Protein AF-A0A812YH10-F1 (afdb_monomer_lite)

Organism: Symbiodinium pilosum (NCBI:txid2952)

Structure (mmCIF, N/CA/C/O backbone):
data_AF-A0A812YH10-F1
#
_entry.id   AF-A0A812YH10-F1
#
loop_
_atom_site.group_PDB
_atom_site.id
_atom_site.type_symbol
_atom_site.label_atom_id
_atom_site.label_alt_id
_atom_site.label_comp_id
_atom_site.label_asym_id
_atom_site.label_entity_id
_atom_site.label_seq_id
_atom_site.pdbx_PDB_ins_code
_atom_site.Cartn_x
_atom_site.Cartn_y
_atom_site.Cartn_z
_atom_site.occupancy
_atom_site.B_iso_or_equiv
_atom_site.auth_seq_id
_atom_site.auth_comp_id
_atom_site.auth_asym_id
_atom_site.auth_atom_id
_atom_site.pdbx_PDB_model_num
ATOM 1 N N . MET A 1 1 ? -24.141 5.004 3.464 1.00 35.75 1 MET A N 1
ATOM 2 C CA . MET A 1 1 ? -25.530 5.147 3.970 1.00 35.75 1 MET A CA 1
ATOM 3 C C . MET A 1 1 ? -26.108 3.863 4.579 1.00 35.75 1 MET A C 1
ATOM 5 O O . MET A 1 1 ? -26.842 3.983 5.549 1.00 35.75 1 MET A O 1
ATOM 9 N N . ALA A 1 2 ? -25.741 2.652 4.127 1.00 33.06 2 ALA A N 1
ATOM 10 C CA . ALA A 1 2 ? -26.225 1.392 4.723 1.00 33.06 2 ALA A CA 1
ATOM 11 C C . ALA A 1 2 ? -25.841 1.179 6.212 1.00 33.06 2 ALA A C 1
ATOM 13 O O . ALA A 1 2 ? -26.638 0.644 6.976 1.00 33.06 2 ALA A O 1
ATOM 14 N N . ALA A 1 3 ? -24.682 1.680 6.662 1.00 38.50 3 ALA A N 1
ATOM 15 C CA . ALA A 1 3 ? -24.254 1.575 8.065 1.00 38.50 3 ALA A CA 1
ATOM 16 C C . ALA A 1 3 ? -25.143 2.360 9.058 1.00 38.50 3 ALA A C 1
ATOM 18 O O . ALA A 1 3 ? -25.277 1.962 10.212 1.00 38.50 3 ALA A O 1
ATOM 19 N N . ASN A 1 4 ? -25.806 3.439 8.617 1.00 41.59 4 ASN A N 1
ATOM 20 C CA . ASN A 1 4 ? -26.702 4.213 9.487 1.00 41.59 4 ASN A CA 1
ATOM 21 C C . ASN A 1 4 ? -28.076 3.551 9.666 1.00 41.59 4 ASN A C 1
ATOM 23 O O . ASN A 1 4 ? -28.713 3.765 10.693 1.00 41.59 4 ASN A O 1
ATOM 27 N N . ALA A 1 5 ? -28.521 2.723 8.714 1.00 45.25 5 ALA A N 1
ATOM 28 C CA . ALA A 1 5 ? -29.805 2.029 8.811 1.00 45.25 5 ALA A CA 1
ATOM 29 C C . ALA A 1 5 ? -29.766 0.858 9.814 1.00 45.25 5 ALA A C 1
ATOM 31 O O . ALA A 1 5 ? -30.747 0.628 10.516 1.00 45.25 5 ALA A O 1
ATOM 32 N N . MET A 1 6 ? -28.625 0.165 9.955 1.00 48.59 6 MET A N 1
ATOM 33 C CA . MET A 1 6 ? -28.477 -0.908 10.953 1.00 48.59 6 MET A CA 1
ATOM 34 C C . MET A 1 6 ? -28.480 -0.387 12.400 1.00 48.59 6 MET A C 1
ATOM 36 O O . MET A 1 6 ? -29.028 -1.055 13.279 1.00 48.59 6 MET A O 1
ATOM 40 N N . ASN A 1 7 ? -27.959 0.824 12.641 1.00 47.16 7 ASN A N 1
ATOM 41 C CA . ASN A 1 7 ? -27.906 1.418 13.982 1.00 47.16 7 ASN A CA 1
ATOM 42 C C . ASN A 1 7 ? -29.290 1.634 14.609 1.00 47.16 7 ASN A C 1
ATOM 44 O O . ASN A 1 7 ? -29.419 1.512 15.821 1.00 47.16 7 ASN A O 1
ATOM 48 N N . LEU A 1 8 ? -30.339 1.894 13.822 1.00 52.88 8 LEU A N 1
ATOM 49 C CA . LEU A 1 8 ? -31.679 2.152 14.368 1.00 52.88 8 LEU A CA 1
ATOM 50 C C . LEU A 1 8 ? -32.363 0.894 14.931 1.00 52.88 8 LEU A C 1
ATOM 52 O O . LEU A 1 8 ? -33.182 1.005 15.838 1.00 52.88 8 LEU A O 1
ATOM 56 N N . SER A 1 9 ? -32.008 -0.302 14.444 1.00 54.88 9 SER A N 1
ATOM 57 C CA . SER A 1 9 ? -32.645 -1.562 14.870 1.00 54.88 9 SER A CA 1
ATOM 58 C C . SER A 1 9 ? -32.075 -2.158 16.165 1.00 54.88 9 SER A C 1
ATOM 60 O O . SER A 1 9 ? -32.744 -2.954 16.819 1.00 54.88 9 SER A O 1
ATOM 62 N N . LEU A 1 10 ? -30.857 -1.764 16.557 1.00 60.28 10 LEU A N 1
ATOM 63 C CA . LEU A 1 10 ? -30.141 -2.329 17.711 1.00 60.28 10 LEU A CA 1
ATOM 64 C C . LEU A 1 10 ? -30.368 -1.536 19.008 1.00 60.28 10 LEU A C 1
ATOM 66 O O . LEU A 1 10 ? -30.190 -2.077 20.099 1.00 60.28 10 LEU A O 1
ATOM 70 N N . ILE A 1 11 ? -30.799 -0.275 18.898 1.00 66.50 11 ILE A N 1
ATOM 71 C CA . ILE A 1 11 ? -31.038 0.624 20.038 1.00 66.50 11 ILE A CA 1
ATOM 72 C C . ILE A 1 11 ? -32.036 0.035 21.055 1.00 66.50 11 ILE A C 1
ATOM 74 O O . ILE A 1 11 ? -31.719 0.077 22.243 1.00 66.50 11 ILE A O 1
ATOM 78 N N . PRO A 1 12 ? -33.176 -0.575 20.661 1.00 71.62 12 PRO A N 1
ATOM 79 C CA . PRO A 1 12 ? -34.142 -1.101 21.630 1.00 71.62 12 PRO A CA 1
ATOM 80 C C . PRO A 1 12 ? -33.595 -2.254 22.481 1.00 71.62 12 PRO A C 1
ATOM 82 O O . PRO A 1 12 ? -33.901 -2.344 23.666 1.00 71.62 12 PRO A O 1
ATOM 85 N N . ALA A 1 13 ? -32.761 -3.122 21.898 1.00 70.06 13 ALA A N 1
ATOM 86 C CA . ALA A 1 13 ? -32.185 -4.263 22.608 1.00 70.06 13 ALA A CA 1
ATOM 87 C C . ALA A 1 13 ? -31.137 -3.822 23.640 1.00 70.06 13 ALA A C 1
ATOM 89 O O . ALA A 1 13 ? -31.094 -4.353 24.751 1.00 70.06 13 ALA A O 1
ATOM 90 N N . VAL A 1 14 ? -30.313 -2.821 23.302 1.00 72.50 14 VAL A N 1
ATOM 91 C CA . VAL A 1 14 ? -29.367 -2.251 24.272 1.00 72.50 14 VAL A CA 1
ATOM 92 C C . VAL A 1 14 ? -30.102 -1.455 25.342 1.00 72.50 14 VAL A C 1
ATOM 94 O O . VAL A 1 14 ? -29.734 -1.550 26.507 1.00 72.50 14 VAL A O 1
ATOM 97 N N . ASP A 1 15 ? -31.146 -0.707 24.986 1.00 68.25 15 ASP A N 1
ATOM 98 C CA . ASP A 1 15 ? -31.915 0.068 25.963 1.00 68.25 15 ASP A CA 1
ATOM 99 C C . ASP A 1 15 ? -32.669 -0.837 26.952 1.00 68.25 15 ASP A C 1
ATOM 101 O O . ASP A 1 15 ? -32.692 -0.546 28.148 1.00 68.25 15 ASP A O 1
ATOM 105 N N . ASP A 1 16 ? -33.193 -1.985 26.507 1.00 75.75 16 ASP A N 1
ATOM 106 C CA . ASP A 1 16 ? -33.734 -3.023 27.399 1.00 75.75 16 ASP A CA 1
ATOM 107 C C . ASP A 1 16 ? -32.640 -3.594 28.317 1.00 75.75 16 ASP A C 1
ATOM 109 O O . ASP A 1 16 ? -32.818 -3.686 29.532 1.00 75.75 16 ASP A O 1
ATOM 113 N N . MET A 1 17 ? -31.455 -3.892 27.778 1.00 75.81 17 MET A N 1
ATOM 114 C CA . MET A 1 17 ? -30.325 -4.379 28.574 1.00 75.81 17 MET A CA 1
ATOM 115 C C . MET A 1 17 ? -29.861 -3.355 29.623 1.00 75.81 17 MET A C 1
ATOM 117 O O . MET A 1 17 ? -29.660 -3.710 30.787 1.00 75.81 17 MET A O 1
ATOM 121 N N . ILE A 1 18 ? -29.748 -2.076 29.251 1.00 72.06 18 ILE A N 1
ATOM 122 C CA . ILE A 1 18 ? -29.452 -0.974 30.177 1.00 72.06 18 ILE A CA 1
ATOM 123 C C . ILE A 1 18 ? -30.558 -0.893 31.232 1.00 72.06 18 ILE A C 1
ATOM 125 O O . ILE A 1 18 ? -30.261 -0.888 32.425 1.00 72.06 18 ILE A O 1
ATOM 129 N N . SER A 1 19 ? -31.825 -0.919 30.813 1.00 70.94 19 SER A N 1
ATOM 130 C CA . SER A 1 19 ? -32.987 -0.846 31.706 1.00 70.94 19 SER A CA 1
ATOM 131 C C . SER A 1 19 ? -32.997 -1.967 32.746 1.00 70.94 19 SER A C 1
ATOM 133 O O . SER A 1 19 ? -33.246 -1.699 33.921 1.00 70.94 19 SER A O 1
ATOM 135 N N . ARG A 1 20 ? -32.657 -3.202 32.357 1.00 73.25 20 ARG A N 1
ATOM 136 C CA . ARG A 1 20 ? -32.522 -4.345 33.278 1.00 73.25 20 ARG A CA 1
ATOM 137 C C . ARG A 1 20 ? -31.350 -4.188 34.244 1.00 73.25 20 ARG A C 1
ATOM 139 O O . ARG A 1 20 ? -31.432 -4.642 35.382 1.00 73.25 20 ARG A O 1
ATOM 146 N N . THR A 1 21 ? -30.275 -3.536 33.808 1.00 64.19 21 THR A N 1
ATOM 147 C CA . THR A 1 21 ? -29.043 -3.381 34.595 1.00 64.19 21 THR A CA 1
ATOM 148 C C . THR A 1 21 ? -29.121 -2.206 35.577 1.00 64.19 21 THR A C 1
ATOM 150 O O . THR A 1 21 ? -28.501 -2.252 36.635 1.00 64.19 21 THR A O 1
ATOM 153 N N . THR A 1 22 ? -29.898 -1.159 35.276 1.00 60.81 22 THR A N 1
ATOM 154 C CA . THR A 1 22 ? -29.887 0.119 36.021 1.00 60.81 22 THR A CA 1
ATOM 155 C C . THR A 1 22 ? -31.253 0.496 36.600 1.00 60.81 22 THR A C 1
ATOM 157 O O . THR A 1 22 ? -31.552 1.682 36.752 1.00 60.81 22 THR A O 1
ATOM 160 N N . ALA A 1 23 ? -32.079 -0.510 36.895 1.00 51.72 23 ALA A N 1
ATOM 161 C CA . ALA A 1 23 ? -33.546 -0.497 36.964 1.00 51.72 23 ALA A CA 1
ATOM 162 C C . ALA A 1 23 ? -34.277 0.565 37.830 1.00 51.72 23 ALA A C 1
ATOM 164 O O . ALA A 1 23 ? -35.499 0.503 37.891 1.00 51.72 23 ALA A O 1
ATOM 165 N N . TRP A 1 24 ? -33.624 1.545 38.476 1.00 50.72 24 TRP A N 1
ATOM 166 C CA . TRP A 1 24 ? -34.303 2.431 39.442 1.00 50.72 24 TRP A CA 1
ATOM 167 C C . TRP A 1 24 ? -34.083 3.954 39.358 1.00 50.72 24 TRP A C 1
ATOM 169 O O . TRP A 1 24 ? -34.802 4.654 40.064 1.00 50.72 24 TRP A O 1
ATOM 179 N N . GLN A 1 25 ? -33.176 4.535 38.554 1.00 51.41 25 GLN A N 1
ATOM 180 C CA . GLN A 1 25 ? -32.911 5.995 38.666 1.00 51.41 25 GLN A CA 1
ATOM 181 C C . GLN A 1 25 ? -32.323 6.677 37.416 1.00 51.41 25 GLN A C 1
ATOM 183 O O . GLN A 1 25 ? -31.150 7.048 37.415 1.00 51.41 25 GLN A O 1
ATOM 188 N N . SER A 1 26 ? -33.063 6.878 36.323 1.00 52.97 26 SER A N 1
ATOM 189 C CA . SER A 1 26 ? -32.477 7.658 35.211 1.00 52.97 26 SER A CA 1
ATOM 190 C C . SER A 1 26 ? -33.480 8.291 34.260 1.00 52.97 26 SER A C 1
ATOM 192 O O . SER A 1 26 ? -34.429 7.644 33.829 1.00 52.97 26 SER A O 1
ATOM 194 N N . SER A 1 27 ? -33.213 9.550 33.894 1.00 71.12 27 SER A N 1
ATOM 195 C CA . SER A 1 27 ? -33.853 10.224 32.765 1.00 71.12 27 SER A CA 1
ATOM 196 C C . SER A 1 27 ? -33.423 9.579 31.442 1.00 71.12 27 SER A C 1
ATOM 198 O O . SER A 1 27 ? -32.333 9.004 31.348 1.00 71.12 27 SER A O 1
ATOM 200 N N . ALA A 1 28 ? -34.263 9.693 30.410 1.00 76.69 28 ALA A N 1
ATOM 201 C CA . ALA A 1 28 ? -33.963 9.205 29.061 1.00 76.69 28 ALA A CA 1
ATOM 202 C C . ALA A 1 28 ? -32.605 9.727 28.538 1.00 76.69 28 ALA A C 1
ATOM 204 O O . ALA A 1 28 ? -31.840 8.970 27.942 1.00 76.69 28 ALA A O 1
ATOM 205 N N . ASP A 1 29 ? -32.255 10.973 28.870 1.00 83.12 29 ASP A N 1
ATOM 206 C CA . ASP A 1 29 ? -30.992 11.620 28.483 1.00 83.12 29 ASP A CA 1
ATOM 207 C C . ASP A 1 29 ? -29.743 10.915 29.036 1.00 83.12 29 ASP A C 1
ATOM 209 O O . ASP A 1 29 ? -28.679 10.895 28.409 1.00 83.12 29 ASP A O 1
ATOM 213 N N . GLY A 1 30 ? -29.849 10.309 30.223 1.00 80.75 30 GLY A N 1
ATOM 214 C CA . GLY A 1 30 ? -28.746 9.558 30.818 1.00 80.75 30 GLY A CA 1
ATOM 215 C C . GLY A 1 30 ? -28.441 8.271 30.050 1.00 80.75 30 GLY A C 1
ATOM 216 O O . GLY A 1 30 ? -27.274 7.909 29.883 1.00 80.75 30 GLY A O 1
ATOM 217 N N . ARG A 1 31 ? -29.480 7.595 29.544 1.00 84.12 31 ARG A N 1
ATOM 218 C CA . ARG A 1 31 ? -29.348 6.332 28.799 1.00 84.12 31 ARG A CA 1
ATOM 219 C C . ARG A 1 31 ? -28.763 6.554 27.413 1.00 84.12 31 ARG A C 1
ATOM 221 O O . ARG A 1 31 ? -27.831 5.849 27.031 1.00 84.12 31 ARG A O 1
ATOM 228 N N . THR A 1 32 ? -29.237 7.575 26.701 1.00 87.19 32 THR A N 1
ATOM 229 C CA . THR A 1 32 ? -28.691 7.958 25.389 1.00 87.19 32 THR A CA 1
ATOM 230 C C . THR A 1 32 ? -27.217 8.354 25.495 1.00 87.19 32 THR A C 1
ATOM 232 O O . THR A 1 32 ? -26.405 7.924 24.676 1.00 87.19 32 THR A O 1
ATOM 235 N N . SER A 1 33 ? -26.840 9.073 26.558 1.00 92.06 33 SER A N 1
ATOM 236 C CA . SER A 1 33 ? -25.444 9.437 26.834 1.00 92.06 33 SER A CA 1
ATOM 237 C C . SER A 1 33 ? -24.545 8.222 27.102 1.00 92.06 33 SER A C 1
ATOM 239 O O . SER A 1 33 ? -23.398 8.192 26.651 1.00 92.06 33 SER A O 1
ATOM 241 N N . LEU A 1 34 ? -25.040 7.219 27.838 1.00 92.06 34 LEU A N 1
ATOM 242 C CA . LEU A 1 34 ? -24.303 5.974 28.085 1.00 92.06 34 LEU A CA 1
ATOM 243 C C . LEU A 1 34 ? -24.138 5.156 26.804 1.00 92.06 34 LEU A C 1
ATOM 245 O O . LEU A 1 34 ? -23.039 4.675 26.534 1.00 92.06 34 LEU A O 1
ATOM 249 N N . LEU A 1 35 ? -25.197 5.036 26.003 1.00 92.00 35 LEU A N 1
ATOM 250 C CA . LEU A 1 35 ? -25.158 4.313 24.736 1.00 92.00 35 LEU A CA 1
ATOM 251 C C . LEU A 1 35 ? -24.151 4.936 23.759 1.00 92.00 35 LEU A C 1
ATOM 253 O O . LEU A 1 35 ? -23.342 4.215 23.180 1.00 92.00 35 LEU A O 1
ATOM 257 N N . ASP A 1 36 ? -24.139 6.266 23.627 1.00 93.38 36 ASP A N 1
ATOM 258 C CA . ASP A 1 36 ? -23.156 6.983 22.803 1.00 93.38 36 ASP A CA 1
ATOM 259 C C . ASP A 1 36 ? -21.717 6.752 23.301 1.00 93.38 36 ASP A C 1
ATOM 261 O O . ASP A 1 36 ? -20.804 6.495 22.511 1.00 93.38 36 ASP A O 1
ATOM 265 N N . ALA A 1 37 ? -21.503 6.762 24.621 1.00 95.62 37 ALA A N 1
ATOM 266 C CA . ALA A 1 37 ? -20.195 6.467 25.203 1.00 95.62 37 ALA A CA 1
ATOM 267 C C . ALA A 1 37 ? -19.743 5.020 24.932 1.00 95.62 37 ALA A C 1
ATOM 269 O O . ALA A 1 37 ? -18.593 4.806 24.543 1.00 95.62 37 ALA A O 1
ATOM 270 N N . LEU A 1 38 ? -20.635 4.036 25.083 1.00 95.94 38 LEU A N 1
ATOM 271 C CA . LEU A 1 38 ? -20.353 2.631 24.771 1.00 95.94 38 LEU A CA 1
ATOM 272 C C . LEU A 1 38 ? -20.113 2.417 23.275 1.00 95.94 38 LEU A C 1
ATOM 274 O O . LEU A 1 38 ? -19.229 1.649 22.909 1.00 95.94 38 LEU A O 1
ATOM 278 N N . GLN A 1 39 ? -20.829 3.129 22.404 1.00 95.44 39 GLN A N 1
ATOM 279 C CA . GLN A 1 39 ? -20.624 3.076 20.957 1.00 95.44 39 GLN A CA 1
ATOM 280 C C . GLN A 1 39 ? -19.255 3.631 20.550 1.00 95.44 39 GLN A C 1
ATOM 282 O O . GLN A 1 39 ? -18.586 3.051 19.690 1.00 95.44 39 GLN A O 1
ATOM 287 N N . LYS A 1 40 ? -18.817 4.735 21.166 1.00 95.50 40 LYS A N 1
ATOM 288 C CA . LYS A 1 40 ? -17.464 5.280 20.973 1.00 95.50 40 LYS A CA 1
ATOM 289 C C . LYS A 1 40 ? -16.400 4.317 21.487 1.00 95.50 40 LYS A C 1
ATOM 291 O O . LYS A 1 40 ? -15.404 4.103 20.804 1.00 95.50 40 LYS A O 1
ATOM 296 N N . LEU 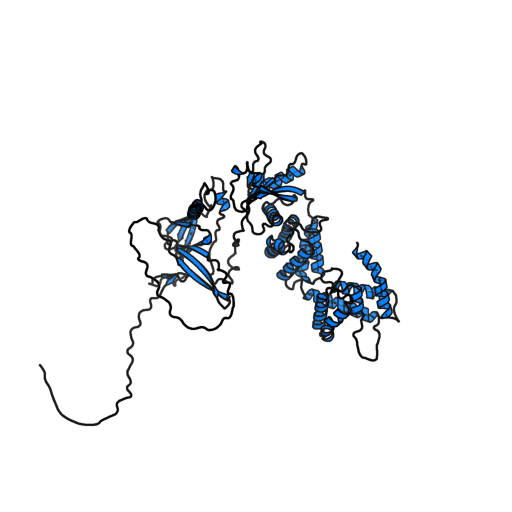A 1 41 ? -16.634 3.698 22.645 1.00 96.94 41 LEU A N 1
ATOM 297 C CA . LEU A 1 41 ? -15.742 2.682 23.196 1.00 96.94 41 LEU A CA 1
ATOM 298 C C . LEU A 1 41 ? -15.645 1.457 22.280 1.00 96.94 41 LEU A C 1
ATOM 300 O O . LEU A 1 41 ? -14.542 1.022 21.975 1.00 96.94 41 LEU A O 1
ATOM 304 N N . PHE A 1 42 ? -16.768 0.950 21.775 1.00 96.94 42 PHE A N 1
ATOM 305 C CA . PHE A 1 42 ? -16.797 -0.153 20.815 1.00 96.94 42 PHE A CA 1
ATOM 306 C C . PHE A 1 42 ? -15.954 0.156 19.574 1.00 96.94 42 PHE A C 1
ATOM 308 O O . PHE A 1 42 ? -15.093 -0.635 19.205 1.00 96.94 42 PHE A O 1
ATOM 315 N N . LYS A 1 43 ? -16.128 1.346 18.982 1.00 95.06 43 LYS A N 1
ATOM 316 C CA . LYS A 1 43 ? -15.309 1.800 17.844 1.00 95.06 43 LYS A CA 1
ATOM 317 C C . LYS A 1 43 ? -13.822 1.903 18.195 1.00 95.06 43 LYS A C 1
ATOM 319 O O . LYS A 1 43 ? -12.974 1.614 17.360 1.00 95.06 43 LYS A O 1
ATOM 324 N N . ALA A 1 44 ? -13.494 2.284 19.429 1.00 95.94 44 ALA A N 1
ATOM 325 C CA . ALA A 1 44 ? -12.113 2.289 19.897 1.00 95.94 44 ALA A CA 1
ATOM 326 C C . ALA A 1 44 ? -11.537 0.871 20.046 1.00 95.94 44 ALA A C 1
ATOM 328 O O . ALA A 1 44 ? -10.340 0.709 19.860 1.00 95.94 44 ALA A O 1
ATOM 329 N N . TYR A 1 45 ? -12.340 -0.158 20.318 1.00 96.88 45 TYR A N 1
ATOM 330 C CA . TYR A 1 45 ? -11.882 -1.555 20.310 1.00 96.88 45 TYR A CA 1
ATOM 331 C C . TYR A 1 45 ? -11.860 -2.183 18.908 1.00 96.88 45 TYR A C 1
ATOM 333 O O . TYR A 1 45 ? -11.080 -3.100 18.662 1.00 96.88 45 TYR A O 1
ATOM 341 N N . ASP A 1 46 ? -12.685 -1.693 17.983 1.00 96.31 46 ASP A N 1
ATOM 342 C CA . ASP A 1 46 ? -12.730 -2.138 16.588 1.00 96.31 46 ASP A CA 1
ATOM 343 C C . ASP A 1 46 ? -11.539 -1.561 15.805 1.00 96.31 46 ASP A C 1
ATOM 345 O O . ASP A 1 46 ? -11.631 -0.543 15.118 1.00 96.31 46 ASP A O 1
ATOM 349 N N . ILE A 1 47 ? -10.372 -2.191 15.967 1.00 94.00 47 ILE A N 1
ATOM 350 C CA . ILE A 1 47 ? -9.101 -1.727 15.389 1.00 94.00 47 ILE A CA 1
ATOM 351 C C . ILE A 1 47 ? -9.176 -1.640 13.861 1.00 94.00 47 ILE A C 1
ATOM 353 O O . ILE A 1 47 ? -8.610 -0.715 13.275 1.00 94.00 47 ILE A O 1
ATOM 357 N N . ASN A 1 48 ? -9.879 -2.581 13.228 1.00 91.38 48 ASN A N 1
ATOM 358 C CA . ASN A 1 48 ? -9.974 -2.667 11.773 1.00 91.38 48 ASN A CA 1
ATOM 359 C C . ASN A 1 48 ? -11.165 -1.901 11.188 1.00 91.38 48 ASN A C 1
ATOM 361 O O . ASN A 1 48 ? -11.265 -1.825 9.966 1.00 91.38 48 ASN A O 1
ATOM 365 N N . GLU A 1 49 ? -12.013 -1.309 12.034 1.00 91.75 49 GLU A N 1
ATOM 366 C CA . GLU A 1 49 ? -13.236 -0.591 11.646 1.00 91.75 49 GLU A CA 1
ATOM 367 C C . GLU A 1 49 ? -14.207 -1.467 10.834 1.00 91.75 49 GLU A C 1
ATOM 369 O O . GLU A 1 49 ? -14.936 -0.994 9.961 1.00 91.75 49 GLU A O 1
ATOM 374 N N . ALA A 1 50 ? -14.222 -2.769 11.128 1.00 92.00 50 ALA A N 1
ATOM 375 C CA . ALA A 1 50 ? -15.035 -3.758 10.422 1.00 92.00 50 ALA A CA 1
ATOM 376 C C . ALA A 1 50 ? -16.497 -3.792 10.913 1.00 92.00 50 ALA A C 1
ATOM 378 O O . ALA A 1 50 ? -17.313 -4.570 10.414 1.00 92.00 50 ALA A O 1
ATOM 379 N N . GLY A 1 51 ? -16.836 -2.994 11.930 1.00 94.56 51 GLY A N 1
ATOM 380 C CA . GLY A 1 51 ? -18.110 -3.045 12.645 1.00 94.56 51 GLY A CA 1
ATOM 381 C C . GLY A 1 51 ? -18.214 -4.221 13.621 1.00 94.56 51 GLY A C 1
ATOM 382 O O . GLY A 1 51 ? -19.294 -4.473 14.159 1.00 94.56 51 GLY A O 1
ATOM 383 N N . LYS A 1 52 ? -17.115 -4.951 13.842 1.00 96.50 52 LYS A N 1
ATOM 384 C CA . LYS A 1 52 ? -16.996 -6.095 14.753 1.00 96.50 52 LYS A CA 1
ATOM 385 C C . LYS A 1 52 ? -15.596 -6.114 15.354 1.00 96.50 52 LYS A C 1
ATOM 387 O O . LYS A 1 52 ? -14.623 -5.885 14.645 1.00 96.50 52 LYS A O 1
ATOM 392 N N . ILE A 1 53 ? -15.486 -6.452 16.632 1.00 97.44 53 ILE A N 1
ATOM 393 C CA . ILE A 1 53 ? -14.201 -6.516 17.332 1.00 97.44 53 ILE A CA 1
ATOM 394 C C . ILE A 1 53 ? -13.700 -7.956 17.309 1.00 97.44 53 ILE A C 1
ATOM 396 O O . ILE A 1 53 ? -14.370 -8.840 17.835 1.00 97.44 53 ILE A O 1
ATOM 400 N N . ALA A 1 54 ? -12.512 -8.210 16.763 1.00 96.75 54 ALA A N 1
ATOM 401 C CA . ALA A 1 54 ? -11.902 -9.530 16.892 1.00 96.75 54 ALA A CA 1
ATOM 402 C C . ALA A 1 54 ? -11.610 -9.845 18.368 1.00 96.75 54 ALA A C 1
ATOM 404 O O . ALA A 1 54 ? -11.049 -9.022 19.095 1.00 96.75 54 ALA A O 1
ATOM 405 N N . CYS A 1 55 ? -11.943 -11.052 18.825 1.00 96.31 55 CYS A N 1
ATOM 406 C CA . CYS A 1 55 ? -11.719 -11.460 20.216 1.00 96.31 55 CYS A CA 1
ATOM 407 C C . CYS A 1 55 ? -10.240 -11.342 20.633 1.00 96.31 55 CYS A C 1
ATOM 409 O O . CYS A 1 55 ? -9.938 -10.963 21.767 1.00 96.31 55 CYS A O 1
ATOM 411 N N . SER A 1 56 ? -9.311 -11.594 19.705 1.00 96.38 56 SER A N 1
ATOM 412 C CA . SER A 1 56 ? -7.873 -11.389 19.916 1.00 96.38 56 SER A CA 1
ATOM 413 C C . SER A 1 56 ? -7.518 -9.930 20.197 1.00 96.38 56 SER A C 1
ATOM 415 O O . SER A 1 56 ? -6.706 -9.654 21.079 1.00 96.38 56 SER A O 1
ATOM 417 N N . ASP A 1 57 ? -8.139 -9.002 19.472 1.00 95.94 57 ASP A N 1
ATOM 418 C CA . ASP A 1 57 ? -7.908 -7.564 19.598 1.00 95.94 57 ASP A CA 1
ATOM 419 C C . ASP A 1 57 ? -8.471 -7.038 20.916 1.00 95.94 57 ASP A C 1
ATOM 421 O O . ASP A 1 57 ? -7.792 -6.300 21.635 1.00 95.94 57 ASP A O 1
ATOM 425 N N . PHE A 1 58 ? -9.667 -7.506 21.285 1.00 96.75 58 PHE A N 1
ATOM 426 C CA . PHE A 1 58 ? -10.274 -7.218 22.579 1.00 96.75 58 PHE A CA 1
ATOM 427 C C . PHE A 1 58 ? -9.369 -7.643 23.737 1.00 96.75 58 PHE A C 1
ATOM 429 O O . PHE A 1 58 ? -9.030 -6.826 24.594 1.00 96.75 58 PHE A O 1
ATOM 436 N N . VAL A 1 59 ? -8.930 -8.907 23.750 1.00 96.81 59 VAL A N 1
ATOM 437 C CA . VAL A 1 59 ? -8.068 -9.434 24.817 1.00 96.81 59 VAL A CA 1
ATOM 438 C C . VAL A 1 59 ? -6.740 -8.685 24.868 1.00 96.81 59 VAL A C 1
ATOM 440 O O . VAL A 1 59 ? -6.272 -8.336 25.952 1.00 96.81 59 VAL A O 1
ATOM 443 N N . LYS A 1 60 ? -6.139 -8.400 23.710 1.00 96.88 60 LYS A N 1
ATOM 444 C CA . LYS A 1 60 ? -4.877 -7.662 23.628 1.00 96.88 60 LYS A CA 1
ATOM 445 C C . LYS A 1 60 ? -4.996 -6.270 24.248 1.00 96.88 60 LYS A C 1
ATOM 447 O O . LYS A 1 60 ? -4.122 -5.892 25.027 1.00 96.88 60 LYS A O 1
ATOM 452 N N . LEU A 1 61 ? -6.060 -5.530 23.937 1.00 96.88 61 LEU A N 1
ATOM 453 C CA . LEU A 1 61 ? -6.303 -4.201 24.504 1.00 96.88 61 LEU A CA 1
ATOM 454 C C . LEU A 1 61 ? -6.618 -4.261 26.003 1.00 96.88 61 LEU A C 1
ATOM 456 O O . LEU A 1 61 ? -6.074 -3.463 26.760 1.00 96.88 61 LEU A O 1
ATOM 460 N N . GLU A 1 62 ? -7.430 -5.218 26.460 1.00 96.56 62 GLU A N 1
ATOM 461 C CA . GLU A 1 62 ? -7.746 -5.374 27.889 1.00 96.56 62 GLU A CA 1
ATOM 462 C C . GLU A 1 62 ? -6.497 -5.701 28.722 1.00 96.56 62 GLU A C 1
ATOM 464 O O . GLU A 1 62 ? -6.287 -5.103 29.779 1.00 96.56 62 GLU A O 1
ATOM 469 N N . ILE A 1 63 ? -5.625 -6.592 28.235 1.00 96.69 63 ILE A N 1
ATOM 470 C CA . ILE A 1 63 ? -4.362 -6.923 28.909 1.00 96.69 63 ILE A CA 1
ATOM 471 C C . ILE A 1 63 ? -3.458 -5.691 28.999 1.00 96.69 63 ILE A C 1
ATOM 473 O O . ILE A 1 63 ? -2.906 -5.416 30.062 1.00 96.69 63 ILE A O 1
ATOM 477 N N . ARG A 1 64 ? -3.304 -4.935 27.907 1.00 96.75 64 ARG A N 1
ATOM 478 C CA . ARG A 1 64 ? -2.408 -3.769 27.880 1.00 96.75 64 ARG A CA 1
ATOM 479 C C . ARG A 1 64 ? -2.936 -2.614 28.729 1.00 96.75 64 ARG A C 1
ATOM 481 O O . ARG A 1 64 ? -2.178 -2.071 29.526 1.00 96.75 64 ARG A O 1
ATOM 488 N N . ASN A 1 65 ? -4.237 -2.332 28.662 1.00 95.12 65 ASN A N 1
ATOM 489 C CA . ASN A 1 65 ? -4.894 -1.389 29.571 1.00 95.12 65 ASN A CA 1
ATOM 490 C C . ASN A 1 65 ? -4.734 -1.817 31.039 1.00 95.12 65 ASN A C 1
ATOM 492 O O . ASN A 1 65 ? -4.471 -0.980 31.897 1.00 95.12 65 ASN A O 1
ATOM 496 N N . GLY A 1 66 ? -4.863 -3.114 31.341 1.00 94.94 66 GLY A N 1
ATOM 497 C CA . GLY A 1 66 ? -4.643 -3.645 32.688 1.00 94.94 66 GLY A CA 1
ATOM 498 C C . GLY A 1 66 ? -3.201 -3.475 33.170 1.00 94.94 66 GLY A C 1
ATOM 499 O O . GLY A 1 66 ? -2.988 -3.113 34.324 1.00 94.94 66 GLY A O 1
ATOM 500 N N . LEU A 1 67 ? -2.213 -3.675 32.293 1.00 94.94 67 LEU A N 1
ATOM 501 C CA . LEU A 1 67 ? -0.800 -3.442 32.608 1.00 94.94 67 LEU A CA 1
ATOM 502 C C . LEU A 1 67 ? -0.509 -1.962 32.885 1.00 94.94 67 LEU A C 1
ATOM 504 O O . LEU A 1 67 ? 0.149 -1.666 33.879 1.00 94.94 67 LEU A O 1
ATOM 508 N N . ASP A 1 68 ? -1.023 -1.047 32.060 1.00 92.44 68 ASP A N 1
ATOM 509 C CA . ASP A 1 68 ? -0.826 0.401 32.238 1.00 92.44 68 ASP A CA 1
ATOM 510 C C . ASP A 1 68 ? -1.483 0.927 33.523 1.00 92.44 68 ASP A C 1
ATOM 512 O O . ASP A 1 68 ? -0.918 1.748 34.242 1.00 92.44 68 ASP A O 1
ATOM 516 N N . GLN A 1 69 ? -2.659 0.395 33.861 1.00 92.31 69 GLN A N 1
ATOM 517 C CA . GLN A 1 69 ? -3.398 0.763 35.071 1.00 92.31 69 GLN A CA 1
ATOM 518 C C . GLN A 1 69 ? -2.882 0.059 36.337 1.00 92.31 69 GLN A C 1
ATOM 520 O O . GLN A 1 69 ? -3.321 0.392 37.438 1.00 92.31 69 GLN A O 1
ATOM 525 N N . GLY A 1 70 ? -1.988 -0.929 36.205 1.00 94.88 70 GLY A N 1
ATOM 526 C CA . GLY A 1 70 ? -1.572 -1.781 37.319 1.00 94.88 70 GLY A CA 1
ATOM 527 C C . GLY A 1 70 ? -2.711 -2.639 37.889 1.00 94.88 70 GLY A C 1
ATOM 528 O O . GLY A 1 70 ? -2.710 -2.938 39.083 1.00 94.88 70 GLY A O 1
ATOM 529 N N . ASP A 1 71 ? -3.686 -3.027 37.060 1.00 94.25 71 ASP A N 1
ATOM 530 C CA . ASP A 1 71 ? -4.837 -3.851 37.441 1.00 94.25 71 ASP A CA 1
ATOM 531 C C . ASP A 1 71 ? -4.661 -5.312 36.968 1.00 94.25 71 ASP A C 1
ATOM 533 O O . ASP A 1 71 ? -5.068 -5.675 35.856 1.00 94.25 71 ASP A O 1
ATOM 537 N N . PRO A 1 72 ? -4.094 -6.203 37.807 1.00 93.00 72 PRO A N 1
ATOM 538 C CA . PRO A 1 72 ? -3.915 -7.607 37.448 1.00 93.00 72 PRO A CA 1
ATOM 539 C C . PRO A 1 72 ? -5.246 -8.343 37.279 1.00 93.00 72 PRO A C 1
ATOM 541 O O . PRO A 1 72 ? -5.297 -9.348 36.567 1.00 93.00 72 PRO A O 1
ATOM 544 N N . ARG A 1 73 ? -6.340 -7.868 37.894 1.00 92.69 73 ARG A N 1
ATOM 545 C CA . ARG A 1 73 ? -7.654 -8.503 37.730 1.00 92.69 73 ARG A CA 1
ATOM 546 C C . ARG A 1 73 ? -8.152 -8.301 36.312 1.00 92.69 73 ARG A C 1
ATOM 548 O O . ARG A 1 73 ? -8.617 -9.265 35.712 1.00 92.69 73 ARG A O 1
ATOM 555 N N . ARG A 1 74 ? -7.987 -7.100 35.754 1.00 92.94 74 ARG A N 1
ATOM 556 C CA . ARG A 1 74 ? -8.324 -6.804 34.355 1.00 92.94 74 ARG A CA 1
ATOM 557 C C . ARG A 1 74 ? -7.580 -7.718 33.381 1.00 92.94 74 ARG A C 1
ATOM 559 O O . ARG A 1 74 ? -8.200 -8.289 32.488 1.00 92.94 74 ARG A O 1
ATOM 566 N N . ILE A 1 75 ? -6.285 -7.938 33.613 1.00 94.62 75 ILE A N 1
ATOM 567 C CA . ILE A 1 75 ? -5.449 -8.843 32.804 1.00 94.62 75 ILE A CA 1
ATOM 568 C C . ILE A 1 75 ? -5.979 -10.281 32.868 1.00 94.62 75 ILE A C 1
ATOM 570 O O . ILE A 1 75 ? -6.236 -10.898 31.835 1.00 94.62 75 ILE A O 1
ATOM 574 N N . LEU A 1 76 ? -6.172 -10.810 34.080 1.00 94.38 76 LEU A N 1
ATOM 575 C CA . LEU A 1 76 ? -6.617 -12.192 34.293 1.00 94.38 76 LEU A CA 1
ATOM 576 C C . LEU A 1 76 ? -8.056 -12.427 33.812 1.00 94.38 76 LEU A C 1
ATOM 578 O O . LEU A 1 76 ? -8.400 -13.535 33.404 1.00 94.38 76 LEU A O 1
ATOM 582 N N . GLN A 1 77 ? -8.894 -11.390 33.836 1.00 93.81 77 GLN A N 1
ATOM 583 C CA . GLN A 1 77 ? -10.281 -11.460 33.389 1.00 93.81 77 GLN A CA 1
ATOM 584 C C . GLN A 1 77 ? -10.462 -11.180 31.896 1.00 93.81 77 GLN A C 1
ATOM 586 O O . GLN A 1 77 ? -11.549 -11.453 31.397 1.00 93.81 77 GLN A O 1
ATOM 591 N N . ALA A 1 78 ? -9.448 -10.709 31.163 1.00 94.56 78 ALA A N 1
ATOM 592 C CA . ALA A 1 78 ? -9.579 -10.367 29.743 1.00 94.56 78 ALA A CA 1
ATOM 593 C C . ALA A 1 78 ? -10.143 -11.532 28.906 1.00 94.56 78 ALA A C 1
ATOM 595 O O . ALA A 1 78 ? -11.141 -11.369 28.203 1.00 94.56 78 ALA A O 1
ATOM 596 N N . PHE A 1 79 ? -9.563 -12.731 29.045 1.00 94.62 79 PHE A N 1
ATOM 597 C CA . PHE A 1 79 ? -10.027 -13.937 28.349 1.00 94.62 79 PHE A CA 1
ATOM 598 C C . PHE A 1 79 ? -11.415 -14.410 28.825 1.00 94.62 79 PHE A C 1
ATOM 600 O O . PHE A 1 79 ? -12.300 -14.542 27.981 1.00 94.62 79 PHE A O 1
ATOM 607 N N . PRO A 1 80 ? -11.673 -14.625 30.134 1.00 94.25 80 PRO A N 1
ATOM 608 C CA . PRO A 1 80 ? -13.009 -15.002 30.610 1.00 94.25 80 PRO A CA 1
ATOM 609 C C . PRO A 1 80 ? -14.109 -13.983 30.288 1.00 94.25 80 PRO A C 1
ATOM 611 O O . PRO A 1 80 ? -15.262 -14.359 30.077 1.00 94.25 80 PRO A O 1
ATOM 614 N N . LYS A 1 81 ? -13.788 -12.684 30.276 1.00 93.25 81 LYS A N 1
ATOM 615 C CA . LYS A 1 81 ? -14.712 -11.614 29.878 1.00 93.25 81 LYS A CA 1
ATOM 616 C C . LYS A 1 81 ? -15.053 -11.738 28.395 1.00 93.25 81 LYS A C 1
ATOM 618 O O . LYS A 1 81 ? -16.231 -11.732 28.061 1.00 93.25 81 LYS A O 1
ATOM 623 N N . MET A 1 82 ? -14.052 -11.935 27.538 1.00 94.06 82 MET A N 1
ATOM 624 C CA . MET A 1 82 ? -14.241 -12.155 26.101 1.00 94.06 82 MET A CA 1
ATOM 625 C C . MET A 1 82 ? -15.048 -13.426 25.798 1.00 94.06 82 MET A C 1
ATOM 627 O O . MET A 1 82 ? -16.019 -13.351 25.056 1.00 94.06 82 MET A O 1
ATOM 631 N N . MET A 1 83 ? -14.734 -14.560 26.433 1.00 92.94 83 MET A N 1
ATOM 632 C CA . MET A 1 83 ? -15.458 -15.824 26.216 1.00 92.94 83 MET A CA 1
ATOM 633 C C . MET A 1 83 ? -16.940 -15.742 26.597 1.00 92.94 83 MET A C 1
ATOM 635 O O . MET A 1 83 ? -17.770 -16.408 25.992 1.00 92.94 83 MET A O 1
ATOM 639 N N . ARG A 1 84 ? -17.282 -14.936 27.610 1.00 92.56 84 ARG A N 1
ATOM 640 C CA . ARG A 1 84 ? -18.682 -14.677 27.984 1.00 92.56 84 ARG A CA 1
ATOM 641 C C . ARG A 1 84 ? -19.365 -13.681 27.047 1.00 92.56 84 ARG A C 1
ATOM 643 O O . ARG A 1 84 ? -20.579 -13.741 26.898 1.00 92.56 84 ARG A O 1
ATOM 650 N N . ALA A 1 85 ? -18.595 -12.765 26.462 1.00 93.31 85 ALA A N 1
ATOM 651 C CA . ALA A 1 85 ? -19.082 -11.772 25.513 1.00 93.31 85 ALA A CA 1
ATOM 652 C C . ALA A 1 85 ? -19.445 -12.402 24.162 1.00 93.31 85 ALA A C 1
ATOM 654 O O . ALA A 1 85 ? -20.494 -12.082 23.612 1.00 93.31 85 ALA A O 1
ATOM 655 N N . ASP A 1 86 ? -18.602 -13.304 23.651 1.00 95.69 86 ASP A N 1
ATOM 656 C CA . ASP A 1 86 ? -18.785 -14.005 22.373 1.00 95.69 86 ASP A CA 1
ATOM 657 C C . ASP A 1 86 ? -19.805 -15.144 22.508 1.00 95.69 86 ASP A C 1
ATOM 659 O O . ASP A 1 86 ? -19.497 -16.324 22.338 1.00 95.69 86 ASP A O 1
ATOM 663 N N . ALA A 1 87 ? -21.042 -14.789 22.857 1.00 91.44 87 ALA A N 1
ATOM 664 C CA . ALA A 1 87 ? -22.129 -15.748 23.024 1.00 91.44 87 ALA A CA 1
ATOM 665 C C . ALA A 1 87 ? -22.416 -16.531 21.730 1.00 91.44 87 ALA A C 1
ATOM 667 O O . ALA A 1 87 ? -22.910 -17.657 21.790 1.00 91.44 87 ALA A O 1
ATOM 668 N N . SER A 1 88 ? -22.096 -15.950 20.568 1.00 93.00 88 SER A N 1
ATOM 669 C CA . SER A 1 88 ? -22.208 -16.608 19.265 1.00 93.00 88 SER A CA 1
ATOM 670 C C . SER A 1 88 ? -21.067 -17.585 18.951 1.00 93.00 88 SER A C 1
ATOM 672 O O . SER A 1 88 ? -21.210 -18.388 18.027 1.00 93.00 88 SER A O 1
ATOM 674 N N . GLY A 1 89 ? -19.955 -17.549 19.695 1.00 94.56 89 GLY A N 1
ATOM 675 C CA . GLY A 1 89 ? -18.761 -18.358 19.433 1.00 94.56 89 GLY A CA 1
ATOM 676 C C . GLY A 1 89 ? -18.111 -18.049 18.082 1.00 94.56 89 GLY A C 1
ATOM 677 O O . GLY A 1 89 ? -17.490 -18.924 17.476 1.00 94.56 89 GLY A O 1
ATOM 678 N N . SER A 1 90 ? -18.306 -16.834 17.568 1.00 95.94 90 SER A N 1
ATOM 679 C CA . SER A 1 90 ? -17.876 -16.447 16.223 1.00 95.94 90 SER A CA 1
ATOM 680 C C . SER A 1 90 ? -16.417 -15.989 16.164 1.00 95.94 90 SER A C 1
ATOM 682 O O . SER A 1 90 ? -15.868 -15.810 15.075 1.00 95.94 90 SER A O 1
ATOM 684 N N . GLY A 1 91 ? -15.785 -15.767 17.320 1.00 96.38 91 GLY A N 1
ATOM 685 C CA . GLY A 1 91 ? -14.479 -15.122 17.435 1.00 96.38 91 GLY A CA 1
ATOM 686 C C . GLY A 1 91 ? -14.518 -13.609 17.188 1.00 96.38 91 GLY A C 1
ATOM 687 O O . GLY A 1 91 ? -13.460 -12.973 17.172 1.00 96.38 91 GLY A O 1
ATOM 688 N N . MET A 1 92 ? -15.707 -13.030 16.993 1.00 97.38 92 MET A N 1
ATOM 689 C CA . MET A 1 92 ? -15.925 -11.622 16.665 1.00 97.38 92 MET A CA 1
ATOM 690 C C . MET A 1 92 ? -17.075 -11.058 17.504 1.00 97.38 92 MET A C 1
ATOM 692 O O . MET A 1 92 ? -18.213 -11.490 17.376 1.00 97.38 92 MET A O 1
ATOM 696 N N . LEU A 1 93 ? -16.814 -10.023 18.296 1.00 97.12 93 LEU A N 1
ATOM 697 C CA . LEU A 1 93 ? -17.835 -9.362 19.102 1.00 97.12 93 LEU A CA 1
ATOM 698 C C . LEU A 1 93 ? -18.576 -8.313 18.273 1.00 97.12 93 LEU A C 1
ATOM 700 O O . LEU A 1 93 ? -17.974 -7.356 17.770 1.00 97.12 93 LEU A O 1
ATOM 704 N N . ASN A 1 94 ? -19.893 -8.451 18.166 1.00 96.31 94 ASN A N 1
ATOM 705 C CA . ASN A 1 94 ? -20.750 -7.369 17.687 1.00 96.31 94 ASN A CA 1
ATOM 706 C C . ASN A 1 94 ? -21.026 -6.335 18.801 1.00 96.31 94 ASN A C 1
ATOM 708 O O . ASN A 1 94 ? -20.645 -6.512 19.960 1.00 96.31 94 ASN A O 1
ATOM 712 N N . PHE A 1 95 ? -21.691 -5.227 18.461 1.00 95.62 95 PHE A N 1
ATOM 713 C CA . PHE A 1 95 ? -21.939 -4.144 19.419 1.00 95.62 95 PHE A CA 1
ATOM 714 C C . PHE A 1 95 ? -22.799 -4.560 20.627 1.00 95.62 95 PHE A C 1
ATOM 716 O O . PHE A 1 95 ? -22.552 -4.087 21.738 1.00 95.62 95 PHE A O 1
ATOM 723 N N . LEU A 1 96 ? -23.777 -5.457 20.442 1.00 95.00 96 LEU A N 1
ATOM 724 C CA . LEU A 1 96 ? -24.631 -5.942 21.532 1.00 95.00 96 LEU A CA 1
ATOM 725 C C . LEU A 1 96 ? -23.844 -6.832 22.496 1.00 95.00 96 LEU A C 1
ATOM 727 O O . LEU A 1 96 ? -23.902 -6.617 23.705 1.00 95.00 96 LEU A O 1
ATOM 731 N N . GLU A 1 97 ? -23.081 -7.785 21.958 1.00 95.31 97 GLU A N 1
ATOM 732 C CA . GLU A 1 97 ? -22.189 -8.673 22.719 1.00 95.31 97 GLU A CA 1
ATOM 733 C C . GLU A 1 97 ? -21.161 -7.865 23.521 1.00 95.31 97 GLU A C 1
ATOM 735 O O . GLU A 1 97 ? -20.951 -8.103 24.712 1.00 95.31 97 GLU A O 1
ATOM 740 N N . PHE A 1 98 ? -20.583 -6.834 22.900 1.00 95.75 98 PHE A N 1
ATOM 741 C CA . PHE A 1 98 ? -19.678 -5.912 23.573 1.00 95.75 98 PHE A CA 1
ATOM 742 C C . PHE A 1 98 ? -20.365 -5.148 24.713 1.00 95.75 98 PHE A C 1
ATOM 744 O O . PHE A 1 98 ? -19.834 -5.098 25.823 1.00 95.75 98 PHE A O 1
ATOM 751 N N . CYS A 1 99 ? -21.547 -4.569 24.476 1.00 94.06 99 CYS A N 1
ATOM 752 C CA . CYS A 1 99 ? -22.299 -3.871 25.520 1.00 94.06 99 CYS A CA 1
ATOM 753 C C . CYS A 1 99 ? -22.644 -4.808 26.685 1.00 94.06 99 CYS A C 1
ATOM 755 O O . CYS A 1 99 ? -22.449 -4.433 27.840 1.00 94.06 99 CYS A O 1
ATOM 757 N N . ALA A 1 100 ? -23.091 -6.033 26.395 1.00 91.38 100 ALA A N 1
ATOM 758 C CA . ALA A 1 100 ? -23.382 -7.041 27.410 1.00 91.38 100 ALA A CA 1
ATOM 759 C C . ALA A 1 100 ? -22.144 -7.338 28.265 1.00 91.38 100 ALA A C 1
ATOM 761 O O . ALA A 1 100 ? -22.234 -7.375 29.489 1.00 91.38 100 ALA A O 1
ATOM 762 N N . ALA A 1 101 ? -20.971 -7.451 27.642 1.00 91.81 101 ALA A N 1
ATOM 763 C CA . ALA A 1 101 ? -19.710 -7.683 28.337 1.00 91.81 101 ALA A CA 1
ATOM 764 C C . ALA A 1 101 ? -19.255 -6.513 29.221 1.00 91.81 101 ALA A C 1
ATOM 766 O O . ALA A 1 101 ? -18.633 -6.745 30.258 1.00 91.81 101 ALA A O 1
ATOM 767 N N . GLN A 1 102 ? -19.526 -5.266 28.819 1.00 92.31 102 GLN A N 1
ATOM 768 C CA . GLN A 1 102 ? -19.184 -4.083 29.621 1.00 92.31 102 GLN A CA 1
ATOM 769 C C . GLN A 1 102 ? -20.171 -3.838 30.767 1.00 92.31 102 GLN A C 1
ATOM 771 O O . GLN A 1 102 ? -19.790 -3.285 31.797 1.00 92.31 102 GLN A O 1
ATOM 776 N N . LEU A 1 103 ? -21.431 -4.245 30.597 1.00 91.00 103 LEU A N 1
ATOM 777 C CA . LEU A 1 103 ? -22.471 -4.130 31.622 1.00 91.00 103 LEU A CA 1
ATOM 778 C C . LEU A 1 103 ? -22.505 -5.333 32.573 1.00 91.00 103 LEU A C 1
ATOM 780 O O . LEU A 1 103 ? -23.032 -5.218 33.681 1.00 91.00 103 LEU A O 1
ATOM 784 N N . ALA A 1 104 ? -21.935 -6.472 32.169 1.00 87.56 104 ALA A N 1
ATOM 785 C CA . ALA A 1 104 ? -21.800 -7.645 33.015 1.00 87.56 104 ALA A CA 1
ATOM 786 C C . ALA A 1 104 ? -20.929 -7.311 34.232 1.00 87.56 104 ALA A C 1
ATOM 788 O O . ALA A 1 104 ? -19.719 -7.100 34.130 1.00 87.56 104 ALA A O 1
ATOM 789 N N . LEU A 1 105 ? -21.560 -7.284 35.405 1.00 70.75 105 LEU A N 1
ATOM 790 C CA . LEU A 1 105 ? -20.857 -7.152 36.671 1.00 70.75 105 LEU A CA 1
ATOM 791 C C . LEU A 1 105 ? -19.891 -8.339 36.815 1.00 70.75 105 LEU A C 1
ATOM 793 O O . LEU A 1 105 ? -20.323 -9.482 36.633 1.00 70.75 105 LEU A O 1
ATOM 797 N N . PRO A 1 106 ? -18.595 -8.111 37.107 1.00 68.31 106 PRO A N 1
ATOM 798 C CA . PRO A 1 106 ? -17.690 -9.210 37.403 1.00 68.31 106 PRO A CA 1
ATOM 799 C C . PRO A 1 106 ? -18.291 -10.021 38.552 1.00 68.31 106 PRO A C 1
ATOM 801 O O . PRO A 1 106 ? -18.725 -9.438 39.545 1.00 68.31 106 PRO A O 1
ATOM 804 N N . ASP A 1 107 ? -18.347 -11.343 38.370 1.00 62.12 107 ASP A N 1
ATOM 805 C CA . ASP A 1 107 ? -18.896 -12.291 39.339 1.00 62.12 107 ASP A CA 1
ATOM 806 C C . ASP A 1 107 ? -18.161 -12.074 40.665 1.00 62.12 107 ASP A C 1
ATOM 808 O O . ASP A 1 107 ? -16.974 -12.377 40.802 1.00 62.12 107 ASP A O 1
ATOM 812 N N . GLN A 1 108 ? -18.833 -11.400 41.593 1.00 56.41 108 GLN A N 1
ATOM 813 C CA . GLN A 1 108 ? -18.321 -11.087 42.914 1.00 56.41 108 GLN A CA 1
ATOM 814 C C . GLN A 1 108 ? -19.227 -11.773 43.923 1.00 56.41 108 GLN A C 1
ATOM 816 O O . GLN A 1 108 ? -20.375 -11.374 44.126 1.00 56.41 108 GLN A O 1
ATOM 821 N N . ASP A 1 109 ? -18.650 -12.772 44.584 1.00 54.47 109 ASP A N 1
ATOM 822 C CA . ASP A 1 109 ? -19.183 -13.578 45.688 1.00 54.47 109 ASP A CA 1
ATOM 823 C C . ASP A 1 109 ? -19.578 -12.777 46.955 1.00 54.47 109 ASP A C 1
ATOM 825 O O . ASP A 1 109 ? -19.719 -13.336 48.041 1.00 54.47 109 ASP A O 1
ATOM 829 N N . SER A 1 110 ? -19.764 -11.455 46.882 1.00 53.62 110 SER A N 1
ATOM 830 C CA . SER A 1 110 ? -20.000 -10.608 48.056 1.00 53.62 110 SER A CA 1
ATOM 831 C C . SER A 1 110 ? -21.458 -10.153 48.188 1.00 53.62 110 SER A C 1
ATOM 833 O O . SER A 1 110 ? -22.005 -9.461 47.331 1.00 53.62 110 SER A O 1
ATOM 835 N N . VAL A 1 111 ? -22.038 -10.492 49.340 1.00 61.47 111 VAL A N 1
ATOM 836 C CA . VAL A 1 111 ? -23.436 -10.392 49.815 1.00 61.47 111 VAL A CA 1
ATOM 837 C C . VAL A 1 111 ? -24.046 -8.965 49.849 1.00 61.47 111 VAL A C 1
ATOM 839 O O . VAL A 1 111 ? -25.161 -8.778 50.319 1.00 61.47 111 VAL A O 1
ATOM 842 N N . SER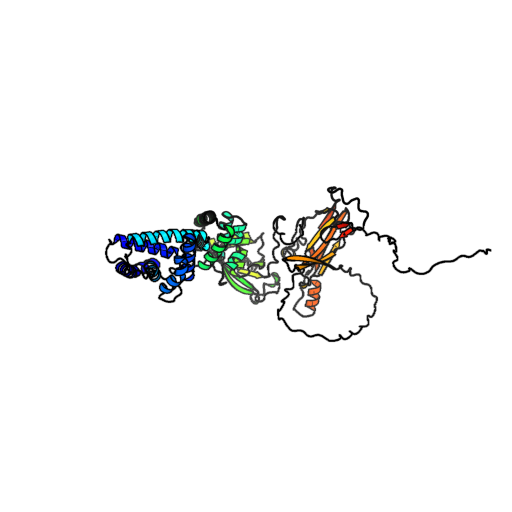 A 1 112 ? -23.394 -7.936 49.299 1.00 62.91 112 SER A N 1
ATOM 843 C CA . SER A 1 112 ? -23.930 -6.562 49.264 1.00 62.91 112 SER A CA 1
ATOM 844 C C . SER A 1 112 ? -23.734 -5.921 47.887 1.00 62.91 112 SER A C 1
ATOM 846 O O . SER A 1 112 ? -22.733 -5.259 47.615 1.00 62.91 112 SER A O 1
ATOM 848 N N . ARG A 1 113 ? -24.690 -6.158 46.978 1.00 67.38 113 ARG A N 1
ATOM 849 C CA . ARG A 1 113 ? -24.669 -5.615 45.611 1.00 67.38 113 ARG A CA 1
ATOM 850 C C . ARG A 1 113 ? -25.184 -4.182 45.601 1.00 67.38 113 ARG A C 1
ATOM 852 O O . ARG A 1 113 ? -26.392 -3.952 45.583 1.00 67.38 113 ARG A O 1
ATOM 859 N N . LYS A 1 114 ? -24.279 -3.210 45.515 1.00 80.88 114 LYS A N 1
ATOM 860 C CA . LYS A 1 114 ? -24.658 -1.882 45.030 1.00 80.88 114 LYS A CA 1
ATOM 861 C C . LYS A 1 114 ? -24.693 -1.935 43.503 1.00 80.88 114 LYS A C 1
ATOM 863 O O . LYS A 1 114 ? -23.647 -2.018 42.867 1.00 80.88 114 LYS A O 1
ATOM 868 N N . ILE A 1 115 ? -25.895 -1.927 42.928 1.00 82.00 115 ILE A N 1
ATOM 869 C CA . ILE A 1 115 ? -26.083 -1.792 41.477 1.00 82.00 115 ILE A CA 1
ATOM 870 C C . ILE A 1 115 ? -25.407 -0.477 41.040 1.00 82.00 115 ILE A C 1
ATOM 872 O O . ILE A 1 115 ? -25.682 0.558 41.659 1.00 82.00 115 ILE A O 1
ATOM 876 N N . PRO A 1 116 ? -24.511 -0.486 40.033 1.00 87.12 116 PRO A N 1
ATOM 877 C CA . PRO A 1 116 ? -23.869 0.733 39.559 1.00 87.12 116 PRO A CA 1
ATOM 878 C C . PRO A 1 116 ? -24.911 1.725 39.052 1.00 87.12 116 PRO A C 1
ATOM 880 O O . PRO A 1 116 ? -25.842 1.354 38.334 1.00 87.12 116 PRO A O 1
ATOM 883 N N . SER A 1 117 ? -24.746 3.003 39.386 1.00 90.06 117 SER A N 1
ATOM 884 C CA . SER A 1 117 ? -25.577 4.042 38.781 1.00 90.06 117 SER A CA 1
ATOM 885 C C . SER A 1 117 ? -25.193 4.247 37.308 1.00 90.06 117 SER A C 1
ATOM 887 O O . SER A 1 117 ? -24.055 3.978 36.912 1.00 90.06 117 SER A O 1
ATOM 889 N N . ILE A 1 118 ? -26.101 4.800 36.490 1.00 89.25 118 ILE A N 1
ATOM 890 C CA . ILE A 1 118 ? -25.771 5.188 35.102 1.00 89.25 118 ILE A CA 1
ATOM 891 C C . ILE A 1 118 ? -24.574 6.141 35.067 1.00 89.25 118 ILE A C 1
ATOM 893 O O . ILE A 1 118 ? -23.718 6.025 34.194 1.00 89.25 118 ILE A O 1
ATOM 897 N N . ALA A 1 119 ? -24.483 7.061 36.029 1.00 91.56 119 ALA A N 1
ATOM 898 C CA . ALA A 1 119 ? -23.368 7.994 36.115 1.00 91.56 119 ALA A CA 1
ATOM 899 C C . ALA A 1 119 ? -22.027 7.271 36.332 1.00 91.56 119 ALA A C 1
ATOM 901 O O . ALA A 1 119 ? -21.015 7.678 35.759 1.00 91.56 119 ALA A O 1
ATOM 902 N N . ASP A 1 120 ? -22.016 6.187 37.112 1.00 91.31 120 ASP A N 1
ATOM 903 C CA . ASP A 1 120 ? -20.813 5.385 37.344 1.00 91.31 120 ASP A CA 1
ATOM 904 C C . ASP A 1 120 ? -20.413 4.594 36.095 1.00 91.31 120 ASP A C 1
ATOM 906 O O . ASP A 1 120 ? -19.238 4.615 35.723 1.00 91.31 120 ASP A O 1
ATOM 910 N N . LEU A 1 121 ? -21.381 3.983 35.400 1.00 91.88 121 LEU A N 1
ATOM 911 C CA . LEU A 1 121 ? -21.152 3.284 34.128 1.00 91.88 121 LEU A CA 1
ATOM 912 C C . LEU A 1 121 ? -20.653 4.237 33.037 1.00 91.88 121 LEU A C 1
ATOM 914 O O . LEU A 1 121 ? -19.687 3.935 32.342 1.00 91.88 121 LEU A O 1
ATOM 918 N N . LEU A 1 122 ? -21.252 5.424 32.925 1.00 93.69 122 LEU A N 1
ATOM 919 C CA . LEU A 1 122 ? -20.835 6.450 31.971 1.00 93.69 122 LEU A CA 1
ATOM 920 C C . LEU A 1 122 ? -19.408 6.930 32.262 1.00 93.69 122 LEU A C 1
ATOM 922 O O . LEU A 1 122 ? -18.607 7.106 31.341 1.00 93.69 122 LEU A O 1
ATOM 926 N N . ARG A 1 123 ? -19.074 7.139 33.542 1.00 94.56 123 ARG A N 1
ATOM 927 C CA . ARG A 1 123 ? -17.722 7.529 33.965 1.00 94.56 123 ARG A CA 1
ATOM 928 C C . ARG A 1 123 ? -16.711 6.420 33.667 1.00 94.56 123 ARG A C 1
ATOM 930 O O . ARG A 1 123 ? -15.612 6.731 33.213 1.00 94.56 123 ARG A O 1
ATOM 937 N N . ALA A 1 124 ? -17.077 5.156 33.888 1.00 92.88 124 ALA A N 1
ATOM 938 C CA . ALA A 1 124 ? -16.247 4.002 33.552 1.00 92.88 124 ALA A CA 1
ATOM 939 C C . ALA A 1 124 ? -16.009 3.899 32.037 1.00 92.88 124 ALA A C 1
ATOM 941 O O . ALA A 1 124 ? -14.857 3.906 31.617 1.00 92.88 124 ALA A O 1
ATOM 942 N N . ALA A 1 125 ? -17.066 3.954 31.219 1.00 94.88 125 ALA A N 1
ATOM 943 C CA . ALA A 1 125 ? -16.964 3.895 29.760 1.00 94.88 125 ALA A CA 1
ATOM 944 C C . ALA A 1 125 ? -16.091 5.023 29.184 1.00 94.88 125 ALA A C 1
ATOM 946 O O . ALA A 1 125 ? -15.252 4.781 28.319 1.00 94.88 125 ALA A O 1
ATOM 947 N N . LYS A 1 126 ? -16.230 6.257 29.692 1.00 96.00 126 LYS A N 1
ATOM 948 C CA . LYS A 1 126 ? -15.378 7.390 29.283 1.00 96.00 126 LYS A CA 1
ATOM 949 C C . LYS A 1 126 ? -13.911 7.195 29.677 1.00 96.00 126 LYS A C 1
ATOM 951 O O . LYS A 1 126 ? -13.028 7.535 28.893 1.00 96.00 126 LYS A O 1
ATOM 956 N N . ARG A 1 127 ? -13.647 6.655 30.872 1.00 95.31 127 ARG A N 1
ATOM 957 C CA . ARG A 1 127 ? -12.285 6.340 31.331 1.00 95.31 127 ARG A CA 1
ATOM 958 C C . ARG A 1 127 ? -11.654 5.255 30.462 1.00 95.31 127 ARG A C 1
ATOM 960 O O . ARG A 1 127 ? -10.531 5.430 30.001 1.00 95.31 127 ARG A O 1
ATOM 967 N N . ASP A 1 128 ? -12.387 4.176 30.207 1.00 95.25 128 ASP A N 1
ATOM 968 C CA . ASP A 1 128 ? -11.922 3.077 29.362 1.00 95.25 128 ASP A CA 1
ATOM 969 C C . ASP A 1 128 ? -11.709 3.526 27.917 1.00 95.25 128 ASP A C 1
ATOM 971 O O . ASP A 1 128 ? -10.759 3.074 27.283 1.00 95.25 128 ASP A O 1
ATOM 975 N N . LEU A 1 129 ? -12.524 4.456 27.409 1.00 96.06 129 LEU A N 1
ATOM 976 C CA . LEU A 1 129 ? -12.340 5.046 26.082 1.00 96.06 129 LEU A CA 1
ATOM 977 C C . LEU A 1 129 ? -11.014 5.801 26.006 1.00 96.06 129 LEU A C 1
ATOM 979 O O . LEU A 1 129 ? -10.222 5.543 25.105 1.00 96.06 129 LEU A O 1
ATOM 983 N N . ALA A 1 130 ? -10.750 6.688 26.968 1.00 96.00 130 ALA A N 1
ATOM 984 C CA . ALA A 1 130 ? -9.498 7.437 27.021 1.00 96.00 130 ALA A CA 1
ATOM 985 C C . ALA A 1 130 ? -8.276 6.509 27.155 1.00 96.00 130 ALA A C 1
ATOM 987 O O . ALA A 1 130 ? -7.306 6.675 26.418 1.00 96.00 130 ALA A O 1
ATOM 988 N N . SER A 1 131 ? -8.350 5.498 28.032 1.00 95.94 131 SER A N 1
ATOM 989 C CA . SER A 1 131 ? -7.292 4.489 28.203 1.00 95.94 131 SER A CA 1
ATOM 990 C C . SER A 1 131 ? -7.044 3.711 26.912 1.00 95.94 131 SER A C 1
ATOM 992 O O . SER A 1 131 ? -5.911 3.597 26.465 1.00 95.94 131 SER A O 1
ATOM 994 N N . THR A 1 132 ? -8.110 3.232 26.268 1.00 96.69 132 THR A N 1
ATOM 995 C CA . THR A 1 132 ? -8.012 2.423 25.046 1.00 96.69 132 THR A CA 1
ATOM 996 C C . THR A 1 132 ? -7.443 3.228 23.883 1.00 96.69 132 THR A C 1
ATOM 998 O O . THR A 1 132 ? -6.603 2.716 23.150 1.00 96.69 132 THR A O 1
ATOM 1001 N N . LEU A 1 133 ? -7.850 4.490 23.715 1.00 95.50 133 LEU A N 1
ATOM 1002 C CA . LEU A 1 133 ? -7.281 5.367 22.686 1.00 95.50 133 LEU A CA 1
ATOM 1003 C C . LEU A 1 133 ? -5.802 5.669 22.956 1.00 95.50 133 LEU A C 1
ATOM 1005 O O . LEU A 1 133 ? -4.989 5.601 22.035 1.00 95.50 133 LEU A O 1
ATOM 1009 N N . SER A 1 134 ? -5.436 5.938 24.214 1.00 94.88 134 SER A N 1
ATOM 1010 C CA . SER A 1 134 ? -4.037 6.153 24.593 1.00 94.88 134 SER A CA 1
ATOM 1011 C C . SER A 1 134 ? -3.182 4.909 24.352 1.00 94.88 134 SER A C 1
ATOM 1013 O O . SER A 1 134 ? -2.073 5.024 23.832 1.00 94.88 134 SER A O 1
ATOM 1015 N N . GLU A 1 135 ? -3.699 3.720 24.659 1.00 95.62 135 GLU A N 1
ATOM 1016 C CA . GLU A 1 135 ? -2.975 2.477 24.414 1.00 95.62 135 GLU A CA 1
ATOM 1017 C C . GLU A 1 135 ? -2.869 2.175 22.917 1.00 95.62 135 GLU A C 1
ATOM 1019 O O . GLU A 1 135 ? -1.792 1.819 22.447 1.00 95.62 135 GLU A O 1
ATOM 1024 N N . ARG A 1 136 ? -3.926 2.406 22.128 1.00 95.19 136 ARG A N 1
ATOM 1025 C CA . ARG A 1 136 ? -3.859 2.297 20.660 1.00 95.19 136 ARG A CA 1
ATOM 1026 C C . ARG A 1 136 ? -2.787 3.204 20.069 1.00 95.19 136 ARG A C 1
ATOM 1028 O O . ARG A 1 136 ? -2.065 2.771 19.178 1.00 95.19 136 ARG A O 1
ATOM 1035 N N . TRP A 1 137 ? -2.644 4.420 20.590 1.00 93.62 137 TRP A N 1
ATOM 1036 C CA . TRP A 1 137 ? -1.565 5.321 20.195 1.00 93.62 137 TRP A CA 1
ATOM 1037 C C . TRP A 1 137 ? -0.184 4.731 20.516 1.00 93.62 137 TRP A C 1
ATOM 1039 O O . TRP A 1 137 ? 0.695 4.699 19.663 1.00 93.62 137 TRP A O 1
ATOM 1049 N N . ARG A 1 138 ? 0.011 4.179 21.719 1.00 93.94 138 ARG A N 1
ATOM 1050 C CA . ARG A 1 138 ? 1.281 3.533 22.114 1.00 93.94 138 ARG A CA 1
ATOM 1051 C C . ARG A 1 138 ? 1.591 2.252 21.345 1.00 93.94 138 ARG A C 1
ATOM 1053 O O . ARG A 1 138 ? 2.751 1.869 21.227 1.00 93.94 138 ARG A O 1
ATOM 1060 N N . MET A 1 139 ? 0.564 1.568 20.854 1.00 93.56 139 MET A N 1
ATOM 1061 C CA . MET A 1 139 ? 0.705 0.351 20.060 1.00 93.56 139 MET A CA 1
ATOM 1062 C C . MET A 1 139 ? 1.223 0.607 18.639 1.00 93.56 139 MET A C 1
ATOM 1064 O O . MET A 1 139 ? 1.573 -0.365 17.975 1.00 93.56 139 MET A O 1
ATOM 1068 N N . GLY A 1 140 ? 1.285 1.863 18.190 1.00 94.62 140 GLY A N 1
ATOM 1069 C CA . GLY A 1 140 ? 1.866 2.250 16.906 1.00 94.62 140 GLY A CA 1
ATOM 1070 C C . GLY A 1 140 ? 0.835 2.589 15.829 1.00 94.62 140 GLY A C 1
ATOM 1071 O O . GLY A 1 140 ? -0.383 2.515 16.026 1.00 94.62 140 GLY A O 1
ATOM 1072 N N . ALA A 1 141 ? 1.342 2.965 14.654 1.00 94.31 141 ALA A N 1
ATOM 1073 C CA . ALA A 1 141 ? 0.553 3.527 13.558 1.00 94.31 141 ALA A CA 1
ATOM 1074 C C . ALA A 1 141 ? -0.586 2.611 13.087 1.00 94.31 141 ALA A C 1
ATOM 1076 O O . ALA A 1 141 ? -1.679 3.085 12.779 1.00 94.31 141 ALA A O 1
ATOM 1077 N N . ARG A 1 142 ? -0.367 1.290 13.101 1.00 93.88 142 ARG A N 1
ATOM 1078 C CA . ARG A 1 142 ? -1.381 0.289 12.735 1.00 93.88 142 ARG A CA 1
ATOM 1079 C C . ARG A 1 142 ? -2.641 0.345 13.600 1.00 93.88 142 ARG A C 1
ATOM 1081 O O . ARG A 1 142 ? -3.718 -0.032 13.133 1.00 93.88 142 ARG A O 1
ATOM 1088 N N . TYR A 1 143 ? -2.499 0.786 14.848 1.00 94.56 143 TYR A N 1
ATOM 1089 C CA . TYR A 1 143 ? -3.571 0.825 15.833 1.00 94.56 143 TYR A CA 1
ATOM 1090 C C . TYR A 1 143 ? -4.158 2.225 16.001 1.00 94.56 143 TYR A C 1
ATOM 1092 O O . TYR A 1 143 ? -5.301 2.318 16.435 1.00 94.56 143 TYR A O 1
ATOM 1100 N N . SER A 1 144 ? -3.467 3.308 15.639 1.00 94.75 144 SER A N 1
ATOM 1101 C CA . SER A 1 144 ? -4.047 4.660 15.704 1.00 94.75 144 SER A CA 1
ATOM 1102 C C . SER A 1 144 ? -5.268 4.790 14.784 1.00 94.75 144 SER A C 1
ATOM 1104 O O . SER A 1 144 ? -5.210 4.482 13.593 1.00 94.75 144 SER A O 1
ATOM 1106 N N . VAL A 1 145 ? -6.388 5.253 15.349 1.00 91.19 145 VAL A N 1
ATOM 1107 C CA . VAL A 1 145 ? -7.625 5.524 14.596 1.00 91.19 145 VAL A CA 1
ATOM 1108 C C . VAL A 1 145 ? -7.383 6.662 13.607 1.00 91.19 145 VAL A C 1
ATOM 1110 O O . VAL A 1 145 ? -7.777 6.586 12.448 1.00 91.19 145 VAL A O 1
ATOM 1113 N N . GLU A 1 146 ? -6.687 7.702 14.053 1.00 94.44 146 GLU A N 1
ATOM 1114 C CA . GLU A 1 146 ? -6.430 8.914 13.286 1.00 94.44 146 GLU A CA 1
ATOM 1115 C C . GLU A 1 146 ? -5.578 8.616 12.048 1.00 94.44 146 GLU A C 1
ATOM 1117 O O . GLU A 1 146 ? -5.918 9.053 10.951 1.00 94.44 146 GLU A O 1
ATOM 1122 N N . ILE A 1 147 ? -4.506 7.827 12.194 1.00 96.31 147 ILE A N 1
ATOM 1123 C CA . ILE A 1 147 ? -3.639 7.453 11.065 1.00 96.31 147 ILE A CA 1
ATOM 1124 C C . ILE A 1 147 ? -4.413 6.628 10.040 1.00 96.31 147 ILE A C 1
ATOM 1126 O O . ILE A 1 147 ? -4.317 6.893 8.842 1.00 96.31 147 ILE A O 1
ATOM 1130 N N . ARG A 1 148 ? -5.216 5.657 10.490 1.00 95.50 148 ARG A N 1
ATOM 1131 C CA . ARG A 1 148 ? -6.041 4.842 9.589 1.00 95.50 148 ARG A CA 1
ATOM 1132 C C . ARG A 1 148 ? -7.061 5.690 8.837 1.00 95.50 148 ARG A C 1
ATOM 1134 O O . ARG A 1 148 ? -7.204 5.514 7.632 1.00 95.50 148 ARG A O 1
ATOM 1141 N N . GLN A 1 149 ? -7.720 6.630 9.510 1.00 95.25 149 GLN A N 1
ATOM 1142 C CA . GLN A 1 149 ? -8.673 7.543 8.877 1.00 95.25 149 GLN A CA 1
ATOM 1143 C C . GLN A 1 149 ? -8.013 8.460 7.845 1.00 95.25 149 GLN A C 1
ATOM 1145 O O . GLN A 1 149 ? -8.597 8.702 6.788 1.00 95.25 149 GLN A O 1
ATOM 1150 N N . GLU A 1 150 ? -6.809 8.970 8.114 1.00 97.25 150 GLU A N 1
ATOM 1151 C CA . GLU A 1 150 ? -6.076 9.762 7.120 1.00 97.25 150 GLU A CA 1
ATOM 1152 C C . GLU A 1 150 ? -5.615 8.882 5.950 1.00 97.25 150 GLU A C 1
ATOM 1154 O O . GLU A 1 150 ? -5.779 9.282 4.802 1.00 97.25 150 GLU A O 1
ATOM 1159 N N . LEU A 1 151 ? -5.147 7.653 6.194 1.00 97.56 151 LEU A N 1
ATOM 1160 C CA . LEU A 1 151 ? -4.805 6.706 5.125 1.00 97.56 151 LEU A CA 1
ATOM 1161 C C . LEU A 1 151 ? -6.020 6.311 4.271 1.00 97.56 151 LEU A C 1
ATOM 1163 O O . LEU A 1 151 ? -5.899 6.230 3.053 1.00 97.56 151 LEU A O 1
ATOM 1167 N N . GLN A 1 152 ? -7.200 6.110 4.863 1.00 96.62 152 GLN A N 1
ATOM 1168 C CA . GLN A 1 152 ? -8.444 5.879 4.113 1.00 96.62 152 GLN A CA 1
ATOM 1169 C C . GLN A 1 152 ? -8.788 7.068 3.207 1.00 96.62 152 GLN A C 1
ATOM 1171 O O . GLN A 1 152 ? -9.272 6.882 2.087 1.00 96.62 152 GLN A O 1
ATOM 1176 N N . GLN A 1 153 ? -8.535 8.291 3.675 1.00 96.31 153 GLN A N 1
ATOM 1177 C CA . GLN A 1 153 ? -8.737 9.505 2.887 1.00 96.31 153 GLN A CA 1
ATOM 1178 C C . GLN A 1 153 ? -7.684 9.643 1.782 1.00 96.31 153 GLN A C 1
ATOM 1180 O O . GLN A 1 153 ? -8.048 9.980 0.660 1.00 96.31 153 GLN A O 1
ATOM 1185 N N . VAL A 1 154 ? -6.421 9.302 2.054 1.00 97.06 154 VAL A N 1
ATOM 1186 C CA . VAL A 1 154 ? -5.351 9.214 1.046 1.00 97.06 154 VAL A CA 1
ATOM 1187 C C . VAL A 1 154 ? -5.715 8.195 -0.037 1.00 97.06 154 VAL A C 1
ATOM 1189 O O . VAL A 1 154 ? -5.709 8.540 -1.214 1.00 97.06 154 VAL A O 1
ATOM 1192 N N . PHE A 1 155 ? -6.129 6.983 0.346 1.00 97.19 155 PHE A N 1
ATOM 1193 C CA . PHE A 1 155 ? -6.607 5.949 -0.579 1.00 97.19 155 PHE A CA 1
ATOM 1194 C C . PHE A 1 155 ? -7.778 6.440 -1.433 1.00 97.19 155 PHE A C 1
ATOM 1196 O O . PHE A 1 155 ? -7.799 6.247 -2.648 1.00 97.19 155 PHE A O 1
ATOM 1203 N N . SER A 1 156 ? -8.755 7.087 -0.791 1.00 95.62 156 SER A N 1
ATOM 1204 C CA . SER A 1 156 ? -9.942 7.612 -1.468 1.00 95.62 156 SER A CA 1
ATOM 1205 C C . SER A 1 156 ? -9.618 8.752 -2.422 1.00 95.62 156 SER A C 1
ATOM 1207 O O . SER A 1 156 ? -10.297 8.875 -3.435 1.00 95.62 156 SER A O 1
ATOM 1209 N N . GLY A 1 157 ? -8.594 9.548 -2.110 1.00 94.88 157 GLY A N 1
ATOM 1210 C CA . GLY A 1 157 ? -8.029 10.511 -3.039 1.00 94.88 157 GLY A CA 1
ATOM 1211 C C . GLY A 1 157 ? -7.397 9.787 -4.220 1.00 94.88 157 GLY A C 1
ATOM 1212 O O . GLY A 1 157 ? -7.848 9.925 -5.341 1.00 94.88 157 GLY A O 1
ATOM 1213 N N . TRP A 1 158 ? -6.399 8.941 -3.984 1.00 94.94 158 TRP A N 1
ATOM 1214 C CA . TRP A 1 158 ? -5.566 8.382 -5.053 1.00 94.94 158 TRP A CA 1
ATOM 1215 C C . TRP A 1 158 ? -6.324 7.601 -6.133 1.00 94.94 158 TRP A C 1
ATOM 1217 O O . TRP A 1 158 ? -5.920 7.629 -7.298 1.00 94.94 158 TRP A O 1
ATOM 1227 N N . LYS A 1 159 ? -7.408 6.912 -5.775 1.00 94.62 159 LYS A N 1
ATOM 1228 C CA . LYS A 1 159 ? -8.204 6.127 -6.725 1.00 94.62 159 LYS A CA 1
ATOM 1229 C C . LYS A 1 159 ? -9.046 7.012 -7.647 1.00 94.62 159 LYS A C 1
ATOM 1231 O O . LYS A 1 159 ? -9.495 8.091 -7.272 1.00 94.62 159 LYS A O 1
ATOM 1236 N N . VAL A 1 160 ? -9.332 6.518 -8.850 1.00 91.50 160 VAL A N 1
ATOM 1237 C CA . VAL A 1 160 ? -10.327 7.149 -9.733 1.00 91.50 160 VAL A CA 1
ATOM 1238 C C . VAL A 1 160 ? -11.694 7.194 -9.041 1.00 91.50 160 VAL A C 1
ATOM 1240 O O . VAL A 1 160 ? -12.091 6.247 -8.356 1.00 91.50 160 VAL A O 1
ATOM 1243 N N . GLU A 1 161 ? -12.433 8.289 -9.229 1.00 90.56 161 GLU A N 1
ATOM 1244 C CA . GLU A 1 161 ? -13.774 8.449 -8.667 1.00 90.56 161 GLU A CA 1
ATOM 1245 C C . GLU A 1 161 ? -14.684 7.269 -9.059 1.00 90.56 161 GLU A C 1
ATOM 1247 O O . GLU A 1 161 ? -14.783 6.889 -10.225 1.00 90.56 161 GLU A O 1
ATOM 1252 N N . GLY A 1 162 ? -15.320 6.652 -8.059 1.00 91.25 162 GLY A N 1
ATOM 1253 C CA . GLY A 1 162 ? -16.171 5.472 -8.236 1.00 91.25 162 GLY A CA 1
ATOM 1254 C C . GLY A 1 162 ? -15.445 4.119 -8.240 1.00 91.25 162 GLY A C 1
ATOM 1255 O O . GLY A 1 162 ? -16.110 3.096 -8.078 1.00 91.25 162 GLY A O 1
ATOM 1256 N N . ALA A 1 163 ? -14.112 4.072 -8.345 1.00 94.31 163 ALA A N 1
ATOM 1257 C CA . ALA A 1 163 ? -13.366 2.817 -8.236 1.00 94.31 163 ALA A CA 1
ATOM 1258 C C . ALA A 1 163 ? -13.371 2.284 -6.790 1.00 94.31 163 ALA A C 1
ATOM 1260 O O . ALA A 1 163 ? -13.367 3.056 -5.827 1.00 94.31 163 ALA A O 1
ATOM 1261 N N . SER A 1 164 ? -13.368 0.961 -6.605 1.00 96.06 164 SER A N 1
ATOM 1262 C CA . SER A 1 164 ? -13.225 0.327 -5.282 1.00 96.06 164 SER A CA 1
ATOM 1263 C C . SER A 1 164 ? -11.768 0.093 -4.880 1.00 96.06 164 SER A C 1
ATOM 1265 O O . SER A 1 164 ? -11.476 0.061 -3.688 1.00 96.06 164 SER A O 1
ATOM 1267 N N . CYS A 1 165 ? -10.876 -0.032 -5.864 1.00 97.69 165 CYS A N 1
ATOM 1268 C CA . CYS A 1 165 ? -9.473 -0.406 -5.699 1.00 97.69 165 CYS A CA 1
ATOM 1269 C C . CYS A 1 165 ? -8.558 0.612 -6.395 1.00 97.69 165 CYS A C 1
ATOM 1271 O O . CYS A 1 165 ? -8.996 1.321 -7.306 1.00 97.69 165 CYS A O 1
ATOM 1273 N N . LEU A 1 166 ? -7.286 0.664 -6.000 1.00 97.44 166 LEU A N 1
ATOM 1274 C CA . LEU A 1 166 ? -6.256 1.414 -6.717 1.00 97.44 166 LEU A CA 1
ATOM 1275 C C . LEU A 1 166 ? -5.747 0.596 -7.896 1.00 97.44 166 LEU A C 1
ATOM 1277 O O . LEU A 1 166 ? -5.340 -0.557 -7.747 1.00 97.44 166 LEU A O 1
ATOM 1281 N N . SER A 1 167 ? -5.728 1.215 -9.071 1.00 96.88 167 SER A N 1
ATOM 1282 C CA . SER A 1 167 ?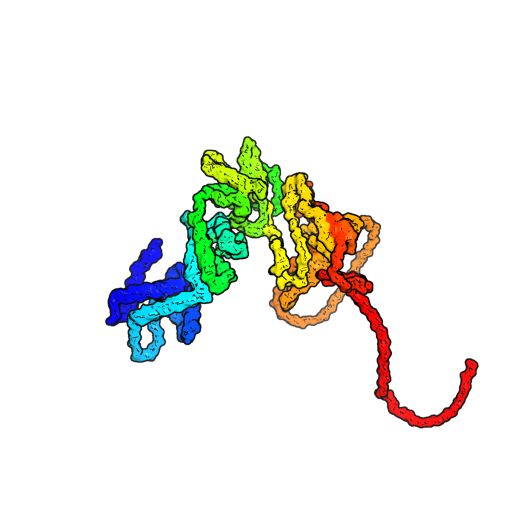 -5.056 0.644 -10.232 1.00 96.88 167 SER A CA 1
ATOM 1283 C C . SER A 1 167 ? -3.551 0.961 -10.218 1.00 96.88 167 SER A C 1
ATOM 1285 O O . SER A 1 167 ? -3.119 1.920 -9.577 1.00 96.88 167 SER A O 1
ATOM 1287 N N . PRO A 1 168 ? -2.732 0.245 -11.008 1.00 97.31 168 PRO A N 1
ATOM 1288 C CA . PRO A 1 168 ? -1.344 0.625 -11.258 1.00 97.31 168 PRO A CA 1
ATOM 1289 C C . PRO A 1 168 ? -1.155 2.066 -11.747 1.00 97.31 168 PRO A C 1
ATOM 1291 O O . PRO A 1 168 ? -0.165 2.707 -11.408 1.00 97.31 168 PRO A O 1
ATOM 1294 N N . CYS A 1 169 ? -2.108 2.597 -12.521 1.00 95.81 169 CYS A N 1
ATOM 1295 C CA . CYS A 1 169 ? -2.081 3.990 -12.962 1.00 95.81 169 CYS A CA 1
ATOM 1296 C C . CYS A 1 169 ? -2.262 4.949 -11.778 1.00 95.81 169 CYS A C 1
ATOM 1298 O O . CYS A 1 169 ? -1.535 5.935 -11.679 1.00 95.81 169 CYS A O 1
ATOM 1300 N N . ASP A 1 170 ? -3.191 4.645 -10.868 1.00 95.75 170 ASP A N 1
ATOM 1301 C CA . ASP A 1 170 ? -3.415 5.438 -9.654 1.00 95.75 170 ASP A CA 1
ATOM 1302 C C . ASP A 1 170 ? -2.198 5.408 -8.736 1.00 95.75 170 ASP A C 1
ATOM 1304 O O . ASP A 1 170 ? -1.779 6.449 -8.240 1.00 95.75 170 ASP A O 1
ATOM 1308 N N . TRP A 1 171 ? -1.568 4.242 -8.589 1.00 97.19 171 TRP A N 1
ATOM 1309 C CA . TRP A 1 171 ? -0.352 4.085 -7.797 1.00 97.19 171 TRP A CA 1
ATOM 1310 C C . TRP A 1 171 ? 0.822 4.917 -8.327 1.00 97.19 171 TRP A C 1
ATOM 1312 O O . TRP A 1 171 ? 1.494 5.606 -7.566 1.00 97.19 171 TRP A O 1
ATOM 1322 N N . VAL A 1 172 ? 1.053 4.913 -9.644 1.00 96.12 172 VAL A N 1
ATOM 1323 C CA . VAL A 1 172 ? 2.122 5.719 -10.263 1.00 96.12 172 VAL A CA 1
ATOM 1324 C C . VAL A 1 172 ? 1.839 7.217 -10.152 1.00 96.12 172 VAL A C 1
ATOM 1326 O O . VAL A 1 172 ? 2.761 8.013 -9.976 1.00 96.12 172 VAL A O 1
ATOM 1329 N N . MET A 1 173 ? 0.573 7.626 -10.226 1.00 93.94 173 MET A N 1
ATOM 1330 C CA . MET A 1 173 ? 0.194 9.021 -9.997 1.00 93.94 173 MET A CA 1
ATOM 1331 C C . MET A 1 173 ? 0.369 9.425 -8.532 1.00 93.94 173 MET A C 1
ATOM 1333 O O . MET A 1 173 ? 0.892 10.505 -8.261 1.00 93.94 173 MET A O 1
ATOM 1337 N N . ALA A 1 174 ? 0.001 8.547 -7.601 1.00 95.19 174 ALA A N 1
ATOM 1338 C CA . ALA A 1 174 ? 0.237 8.728 -6.177 1.00 95.19 174 ALA A CA 1
ATOM 1339 C C . ALA A 1 174 ? 1.729 8.856 -5.850 1.00 95.19 174 ALA A C 1
ATOM 1341 O O . ALA A 1 174 ? 2.102 9.728 -5.069 1.00 95.19 174 ALA A O 1
ATOM 1342 N N . ALA A 1 175 ? 2.588 8.067 -6.503 1.00 95.62 175 ALA A N 1
ATOM 1343 C CA . ALA A 1 175 ? 4.034 8.129 -6.308 1.00 95.62 175 ALA A CA 1
ATOM 1344 C C . ALA A 1 175 ? 4.605 9.532 -6.556 1.00 95.62 175 ALA A C 1
ATOM 1346 O O . ALA A 1 175 ? 5.459 9.983 -5.803 1.00 95.62 175 ALA A O 1
ATOM 1347 N N . LYS A 1 176 ? 4.077 10.271 -7.540 1.00 94.12 176 LYS A N 1
ATOM 1348 C CA . LYS A 1 176 ? 4.485 11.664 -7.802 1.00 94.12 176 LYS A CA 1
ATOM 1349 C C . LYS A 1 176 ? 4.102 12.614 -6.673 1.00 94.12 176 LYS A C 1
ATOM 1351 O O . LYS A 1 176 ? 4.851 13.535 -6.370 1.00 94.12 176 LYS A O 1
ATOM 1356 N N . ILE A 1 177 ? 2.925 12.410 -6.083 1.00 94.56 177 ILE A N 1
ATOM 1357 C CA . ILE A 1 177 ? 2.451 13.214 -4.951 1.00 94.56 177 ILE A CA 1
ATOM 1358 C C . ILE A 1 177 ? 3.337 12.938 -3.736 1.00 94.56 177 ILE A C 1
ATOM 1360 O O . ILE A 1 177 ? 3.786 13.865 -3.072 1.00 94.56 177 ILE A O 1
ATOM 1364 N N . VAL A 1 178 ? 3.633 11.664 -3.472 1.00 95.81 178 VAL A N 1
ATOM 1365 C CA . VAL A 1 178 ? 4.497 11.270 -2.355 1.00 95.81 178 VAL A CA 1
ATOM 1366 C C . VAL A 1 178 ? 5.939 11.734 -2.575 1.00 95.81 178 VAL A C 1
ATOM 1368 O O . VAL A 1 178 ? 6.548 12.225 -1.638 1.00 95.81 178 VAL A O 1
ATOM 1371 N N . GLU A 1 179 ? 6.485 11.658 -3.790 1.00 94.56 179 GLU A N 1
ATOM 1372 C CA . GLU A 1 179 ? 7.820 12.186 -4.124 1.00 94.56 179 GLU A CA 1
ATOM 1373 C C . GLU A 1 179 ? 7.925 13.708 -3.932 1.00 94.56 179 GLU A C 1
ATOM 1375 O O . GLU A 1 179 ? 8.990 14.203 -3.577 1.00 94.56 179 GLU A O 1
ATOM 1380 N N . ALA A 1 180 ? 6.835 14.453 -4.135 1.00 94.38 180 ALA A N 1
ATOM 1381 C CA . ALA A 1 180 ? 6.817 15.895 -3.896 1.00 94.38 180 ALA A CA 1
ATOM 1382 C C . ALA A 1 180 ? 6.778 16.257 -2.399 1.00 94.38 180 ALA A C 1
ATOM 1384 O O . ALA A 1 180 ? 7.384 17.249 -1.994 1.00 94.38 180 ALA A O 1
ATOM 1385 N N . GLU A 1 181 ? 6.081 15.459 -1.583 1.00 95.38 181 GLU A N 1
ATOM 1386 C CA . GLU A 1 181 ? 5.791 15.786 -0.178 1.00 95.38 181 GLU A CA 1
ATOM 1387 C C . GLU A 1 181 ? 6.676 15.070 0.851 1.00 95.38 181 GLU A C 1
ATOM 1389 O O . GLU A 1 181 ? 6.796 15.531 1.992 1.00 95.38 181 GLU A O 1
ATOM 1394 N N . CYS A 1 182 ? 7.283 13.949 0.469 1.00 95.31 182 CYS A N 1
ATOM 1395 C CA . CYS A 1 182 ? 8.075 13.083 1.335 1.00 95.31 182 CYS A CA 1
ATOM 1396 C C . CYS A 1 182 ? 9.535 13.026 0.878 1.00 95.31 182 CYS A C 1
ATOM 1398 O O . CYS A 1 182 ? 9.878 13.372 -0.250 1.00 95.31 182 CYS A O 1
ATOM 1400 N N . ASP A 1 183 ? 10.417 12.547 1.752 1.00 93.06 183 ASP A N 1
ATOM 1401 C CA . ASP A 1 183 ? 11.786 12.245 1.353 1.00 93.06 183 ASP A CA 1
ATOM 1402 C C . ASP A 1 183 ? 11.844 11.064 0.362 1.00 93.06 183 ASP A C 1
ATOM 1404 O O . ASP A 1 183 ? 10.954 10.210 0.298 1.00 93.06 183 ASP A O 1
ATOM 1408 N N . ASN A 1 184 ? 12.935 10.996 -0.405 1.00 92.06 184 ASN A N 1
ATOM 1409 C CA . ASN A 1 184 ? 13.122 9.983 -1.446 1.00 92.06 184 ASN A CA 1
ATOM 1410 C C . ASN A 1 184 ? 13.117 8.544 -0.903 1.00 92.06 184 ASN A C 1
ATOM 1412 O O . ASN A 1 184 ? 12.759 7.622 -1.638 1.00 92.06 184 ASN A O 1
ATOM 1416 N N . ILE A 1 185 ? 13.524 8.331 0.355 1.00 93.81 185 ILE A N 1
ATOM 1417 C CA . ILE A 1 185 ? 13.596 6.996 0.961 1.00 93.81 185 ILE A CA 1
ATOM 1418 C C . ILE A 1 185 ? 12.180 6.518 1.276 1.00 93.81 185 ILE A C 1
ATOM 1420 O O . ILE A 1 185 ? 11.790 5.433 0.833 1.00 93.81 185 ILE A O 1
ATOM 1424 N N . LEU A 1 186 ? 11.390 7.344 1.966 1.00 94.88 186 LEU A N 1
ATOM 1425 C CA . LEU A 1 186 ? 9.988 7.069 2.259 1.00 94.88 186 LEU A CA 1
ATOM 1426 C C . LEU A 1 186 ? 9.172 6.938 0.972 1.00 94.88 186 LEU A C 1
ATOM 1428 O O . LEU A 1 186 ? 8.405 5.987 0.840 1.00 94.88 186 LEU A O 1
ATOM 1432 N N . SER A 1 187 ? 9.367 7.829 -0.003 1.00 95.31 187 SER A N 1
ATOM 1433 C CA . SER A 1 187 ? 8.661 7.762 -1.287 1.00 95.31 187 SER A CA 1
ATOM 1434 C C . SER A 1 187 ? 8.933 6.447 -2.023 1.00 95.31 187 SER A C 1
ATOM 1436 O O . SER A 1 187 ? 7.990 5.743 -2.406 1.00 95.31 187 SER A O 1
ATOM 1438 N N . ALA A 1 188 ? 10.205 6.042 -2.126 1.00 91.81 188 ALA A N 1
ATOM 1439 C CA . ALA A 1 188 ? 10.587 4.781 -2.756 1.00 91.81 188 ALA A CA 1
ATOM 1440 C C . ALA A 1 188 ? 10.069 3.553 -1.986 1.00 91.81 188 ALA A C 1
ATOM 1442 O O . ALA A 1 188 ? 9.644 2.578 -2.613 1.00 91.81 188 ALA A O 1
ATOM 1443 N N . ARG A 1 189 ? 10.078 3.586 -0.645 1.00 96.50 189 ARG A N 1
ATOM 1444 C CA . ARG A 1 189 ? 9.570 2.488 0.196 1.00 96.50 189 ARG A CA 1
ATOM 1445 C C . ARG A 1 189 ? 8.050 2.393 0.164 1.00 96.50 189 ARG A C 1
ATOM 1447 O O . ARG A 1 189 ? 7.530 1.279 0.181 1.00 96.50 189 ARG A O 1
ATOM 1454 N N . TRP A 1 190 ? 7.339 3.512 0.095 1.00 97.44 190 TRP A N 1
ATOM 1455 C CA . TRP A 1 190 ? 5.882 3.527 0.155 1.00 97.44 190 TRP A CA 1
ATOM 1456 C C . TRP A 1 190 ? 5.239 3.313 -1.214 1.00 97.44 190 TRP A C 1
ATOM 1458 O O . TRP A 1 190 ? 4.337 2.497 -1.334 1.00 97.44 190 TRP A O 1
ATOM 1468 N N . THR A 1 191 ? 5.723 3.985 -2.258 1.00 97.12 191 THR A N 1
ATOM 1469 C CA . THR A 1 191 ? 5.067 4.012 -3.581 1.00 97.12 191 THR A CA 1
ATOM 1470 C C . THR A 1 191 ? 5.896 3.389 -4.707 1.00 97.12 191 THR A C 1
ATOM 1472 O O . THR A 1 191 ? 5.534 3.464 -5.880 1.00 97.12 191 THR A O 1
ATOM 1475 N N . GLY A 1 192 ? 6.994 2.705 -4.378 1.00 95.56 192 GLY A N 1
ATOM 1476 C CA . GLY A 1 192 ? 7.801 1.983 -5.360 1.00 95.56 192 GLY A CA 1
ATOM 1477 C C . GLY A 1 192 ? 7.085 0.786 -6.005 1.00 95.56 192 GLY A C 1
ATOM 1478 O O . GLY A 1 192 ? 6.070 0.283 -5.530 1.00 95.56 192 GLY A O 1
ATOM 1479 N N . GLU A 1 193 ? 7.657 0.261 -7.091 1.00 94.69 193 GLU A N 1
ATOM 1480 C CA . GLU A 1 193 ? 7.127 -0.931 -7.780 1.00 94.69 193 GLU A CA 1
ATOM 1481 C C . GLU A 1 193 ? 7.155 -2.190 -6.916 1.00 94.69 193 GLU A C 1
ATOM 1483 O O . GLU A 1 193 ? 6.235 -3.002 -6.951 1.00 94.69 193 GLU A O 1
ATOM 1488 N N . ALA A 1 194 ? 8.228 -2.360 -6.140 1.00 94.06 194 ALA A N 1
ATOM 1489 C CA . ALA A 1 194 ? 8.334 -3.479 -5.213 1.00 94.06 194 ALA A CA 1
ATOM 1490 C C . ALA A 1 194 ? 7.289 -3.363 -4.094 1.00 94.06 194 ALA A C 1
ATOM 1492 O O . ALA A 1 194 ? 6.769 -4.379 -3.649 1.00 94.06 194 ALA A O 1
ATOM 1493 N N . SER A 1 195 ? 6.971 -2.131 -3.695 1.00 97.25 195 SER A N 1
ATOM 1494 C CA . SER A 1 195 ? 5.967 -1.801 -2.687 1.00 97.25 195 SER A CA 1
ATOM 1495 C C . SER A 1 195 ? 4.562 -2.140 -3.163 1.00 97.25 195 SER A C 1
ATOM 1497 O O . SER A 1 195 ? 3.815 -2.758 -2.417 1.00 97.25 195 SER A O 1
ATOM 1499 N N . PHE A 1 196 ? 4.230 -1.849 -4.427 1.00 97.56 196 PHE A N 1
ATOM 1500 C CA . PHE A 1 196 ? 2.970 -2.304 -5.023 1.00 97.56 196 PHE A CA 1
ATOM 1501 C C . PHE A 1 196 ? 2.853 -3.833 -4.984 1.00 97.56 196 PHE A C 1
ATOM 1503 O O . PHE A 1 196 ? 1.842 -4.357 -4.540 1.00 97.56 196 PHE A O 1
ATOM 1510 N N . ALA A 1 197 ? 3.912 -4.552 -5.379 1.00 96.00 197 ALA A N 1
ATOM 1511 C CA . ALA A 1 197 ? 3.941 -6.021 -5.357 1.00 96.00 197 ALA A CA 1
ATOM 1512 C C . ALA A 1 197 ? 3.780 -6.623 -3.952 1.00 96.00 197 ALA A C 1
ATOM 1514 O O . ALA A 1 197 ? 3.320 -7.750 -3.805 1.00 96.00 197 ALA A O 1
ATOM 1515 N N . GLU A 1 198 ? 4.275 -5.915 -2.935 1.00 97.00 198 GLU A N 1
ATOM 1516 C CA . GLU A 1 198 ? 4.179 -6.309 -1.529 1.00 97.00 198 GLU A CA 1
ATOM 1517 C C . GLU A 1 198 ? 2.794 -5.989 -0.955 1.00 97.00 198 GLU A C 1
ATOM 1519 O O . GLU A 1 198 ? 2.279 -6.757 -0.141 1.00 97.00 198 GLU A O 1
ATOM 1524 N N . ALA A 1 199 ? 2.192 -4.881 -1.394 1.00 97.75 199 ALA A N 1
ATOM 1525 C CA . ALA A 1 199 ? 0.847 -4.474 -1.019 1.00 97.75 199 ALA A CA 1
ATOM 1526 C C . ALA A 1 199 ? -0.233 -5.376 -1.643 1.00 97.75 199 ALA A C 1
ATOM 1528 O O . ALA A 1 199 ? -1.187 -5.714 -0.946 1.00 97.75 199 ALA A O 1
ATOM 1529 N N . ASP A 1 200 ? -0.053 -5.785 -2.904 1.00 98.06 200 ASP A N 1
ATOM 1530 C CA . ASP A 1 200 ? -0.954 -6.651 -3.683 1.00 98.06 200 ASP A CA 1
ATOM 1531 C C . ASP A 1 200 ? -0.809 -8.108 -3.215 1.00 98.06 200 ASP A C 1
ATOM 1533 O O . ASP A 1 200 ? -0.047 -8.920 -3.758 1.00 98.06 200 ASP A O 1
ATOM 1537 N N . ARG A 1 201 ? -1.488 -8.424 -2.108 1.00 96.88 201 ARG A N 1
ATOM 1538 C CA . ARG A 1 201 ? -1.355 -9.704 -1.404 1.00 96.88 201 ARG A CA 1
ATOM 1539 C C . ARG A 1 201 ? -2.038 -10.820 -2.181 1.00 96.88 201 ARG A C 1
ATOM 1541 O O . ARG A 1 201 ? -1.547 -11.955 -2.153 1.00 96.88 201 ARG A O 1
ATOM 1548 N N . ASN A 1 202 ? -3.147 -10.517 -2.851 1.00 96.75 202 ASN A N 1
ATOM 1549 C CA . ASN A 1 202 ? -3.892 -11.485 -3.651 1.00 96.75 202 ASN A CA 1
ATOM 1550 C C . ASN A 1 202 ? -3.324 -11.655 -5.084 1.00 96.75 202 ASN A C 1
ATOM 1552 O O . ASN A 1 202 ? -3.606 -12.675 -5.720 1.00 96.75 202 ASN A O 1
ATOM 1556 N N . ARG A 1 203 ? -2.445 -10.743 -5.530 1.00 95.56 203 ARG A N 1
ATOM 1557 C CA . ARG A 1 203 ? -1.786 -10.706 -6.849 1.00 95.56 203 ARG A CA 1
ATOM 1558 C C . ARG A 1 203 ? -2.756 -10.529 -8.013 1.00 95.56 203 ARG A C 1
ATOM 1560 O O . ARG A 1 203 ? -2.528 -11.096 -9.087 1.00 95.56 203 ARG A O 1
ATOM 1567 N N . ASP A 1 204 ? -3.836 -9.786 -7.808 1.00 95.62 204 ASP A N 1
ATOM 1568 C CA . ASP A 1 204 ? -4.817 -9.476 -8.851 1.00 95.62 204 ASP A CA 1
ATOM 1569 C C . ASP A 1 204 ? -4.443 -8.231 -9.681 1.00 95.62 204 ASP A C 1
ATOM 1571 O O . ASP A 1 204 ? -5.088 -7.932 -10.693 1.00 95.62 204 ASP A O 1
ATOM 1575 N N . GLY A 1 205 ? -3.351 -7.546 -9.320 1.00 94.94 205 GLY A N 1
ATOM 1576 C CA . GLY A 1 205 ? -2.854 -6.359 -10.008 1.00 94.94 205 GLY A CA 1
ATOM 1577 C C . GLY A 1 205 ? -3.622 -5.082 -9.664 1.00 94.94 205 GLY A C 1
ATOM 1578 O O . GLY A 1 205 ? -3.446 -4.071 -10.357 1.00 94.94 205 GLY A O 1
ATOM 1579 N N . LEU A 1 206 ? -4.471 -5.112 -8.640 1.00 97.06 206 LEU A N 1
ATOM 1580 C CA . LEU A 1 206 ? -5.173 -3.987 -8.034 1.00 97.06 206 LEU A CA 1
ATOM 1581 C C . LEU A 1 206 ? -4.867 -3.977 -6.528 1.00 97.06 206 LEU A C 1
ATOM 1583 O O . LEU A 1 206 ? -4.396 -4.959 -5.978 1.00 97.06 206 LEU A O 1
ATOM 1587 N N . LEU A 1 207 ? -5.093 -2.846 -5.857 1.00 98.06 207 LEU A N 1
ATOM 1588 C CA . LEU A 1 207 ? -4.997 -2.789 -4.393 1.00 98.06 207 LEU A CA 1
ATOM 1589 C C . LEU A 1 207 ? -6.340 -2.413 -3.803 1.00 98.06 207 LEU A C 1
ATOM 1591 O O . LEU A 1 207 ? -6.839 -1.304 -4.044 1.00 98.06 207 LEU A O 1
ATOM 1595 N N . ASP A 1 208 ? -6.917 -3.306 -3.013 1.00 97.81 208 ASP A N 1
ATOM 1596 C CA . ASP A 1 208 ? -8.075 -2.949 -2.207 1.00 97.81 208 ASP A CA 1
ATOM 1597 C C . ASP A 1 208 ? -7.683 -2.069 -1.001 1.00 97.81 208 ASP A C 1
ATOM 1599 O O . ASP A 1 208 ? -6.509 -1.786 -0.727 1.00 97.81 208 ASP A O 1
ATOM 1603 N N . LEU A 1 209 ? -8.693 -1.567 -0.285 1.00 96.81 209 LEU A N 1
ATOM 1604 C CA . LEU A 1 209 ? -8.464 -0.706 0.874 1.00 96.81 209 LEU A CA 1
ATOM 1605 C C . LEU A 1 209 ? -7.719 -1.440 2.001 1.00 96.81 209 LEU A C 1
ATOM 1607 O O . LEU A 1 209 ? -6.917 -0.826 2.701 1.00 96.81 209 LEU A O 1
ATOM 1611 N N . GLU A 1 210 ? -7.975 -2.730 2.212 1.00 96.19 210 GLU A N 1
ATOM 1612 C CA . GLU A 1 210 ? -7.364 -3.492 3.302 1.00 96.19 210 GLU A CA 1
ATOM 1613 C C . GLU A 1 210 ? -5.885 -3.787 3.016 1.00 96.19 210 GLU A C 1
ATOM 1615 O O . GLU A 1 210 ? -5.031 -3.637 3.896 1.0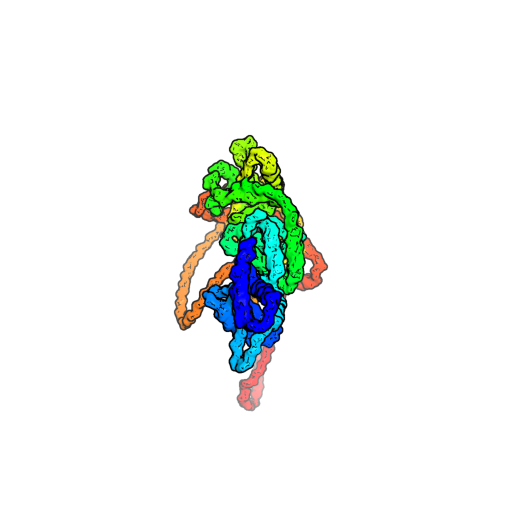0 96.19 210 GLU A O 1
ATOM 1620 N N . GLU A 1 211 ? -5.561 -4.179 1.788 1.00 97.56 211 GLU A N 1
ATOM 1621 C CA . GLU A 1 211 ? -4.209 -4.297 1.243 1.00 97.56 211 GLU A CA 1
ATOM 1622 C C . GLU A 1 211 ? -3.436 -2.998 1.410 1.00 97.56 211 GLU A C 1
ATOM 1624 O O . GLU A 1 211 ? -2.382 -2.993 2.059 1.00 97.56 211 GLU A O 1
ATOM 1629 N N . PHE A 1 212 ? -4.014 -1.888 0.949 1.00 98.06 212 PHE A N 1
ATOM 1630 C CA . PHE A 1 212 ? -3.414 -0.570 1.087 1.00 98.06 212 PHE A CA 1
ATOM 1631 C C . PHE A 1 212 ? -3.165 -0.181 2.547 1.00 98.06 212 PHE A C 1
ATOM 1633 O O . PHE A 1 212 ? -2.064 0.262 2.878 1.00 98.06 212 PHE A O 1
ATOM 1640 N N . LEU A 1 213 ? -4.160 -0.333 3.429 1.00 96.88 213 LEU A N 1
ATOM 1641 C CA . LEU A 1 213 ? -4.036 0.039 4.840 1.00 96.88 213 LEU A CA 1
ATOM 1642 C C . LEU A 1 213 ? -3.012 -0.835 5.560 1.00 96.88 213 LEU A C 1
ATOM 1644 O O . LEU A 1 213 ? -2.170 -0.313 6.287 1.00 96.88 213 LEU A O 1
ATOM 1648 N N . SER A 1 214 ? -3.054 -2.153 5.358 1.00 95.62 214 SER A N 1
ATOM 1649 C CA . SER A 1 214 ? -2.112 -3.066 6.006 1.00 95.62 214 SER A CA 1
ATOM 1650 C C . SER A 1 214 ? -0.674 -2.781 5.583 1.00 95.62 214 SER A C 1
ATOM 1652 O O . SER A 1 214 ? 0.211 -2.784 6.438 1.00 95.62 214 SER A O 1
ATOM 1654 N N . PHE A 1 215 ? -0.442 -2.535 4.292 1.00 97.94 215 PHE A N 1
ATOM 1655 C CA . PHE A 1 215 ? 0.880 -2.201 3.776 1.00 97.94 215 PHE A CA 1
ATOM 1656 C C . PHE A 1 215 ? 1.340 -0.818 4.258 1.00 97.94 215 PHE A C 1
ATOM 1658 O O . PHE A 1 215 ? 2.403 -0.692 4.867 1.00 97.94 215 PHE A O 1
ATOM 1665 N N . SER A 1 216 ? 0.512 0.212 4.067 1.00 98.06 216 SER A N 1
ATOM 1666 C CA . SER A 1 216 ? 0.866 1.600 4.389 1.00 98.06 216 SER A CA 1
ATOM 1667 C C . SER A 1 216 ? 1.066 1.822 5.885 1.00 98.06 216 SER A C 1
ATOM 1669 O O . SER A 1 216 ? 1.995 2.527 6.267 1.00 98.06 216 SER A O 1
ATOM 1671 N N . CYS A 1 217 ? 0.265 1.190 6.753 1.00 97.06 217 CYS A N 1
ATOM 1672 C CA . CYS A 1 217 ? 0.511 1.232 8.196 1.00 97.06 217 CYS A CA 1
ATOM 1673 C C . CYS A 1 217 ? 1.877 0.636 8.555 1.00 97.06 217 CYS A C 1
ATOM 1675 O O . CYS A 1 217 ? 2.549 1.191 9.415 1.00 97.06 217 CYS A O 1
ATOM 1677 N N . GLY A 1 218 ? 2.290 -0.453 7.895 1.00 96.94 218 GLY A N 1
ATOM 1678 C CA . GLY A 1 218 ? 3.608 -1.055 8.102 1.00 96.94 218 GLY A CA 1
ATOM 1679 C C . GLY A 1 218 ? 4.745 -0.114 7.705 1.00 96.94 218 GLY A C 1
ATOM 1680 O O . GLY A 1 218 ? 5.684 0.054 8.474 1.00 96.94 218 GLY A O 1
ATOM 1681 N N . VAL A 1 219 ? 4.624 0.560 6.556 1.00 97.38 219 VAL A N 1
ATOM 1682 C CA . VAL A 1 219 ? 5.612 1.555 6.100 1.00 97.38 219 VAL A CA 1
ATOM 1683 C C . VAL A 1 219 ? 5.683 2.754 7.048 1.00 97.38 219 VAL A C 1
ATOM 1685 O O . VAL A 1 219 ? 6.773 3.195 7.403 1.00 97.38 219 VAL A O 1
ATOM 1688 N N . VAL A 1 220 ? 4.535 3.274 7.490 1.00 97.31 220 VAL A N 1
ATOM 1689 C CA . VAL A 1 220 ? 4.481 4.400 8.435 1.00 97.31 220 VAL A CA 1
ATOM 1690 C C . VAL A 1 220 ? 5.079 4.012 9.791 1.00 97.31 220 VAL A C 1
ATOM 1692 O O . VAL A 1 220 ? 5.827 4.794 10.367 1.00 97.31 220 VAL A O 1
ATOM 1695 N N . GLU A 1 221 ? 4.784 2.814 10.297 1.00 96.12 221 GLU A N 1
ATOM 1696 C CA . GLU A 1 221 ? 5.336 2.309 11.561 1.00 96.12 221 GLU A CA 1
ATOM 1697 C C . GLU A 1 221 ? 6.853 2.075 11.473 1.00 96.12 221 GLU A C 1
ATOM 1699 O O . GLU A 1 221 ? 7.574 2.431 12.400 1.00 96.12 221 GLU A O 1
ATOM 1704 N N . GLU A 1 222 ? 7.345 1.541 10.349 1.00 95.81 222 GLU A N 1
ATOM 1705 C CA . GLU A 1 222 ? 8.779 1.352 10.085 1.00 95.81 222 GLU A CA 1
ATOM 1706 C C . GLU A 1 222 ? 9.530 2.690 10.031 1.00 95.81 222 GLU A C 1
ATOM 1708 O O . GLU A 1 222 ? 10.619 2.802 10.585 1.00 95.81 222 GLU A O 1
ATOM 1713 N N . PHE A 1 223 ? 8.954 3.704 9.379 1.00 96.56 223 PHE A N 1
ATOM 1714 C CA . PHE A 1 223 ? 9.650 4.964 9.118 1.00 96.56 223 PHE A CA 1
ATOM 1715 C C . PHE A 1 223 ? 9.564 5.976 10.268 1.00 96.56 223 PHE A C 1
ATOM 1717 O O . PHE A 1 223 ? 10.539 6.668 10.552 1.00 96.56 223 PHE A O 1
ATOM 1724 N N . PHE A 1 224 ? 8.405 6.091 10.922 1.00 95.50 224 PHE A N 1
ATOM 1725 C CA . PHE A 1 224 ? 8.182 7.080 11.986 1.00 95.50 224 PHE A CA 1
ATOM 1726 C C . PHE A 1 224 ? 8.360 6.505 13.393 1.00 95.50 224 PHE A C 1
ATOM 1728 O O . PHE A 1 224 ? 8.375 7.269 14.357 1.00 95.50 224 PHE A O 1
ATOM 1735 N N . GLU A 1 225 ? 8.488 5.182 13.533 1.00 93.88 225 GLU A N 1
ATOM 1736 C CA . GLU A 1 225 ? 8.577 4.484 14.817 1.00 93.88 225 GLU A CA 1
ATOM 1737 C C . GLU A 1 225 ? 7.448 4.911 15.784 1.00 93.88 225 GLU A C 1
ATOM 1739 O O . GLU A 1 225 ? 6.294 4.506 15.634 1.00 93.88 225 GLU A O 1
ATOM 1744 N N . GLN A 1 226 ? 7.768 5.746 16.781 1.00 92.00 226 GLN A N 1
ATOM 1745 C CA . GLN A 1 226 ? 6.827 6.268 17.779 1.00 92.00 226 GLN A CA 1
ATOM 1746 C C . GLN A 1 226 ? 6.319 7.689 17.474 1.00 92.00 226 GLN A C 1
ATOM 1748 O O . GLN A 1 226 ? 5.410 8.166 18.160 1.00 92.00 226 GLN A O 1
ATOM 1753 N N . ASP A 1 227 ? 6.857 8.379 16.464 1.00 96.44 227 ASP A N 1
ATOM 1754 C CA . ASP A 1 227 ? 6.434 9.731 16.079 1.00 96.44 227 ASP A CA 1
ATOM 1755 C C . ASP A 1 227 ? 5.163 9.720 15.212 1.00 96.44 227 ASP A C 1
ATOM 1757 O O . ASP A 1 227 ? 5.142 10.067 14.027 1.00 96.44 227 ASP A O 1
ATOM 1761 N N . LEU A 1 228 ? 4.047 9.337 15.833 1.00 95.62 228 LEU A N 1
ATOM 1762 C CA . LEU A 1 228 ? 2.737 9.317 15.178 1.00 95.62 228 LEU A CA 1
ATOM 1763 C C . LEU A 1 228 ? 2.244 10.720 14.783 1.00 95.62 228 LEU A C 1
ATOM 1765 O O . LEU A 1 228 ? 1.447 10.861 13.855 1.00 95.62 228 LEU A O 1
ATOM 1769 N N . SER A 1 229 ? 2.727 11.767 15.457 1.00 96.69 229 SER A N 1
ATOM 1770 C CA . SER A 1 229 ? 2.405 13.157 15.118 1.00 96.69 229 SER A CA 1
ATOM 1771 C C . SER A 1 229 ? 3.059 13.567 13.798 1.00 96.69 229 SER A C 1
ATOM 1773 O O . SER A 1 229 ? 2.385 14.147 12.941 1.00 96.69 229 SER A O 1
ATOM 1775 N N . GLY A 1 230 ? 4.337 13.224 13.607 1.00 97.00 230 GLY A N 1
ATOM 1776 C CA . GLY A 1 230 ? 5.050 13.392 12.341 1.00 97.00 230 GLY A CA 1
ATOM 1777 C C . GLY A 1 230 ? 4.385 12.620 11.202 1.00 97.00 230 GLY A C 1
ATOM 1778 O O . GLY A 1 230 ? 4.128 13.195 10.140 1.00 97.00 230 GLY A O 1
ATOM 1779 N N . ALA A 1 231 ? 3.995 11.367 11.457 1.00 97.50 231 ALA A N 1
ATOM 1780 C CA . ALA A 1 231 ? 3.250 10.551 10.499 1.00 97.50 231 ALA A CA 1
ATOM 1781 C C . ALA A 1 231 ? 1.925 11.211 10.077 1.00 97.50 231 ALA A C 1
ATOM 1783 O O . ALA A 1 231 ? 1.655 11.356 8.885 1.00 97.50 231 ALA A O 1
ATOM 1784 N N . LEU A 1 232 ? 1.108 11.667 11.034 1.00 97.56 232 LEU A N 1
ATOM 1785 C CA . LEU A 1 232 ? -0.161 12.347 10.743 1.00 97.56 232 LEU A CA 1
ATOM 1786 C C . LEU A 1 232 ? 0.033 13.634 9.941 1.00 97.56 232 LEU A C 1
ATOM 1788 O O . LEU A 1 232 ? -0.749 13.920 9.034 1.00 97.56 232 LEU A O 1
ATOM 1792 N N . HIS A 1 233 ? 1.057 14.420 10.272 1.00 97.56 233 HIS A N 1
ATOM 1793 C CA . HIS A 1 233 ? 1.375 15.642 9.536 1.00 97.56 233 HIS A CA 1
ATOM 1794 C C . HIS A 1 233 ? 1.741 15.343 8.080 1.00 97.56 233 HIS A C 1
ATOM 1796 O O . HIS A 1 233 ? 1.217 15.990 7.173 1.00 97.56 233 HIS A O 1
ATOM 1802 N N . MET A 1 234 ? 2.573 14.326 7.850 1.00 97.25 234 MET A N 1
ATOM 1803 C CA . MET A 1 234 ? 2.928 13.859 6.508 1.00 97.25 234 MET A CA 1
ATOM 1804 C C . MET A 1 234 ? 1.690 13.385 5.732 1.00 97.25 234 MET A C 1
ATOM 1806 O O . MET A 1 234 ? 1.449 13.854 4.620 1.00 97.25 234 MET A O 1
ATOM 1810 N N . LEU A 1 235 ? 0.843 12.542 6.333 1.00 97.50 235 LEU A N 1
ATOM 1811 C CA . LEU A 1 235 ? -0.363 12.028 5.672 1.00 97.50 235 LEU A CA 1
ATOM 1812 C C . LEU A 1 235 ? -1.322 13.150 5.262 1.00 97.50 235 LEU A C 1
ATOM 1814 O O . LEU A 1 235 ? -1.878 13.127 4.164 1.00 97.50 235 LEU A O 1
ATOM 1818 N N . ARG A 1 236 ? -1.478 14.171 6.111 1.00 96.88 236 ARG A N 1
ATOM 1819 C CA . ARG A 1 236 ? -2.308 15.345 5.807 1.00 96.88 236 ARG A CA 1
ATOM 1820 C C . ARG A 1 236 ? -1.752 16.172 4.650 1.00 96.88 236 ARG A C 1
ATOM 1822 O O . ARG A 1 236 ? -2.540 16.641 3.831 1.00 96.88 236 ARG A O 1
ATOM 1829 N N . LYS A 1 237 ? -0.427 16.316 4.544 1.00 95.94 237 LYS A N 1
ATOM 1830 C CA . LYS A 1 237 ? 0.219 16.986 3.402 1.00 95.94 237 LYS A CA 1
ATOM 1831 C C . LYS A 1 237 ? -0.011 16.241 2.091 1.00 95.94 237 LYS A C 1
ATOM 1833 O O . LYS A 1 237 ? -0.483 16.841 1.123 1.00 95.94 237 LYS A O 1
ATOM 1838 N N . VAL A 1 238 ? 0.235 14.929 2.090 1.00 96.00 238 VAL A N 1
ATOM 1839 C CA . VAL A 1 238 ? 0.008 14.050 0.930 1.00 96.00 238 VAL A CA 1
ATOM 1840 C C . VAL A 1 238 ? -1.452 14.117 0.482 1.00 96.00 238 VAL A C 1
ATOM 1842 O O . VAL A 1 238 ? -1.741 14.267 -0.703 1.00 96.00 238 VAL A O 1
ATOM 1845 N N . LYS A 1 239 ? -2.384 14.082 1.436 1.00 95.38 239 LYS A N 1
ATOM 1846 C CA . LYS A 1 239 ? -3.821 14.225 1.186 1.00 95.38 239 LYS A CA 1
ATOM 1847 C C . LYS A 1 239 ? -4.186 15.582 0.579 1.00 95.38 239 LYS A C 1
ATOM 1849 O O . LYS A 1 239 ? -4.958 15.613 -0.373 1.00 95.38 239 LYS A O 1
ATOM 1854 N N . SER A 1 240 ? -3.639 16.692 1.085 1.00 94.06 240 SER A N 1
ATOM 1855 C CA . SER A 1 240 ? -3.984 18.039 0.592 1.00 94.06 240 SER A CA 1
ATOM 1856 C C . SER A 1 240 ? -3.600 18.301 -0.869 1.00 94.06 240 SER A C 1
ATOM 1858 O O . SER A 1 240 ? -4.186 19.172 -1.503 1.00 94.06 240 SER A O 1
ATOM 1860 N N . HIS A 1 241 ? -2.665 17.532 -1.431 1.00 88.69 241 HIS A N 1
ATOM 1861 C CA . HIS A 1 241 ? -2.260 17.661 -2.833 1.00 88.69 241 HIS A CA 1
ATOM 1862 C C . HIS A 1 241 ? -3.228 16.998 -3.824 1.00 88.69 241 HIS A C 1
ATOM 1864 O O . HIS A 1 241 ? -3.161 17.266 -5.028 1.00 88.69 241 HIS A O 1
ATOM 1870 N N . HIS A 1 242 ? -4.144 16.153 -3.340 1.00 76.38 242 HIS A N 1
ATOM 1871 C CA . HIS A 1 242 ? -5.019 15.364 -4.200 1.00 76.38 242 HIS A CA 1
ATOM 1872 C C . HIS A 1 242 ? -6.079 16.196 -4.945 1.00 76.38 242 HIS A C 1
ATOM 1874 O O . HIS A 1 242 ? -6.432 15.864 -6.077 1.00 76.38 242 HIS A O 1
ATOM 1880 N N . ASP A 1 243 ? -6.529 17.315 -4.373 1.00 66.12 243 ASP A N 1
ATOM 1881 C CA . ASP A 1 243 ? -7.625 18.136 -4.920 1.00 66.12 243 ASP A CA 1
ATOM 1882 C C . ASP A 1 243 ? -7.314 18.783 -6.289 1.00 66.12 243 ASP A C 1
ATOM 1884 O O . ASP A 1 243 ? -8.156 19.459 -6.875 1.00 66.12 243 ASP A O 1
ATOM 1888 N N . SER A 1 244 ? -6.115 18.561 -6.833 1.00 70.62 244 SER A N 1
ATOM 1889 C CA . SER A 1 244 ? -5.639 19.142 -8.087 1.00 70.62 244 SER A CA 1
ATOM 1890 C C . SER A 1 244 ? -5.609 18.184 -9.284 1.00 70.62 244 SER A C 1
ATOM 1892 O O . SER A 1 244 ? -5.129 18.592 -10.344 1.00 70.62 244 SER A O 1
ATOM 1894 N N . ARG A 1 245 ? -6.090 16.931 -9.172 1.00 73.38 245 ARG A N 1
ATOM 1895 C CA . ARG A 1 245 ? -5.992 15.962 -10.284 1.00 73.38 245 ARG A CA 1
ATOM 1896 C C . ARG A 1 245 ? -6.780 16.484 -11.499 1.00 73.38 245 ARG A C 1
ATOM 1898 O O . ARG A 1 245 ? -8.009 16.547 -11.444 1.00 73.38 245 ARG A O 1
ATOM 1905 N N . PRO A 1 246 ? -6.109 16.860 -12.605 1.00 75.12 246 PRO A N 1
ATOM 1906 C CA . PRO A 1 246 ? -6.817 17.336 -13.781 1.00 75.12 246 PRO A CA 1
ATOM 1907 C C . PRO A 1 246 ? -7.648 16.184 -14.357 1.00 75.12 246 PRO A C 1
ATOM 1909 O O . PRO A 1 246 ? -7.218 15.029 -14.269 1.00 75.12 246 PRO A O 1
ATOM 1912 N N . PRO A 1 247 ? -8.814 16.463 -14.964 1.00 76.31 247 PRO A N 1
ATOM 1913 C CA . PRO A 1 247 ? -9.583 15.437 -15.653 1.00 76.31 247 PRO A CA 1
ATOM 1914 C C . PRO A 1 247 ? -8.686 14.760 -16.692 1.00 76.31 247 PRO A C 1
ATOM 1916 O O . PRO A 1 247 ? -8.126 15.417 -17.573 1.00 76.31 247 PRO A O 1
ATOM 1919 N N . THR A 1 248 ? -8.509 13.446 -16.564 1.00 82.94 248 THR A N 1
ATOM 1920 C CA . THR A 1 248 ? -7.626 12.680 -17.443 1.00 82.94 248 THR A CA 1
ATOM 1921 C C . THR A 1 248 ? -8.424 12.014 -18.548 1.00 82.94 248 THR A C 1
ATOM 1923 O O . THR A 1 248 ? -9.409 11.321 -18.294 1.00 82.94 248 THR A O 1
ATOM 1926 N N . LEU A 1 249 ? -7.970 12.186 -19.785 1.00 86.88 249 LEU A N 1
ATOM 1927 C CA . LEU A 1 249 ? -8.439 11.380 -20.902 1.00 86.88 249 LEU A CA 1
ATOM 1928 C C . LEU A 1 249 ? -7.810 9.988 -20.791 1.00 86.88 249 LEU A C 1
ATOM 1930 O O . LEU A 1 249 ? -6.589 9.884 -20.700 1.00 86.88 249 LEU A O 1
ATOM 1934 N N . ASN A 1 250 ? -8.629 8.938 -20.825 1.00 88.19 250 ASN A N 1
ATOM 1935 C CA . ASN A 1 250 ? -8.147 7.558 -20.827 1.00 88.19 250 ASN A CA 1
ATOM 1936 C C . ASN A 1 250 ? -8.068 7.030 -22.261 1.00 88.19 250 ASN A C 1
ATOM 1938 O O . ASN A 1 250 ? -9.059 7.053 -22.994 1.00 88.19 250 ASN A O 1
ATOM 1942 N N . VAL A 1 251 ? -6.894 6.537 -22.651 1.00 87.25 251 VAL A N 1
ATOM 1943 C CA . VAL A 1 251 ? -6.656 5.892 -23.948 1.00 87.25 251 VAL A CA 1
ATOM 1944 C C . VAL A 1 251 ? -6.492 4.393 -23.730 1.00 87.25 251 VAL A C 1
ATOM 1946 O O . VAL A 1 251 ? -5.716 3.989 -22.870 1.00 87.25 251 VAL A O 1
ATOM 1949 N N . LYS A 1 252 ? -7.210 3.572 -24.506 1.00 90.56 252 LYS A N 1
ATOM 1950 C CA . LYS A 1 252 ? -7.044 2.111 -24.517 1.00 90.56 252 LYS A CA 1
ATOM 1951 C C . LYS A 1 252 ? -5.969 1.722 -25.513 1.00 90.56 252 LYS A C 1
ATOM 1953 O O . LYS A 1 252 ? -6.130 1.986 -26.697 1.00 90.56 252 LYS A O 1
ATOM 1958 N N . ILE A 1 253 ? -4.897 1.108 -25.039 1.00 89.38 253 ILE A N 1
ATOM 1959 C CA . ILE A 1 253 ? -3.750 0.702 -25.847 1.00 89.38 253 ILE A CA 1
ATOM 1960 C C . ILE A 1 253 ? -3.657 -0.821 -25.812 1.00 89.38 253 ILE A C 1
ATOM 1962 O O . ILE A 1 253 ? -3.464 -1.400 -24.744 1.00 89.38 253 ILE A O 1
ATOM 1966 N N . ALA A 1 254 ? -3.763 -1.472 -26.968 1.00 90.50 254 ALA A N 1
ATOM 1967 C CA . ALA A 1 254 ? -3.599 -2.918 -27.052 1.00 90.50 254 ALA A CA 1
ATOM 1968 C C . ALA A 1 254 ? -2.127 -3.293 -26.824 1.00 90.50 254 ALA A C 1
ATOM 1970 O O . ALA A 1 254 ? -1.236 -2.791 -27.516 1.00 90.50 254 ALA A O 1
ATOM 1971 N N . VAL A 1 255 ? -1.869 -4.178 -25.862 1.00 89.75 255 VAL A N 1
ATOM 1972 C CA . VAL A 1 255 ? -0.526 -4.658 -25.519 1.00 89.75 255 VAL A CA 1
ATOM 1973 C C . VAL A 1 255 ? -0.379 -6.108 -25.950 1.00 89.75 255 VAL A C 1
ATOM 1975 O O . VAL A 1 255 ? -1.182 -6.965 -25.587 1.00 89.75 255 VAL A O 1
ATOM 1978 N N . HIS A 1 256 ? 0.680 -6.392 -26.696 1.00 88.75 256 HIS A N 1
ATOM 1979 C CA . HIS A 1 256 ? 1.014 -7.707 -27.217 1.00 88.75 256 HIS A CA 1
ATOM 1980 C C . HIS A 1 256 ? 2.336 -8.208 -26.626 1.00 88.75 256 HIS A C 1
ATOM 1982 O O . HIS A 1 256 ? 3.294 -7.451 -26.470 1.00 88.75 256 HIS A O 1
ATOM 1988 N N . MET A 1 257 ? 2.400 -9.500 -26.311 1.00 87.19 257 MET A N 1
ATOM 1989 C CA . MET A 1 257 ? 3.579 -10.173 -25.752 1.00 87.19 257 MET A CA 1
ATOM 1990 C C . MET A 1 257 ? 3.926 -11.422 -26.566 1.00 87.19 257 MET A C 1
ATOM 1992 O O . MET A 1 257 ? 3.019 -12.020 -27.148 1.00 87.19 257 MET A O 1
ATOM 1996 N N . PRO A 1 258 ? 5.195 -11.866 -26.593 1.00 82.69 258 PRO A N 1
ATOM 1997 C CA . PRO A 1 258 ? 5.577 -13.085 -27.291 1.00 82.69 258 PRO A CA 1
ATOM 1998 C C . PRO A 1 258 ? 4.857 -14.304 -26.697 1.00 82.69 258 PRO A C 1
ATOM 2000 O O . PRO A 1 258 ? 4.638 -14.386 -25.486 1.00 82.69 258 PRO A O 1
ATOM 2003 N N . GLN A 1 259 ? 4.497 -15.267 -27.547 1.00 79.38 259 GLN A N 1
ATOM 2004 C CA . GLN A 1 259 ? 3.890 -16.533 -27.119 1.00 79.38 259 GLN A CA 1
ATOM 2005 C C . GLN A 1 259 ? 4.853 -17.399 -26.294 1.00 79.38 259 GLN A C 1
ATOM 2007 O O . GLN A 1 259 ? 4.416 -18.085 -25.371 1.00 79.38 259 GLN A O 1
ATOM 2012 N N . ALA A 1 260 ? 6.154 -17.344 -26.600 1.00 73.19 260 ALA A N 1
ATOM 2013 C CA . ALA A 1 260 ? 7.206 -18.060 -25.888 1.00 73.19 260 ALA A CA 1
ATOM 2014 C C . ALA A 1 260 ? 8.231 -17.080 -25.297 1.00 73.19 260 ALA A C 1
ATOM 2016 O O . ALA A 1 260 ? 8.724 -16.183 -25.980 1.00 73.19 260 ALA A O 1
ATOM 2017 N N . PHE A 1 261 ? 8.574 -17.267 -24.022 1.00 61.72 261 PHE A N 1
ATOM 2018 C CA . PHE A 1 261 ? 9.656 -16.525 -23.378 1.00 61.72 261 PHE A CA 1
ATOM 2019 C C . PHE A 1 261 ? 11.015 -17.060 -23.863 1.00 61.72 261 PHE A C 1
ATOM 2021 O O . PHE A 1 261 ? 11.229 -18.269 -23.854 1.00 61.72 261 PHE A O 1
ATOM 2028 N N . GLY A 1 262 ? 11.939 -16.170 -24.248 1.00 54.06 262 GLY A N 1
ATOM 2029 C CA . GLY A 1 262 ? 13.357 -16.515 -24.453 1.00 54.06 262 GLY A CA 1
ATOM 2030 C C . GLY A 1 262 ? 13.890 -16.504 -25.890 1.00 54.06 262 GLY A C 1
ATOM 2031 O O . GLY A 1 262 ? 15.088 -16.702 -26.062 1.00 54.06 262 GLY A O 1
ATOM 2032 N N . VAL A 1 263 ? 13.072 -16.232 -26.911 1.00 54.75 263 VAL A N 1
ATOM 2033 C CA . VAL A 1 263 ? 13.573 -16.062 -28.289 1.00 54.75 263 VAL A CA 1
ATOM 2034 C C . VAL A 1 263 ? 13.734 -14.572 -28.585 1.00 54.75 263 VAL A C 1
ATOM 2036 O O . VAL A 1 263 ? 12.747 -13.844 -28.677 1.00 54.75 263 VAL A O 1
ATOM 2039 N N . PHE A 1 264 ? 14.979 -14.111 -28.714 1.00 47.91 264 PHE A N 1
ATOM 2040 C CA . PHE A 1 264 ? 15.281 -12.775 -29.229 1.00 47.91 264 PHE A CA 1
ATOM 2041 C C . PHE A 1 264 ? 14.863 -12.712 -30.703 1.00 47.91 264 PHE A C 1
ATOM 2043 O O . PHE A 1 264 ? 15.321 -13.519 -31.509 1.00 47.91 264 PHE A O 1
ATOM 2050 N N . GLN A 1 265 ? 13.987 -11.773 -31.061 1.00 54.38 265 GLN A N 1
ATOM 2051 C CA . GLN A 1 265 ? 13.573 -11.550 -32.447 1.00 54.38 265 GLN A CA 1
ATOM 2052 C C . GLN A 1 265 ? 13.822 -10.093 -32.828 1.00 54.38 265 GLN A C 1
ATOM 2054 O O . GLN A 1 265 ? 13.402 -9.173 -32.122 1.00 54.38 265 GLN A O 1
ATOM 2059 N N . LEU A 1 266 ? 14.521 -9.885 -33.947 1.00 50.75 266 LEU A N 1
ATOM 2060 C CA . LEU A 1 266 ? 14.771 -8.553 -34.487 1.00 50.75 266 LEU A CA 1
ATOM 2061 C C . LEU A 1 266 ? 13.469 -7.953 -35.058 1.00 50.75 266 LEU A C 1
ATOM 2063 O O . LEU A 1 266 ? 12.764 -8.636 -35.805 1.00 50.75 266 LEU A O 1
ATOM 2067 N N . PRO A 1 267 ? 13.174 -6.666 -34.791 1.00 45.53 267 PRO A N 1
ATOM 2068 C CA . PRO A 1 267 ? 11.919 -6.014 -35.192 1.00 45.53 267 PRO A CA 1
ATOM 2069 C C . PRO A 1 267 ? 11.637 -6.056 -36.697 1.00 45.53 267 PRO A C 1
ATOM 2071 O O . PRO A 1 267 ? 10.486 -6.142 -37.112 1.00 45.53 267 PRO A O 1
ATOM 2074 N N . ASN A 1 268 ? 12.681 -6.061 -37.527 1.00 50.81 268 ASN A N 1
ATOM 2075 C CA . ASN A 1 268 ? 12.540 -6.050 -38.984 1.00 50.81 268 ASN A CA 1
ATOM 2076 C C . ASN A 1 268 ? 11.976 -7.375 -39.537 1.00 50.81 268 ASN A C 1
ATOM 2078 O O . ASN A 1 268 ? 11.505 -7.407 -40.667 1.00 50.81 268 ASN A O 1
ATOM 2082 N N . GLN A 1 269 ? 11.988 -8.457 -38.747 1.00 49.84 269 GLN A N 1
ATOM 2083 C CA . GLN A 1 269 ? 11.338 -9.733 -39.079 1.00 49.84 269 GLN A CA 1
ATOM 2084 C C . GLN A 1 269 ? 9.925 -9.859 -38.478 1.00 49.84 269 GLN A C 1
ATOM 2086 O O . GLN A 1 269 ? 9.193 -10.789 -38.814 1.00 49.84 269 GLN A O 1
ATOM 2091 N N . ALA A 1 270 ? 9.498 -8.912 -37.633 1.00 46.94 270 ALA A N 1
ATOM 2092 C CA . ALA A 1 270 ? 8.188 -8.940 -36.978 1.00 46.94 270 ALA A CA 1
ATOM 2093 C C . ALA A 1 270 ? 7.013 -8.658 -37.936 1.00 46.94 270 ALA A C 1
ATOM 2095 O O . ALA A 1 270 ? 5.864 -8.926 -37.585 1.00 46.94 270 ALA A O 1
ATOM 2096 N N . GLN A 1 271 ? 7.276 -8.176 -39.159 1.00 49.66 271 GLN A N 1
ATOM 2097 C CA . GLN A 1 271 ? 6.241 -7.892 -40.165 1.00 49.66 271 GLN A CA 1
ATOM 2098 C C . GLN A 1 271 ? 5.414 -9.132 -40.569 1.00 49.66 271 GLN A C 1
ATOM 2100 O O . GLN A 1 271 ? 4.305 -8.977 -41.073 1.00 49.66 271 GLN A O 1
ATOM 2105 N N . HIS A 1 272 ? 5.896 -10.352 -40.298 1.00 49.66 272 HIS A N 1
ATOM 2106 C CA . HIS A 1 272 ? 5.201 -11.607 -40.621 1.00 49.66 272 HIS A CA 1
ATOM 2107 C C . HIS A 1 272 ? 4.570 -12.338 -39.417 1.00 49.66 272 HIS A C 1
ATOM 2109 O O . HIS A 1 272 ? 4.136 -13.479 -39.563 1.00 49.66 272 HIS A O 1
ATOM 2115 N N . LEU A 1 273 ? 4.512 -11.728 -38.225 1.00 54.94 273 LEU A N 1
ATOM 2116 C CA . LEU A 1 273 ? 4.344 -12.474 -36.967 1.00 54.94 273 LEU A CA 1
ATOM 2117 C C . LEU A 1 273 ? 3.223 -11.963 -36.044 1.00 54.94 273 LEU A C 1
ATOM 2119 O O . LEU A 1 273 ? 3.376 -11.978 -34.824 1.00 54.94 273 LEU A O 1
ATOM 2123 N N . GLU A 1 274 ? 2.038 -11.636 -36.575 1.00 60.81 274 GLU A N 1
ATOM 2124 C CA . GLU A 1 274 ? 0.828 -11.597 -35.720 1.00 60.81 274 GLU A CA 1
ATOM 2125 C C . GLU A 1 274 ? 0.621 -12.934 -34.978 1.00 60.81 274 GLU A C 1
ATOM 2127 O O . GLU A 1 274 ? 0.068 -12.959 -33.885 1.00 60.81 274 GLU A O 1
ATOM 2132 N N . SER A 1 275 ? 1.148 -14.039 -35.516 1.00 68.00 275 SER A N 1
ATOM 2133 C CA . SER A 1 275 ? 1.153 -15.353 -34.873 1.00 68.00 275 SER A CA 1
ATOM 2134 C C . SER A 1 275 ? 2.191 -15.528 -33.757 1.00 68.00 275 SER A C 1
ATOM 2136 O O . SER A 1 275 ? 1.982 -16.400 -32.921 1.00 68.00 275 SER A O 1
ATOM 2138 N N . ALA A 1 276 ? 3.282 -14.749 -33.683 1.00 74.81 276 ALA A N 1
ATOM 2139 C CA . ALA A 1 276 ? 4.266 -14.890 -32.591 1.00 74.81 276 ALA A CA 1
ATOM 2140 C C . ALA A 1 276 ? 3.884 -14.115 -31.332 1.00 74.81 276 ALA A C 1
ATOM 2142 O O . ALA A 1 276 ? 4.424 -14.382 -30.255 1.00 74.81 276 ALA A O 1
ATOM 2143 N N . TYR A 1 277 ? 2.965 -13.162 -31.463 1.00 80.38 277 TYR A N 1
ATOM 2144 C CA . TYR A 1 277 ? 2.521 -12.321 -30.370 1.00 80.38 277 TYR A CA 1
ATOM 2145 C C . TYR A 1 277 ? 1.081 -12.650 -30.000 1.00 80.38 277 TYR A C 1
ATOM 2147 O O . TYR A 1 277 ? 0.199 -12.739 -30.846 1.00 80.38 277 TYR A O 1
ATOM 2155 N N . ARG A 1 278 ? 0.817 -12.800 -28.706 1.00 84.69 278 ARG A N 1
ATOM 2156 C CA . ARG A 1 278 ? -0.543 -12.879 -28.174 1.00 84.69 278 ARG A CA 1
ATOM 2157 C C . ARG A 1 278 ? -0.944 -11.532 -27.597 1.00 84.69 278 ARG A C 1
ATOM 2159 O O . ARG A 1 278 ? -0.115 -10.839 -27.005 1.00 84.69 278 ARG A O 1
ATOM 2166 N N . HIS A 1 279 ? -2.218 -11.190 -27.746 1.00 89.00 279 HIS A N 1
ATOM 2167 C CA . HIS A 1 279 ? -2.805 -10.091 -26.996 1.00 89.00 279 HIS A CA 1
ATOM 2168 C C . HIS A 1 279 ? -2.676 -10.393 -25.497 1.00 89.00 279 HIS A C 1
ATOM 2170 O O . HIS A 1 279 ? -3.051 -11.478 -25.047 1.00 89.00 279 HIS A O 1
ATOM 2176 N N . ALA A 1 280 ? -2.076 -9.470 -24.753 1.00 89.38 280 ALA A N 1
ATOM 2177 C CA . ALA A 1 280 ? -1.837 -9.601 -23.323 1.00 89.38 280 ALA A CA 1
ATOM 2178 C C . ALA A 1 280 ? -2.900 -8.850 -22.517 1.00 89.38 280 ALA A C 1
ATOM 2180 O O . ALA A 1 280 ? -3.487 -9.439 -21.614 1.00 89.38 280 ALA A O 1
ATOM 2181 N N . LEU A 1 281 ? -3.138 -7.573 -22.839 1.00 93.62 281 LEU A N 1
ATOM 2182 C CA . LEU A 1 281 ? -4.162 -6.741 -22.201 1.00 93.62 281 LEU A CA 1
ATOM 2183 C C . LEU A 1 281 ? -4.490 -5.486 -23.020 1.00 93.62 281 LEU A C 1
ATOM 2185 O O . LEU A 1 281 ? -3.688 -5.046 -23.846 1.00 93.62 281 LEU A O 1
ATOM 2189 N N . ASP A 1 282 ? -5.631 -4.871 -22.706 1.00 93.00 282 ASP A N 1
ATOM 2190 C CA . ASP A 1 282 ? -5.967 -3.500 -23.090 1.00 93.00 282 ASP A CA 1
ATOM 2191 C C . ASP A 1 282 ? -5.574 -2.543 -21.960 1.00 93.00 282 ASP A C 1
ATOM 2193 O O . ASP A 1 282 ? -6.186 -2.515 -20.889 1.00 93.00 282 ASP A O 1
ATOM 2197 N N . LEU A 1 283 ? -4.522 -1.757 -22.181 1.00 92.31 283 LEU A N 1
ATOM 2198 C CA . LEU A 1 283 ? -4.017 -0.812 -21.197 1.00 92.31 283 LEU A CA 1
ATOM 2199 C C . LEU A 1 283 ? -4.836 0.475 -21.238 1.00 92.31 283 LEU A C 1
ATOM 2201 O O . LEU A 1 283 ? -4.754 1.230 -22.202 1.00 92.31 283 LEU A O 1
ATOM 2205 N N . GLU A 1 284 ? -5.568 0.759 -20.165 1.00 92.44 284 GLU A N 1
ATOM 2206 C CA . GLU A 1 284 ? -6.201 2.061 -19.949 1.00 92.44 284 GLU A CA 1
ATOM 2207 C C . GLU A 1 284 ? -5.183 3.047 -19.360 1.00 92.44 284 GLU A C 1
ATOM 2209 O O . GLU A 1 284 ? -4.821 2.967 -18.183 1.00 92.44 284 GLU A O 1
ATOM 2214 N N . LEU A 1 285 ? -4.698 3.966 -20.197 1.00 91.56 285 LEU A N 1
ATOM 2215 C CA . LEU A 1 285 ? -3.659 4.926 -19.843 1.00 91.56 285 LEU A CA 1
ATOM 2216 C C . LEU A 1 285 ? -4.235 6.347 -19.704 1.00 91.56 285 LEU A C 1
ATOM 2218 O O . LEU A 1 285 ? -4.730 6.892 -20.697 1.00 91.56 285 LEU A O 1
ATOM 2222 N N . PRO A 1 286 ? -4.159 6.975 -18.516 1.00 92.50 286 PRO A N 1
ATOM 2223 C CA . PRO A 1 286 ? -4.578 8.358 -18.337 1.00 92.50 286 PRO A CA 1
ATOM 2224 C C . PRO A 1 286 ? -3.564 9.342 -18.931 1.00 92.50 286 PRO A C 1
ATOM 2226 O O . PRO A 1 286 ? -2.350 9.160 -18.811 1.00 92.50 286 PRO A O 1
ATOM 2229 N N . SER A 1 287 ? -4.062 10.451 -19.482 1.00 90.94 287 SER A N 1
ATOM 2230 C CA . SER A 1 287 ? -3.261 11.532 -20.083 1.00 90.94 287 SER A CA 1
ATOM 2231 C C . SER A 1 287 ? -2.276 12.223 -19.134 1.00 90.94 287 SER A C 1
ATOM 2233 O O . SER A 1 287 ? -1.416 12.979 -19.577 1.00 90.94 287 SER A O 1
ATOM 2235 N N . SER A 1 288 ? -2.372 11.968 -17.828 1.00 90.81 288 SER A N 1
ATOM 2236 C CA . SER A 1 288 ? -1.413 12.439 -16.824 1.00 90.81 288 SER A CA 1
ATOM 2237 C C . SER A 1 288 ? -0.085 11.665 -16.827 1.00 90.81 288 SER A C 1
ATOM 2239 O O . SER A 1 288 ? 0.893 12.106 -16.212 1.00 90.81 288 SER A O 1
ATOM 2241 N N . ILE A 1 289 ? -0.018 10.516 -17.508 1.00 92.44 289 ILE A N 1
ATOM 2242 C CA . ILE A 1 289 ? 1.196 9.704 -17.647 1.00 92.44 289 ILE A CA 1
ATOM 2243 C C . ILE A 1 289 ? 1.944 10.137 -18.908 1.00 92.44 289 ILE A C 1
ATOM 2245 O O . ILE A 1 289 ? 1.881 9.509 -19.959 1.00 92.44 289 ILE A O 1
ATOM 2249 N N . THR A 1 290 ? 2.657 11.254 -18.792 1.00 90.31 290 THR A N 1
ATOM 2250 C CA . THR A 1 290 ? 3.428 11.857 -19.892 1.00 90.31 290 THR A CA 1
ATOM 2251 C C . THR A 1 290 ? 4.900 11.450 -19.894 1.00 90.31 290 THR A C 1
ATOM 2253 O O . THR A 1 290 ? 5.608 11.658 -20.883 1.00 90.31 290 THR A O 1
ATOM 2256 N N . ARG A 1 291 ? 5.399 10.875 -18.789 1.00 92.25 291 ARG A N 1
ATOM 2257 C CA . ARG A 1 291 ? 6.784 10.409 -18.713 1.00 92.25 291 ARG A CA 1
ATOM 2258 C C . ARG A 1 291 ? 6.900 8.960 -19.159 1.00 92.25 291 ARG A C 1
ATOM 2260 O O . ARG A 1 291 ? 6.127 8.111 -18.723 1.00 92.25 291 ARG A O 1
ATOM 2267 N N . LEU A 1 292 ? 7.920 8.670 -19.970 1.00 91.88 292 LEU A N 1
ATOM 2268 C CA . LEU A 1 292 ? 8.222 7.302 -20.383 1.00 91.88 292 LEU A CA 1
ATOM 2269 C C . LEU A 1 292 ? 8.489 6.395 -19.172 1.00 91.88 292 LEU A C 1
ATOM 2271 O O . LEU A 1 292 ? 8.015 5.267 -19.152 1.00 91.88 292 LEU A O 1
ATOM 2275 N N . SER A 1 293 ? 9.195 6.887 -18.147 1.00 92.62 293 SER A N 1
ATOM 2276 C CA . SER A 1 293 ? 9.445 6.142 -16.903 1.00 92.62 293 SER A CA 1
ATOM 2277 C C . SER A 1 293 ? 8.153 5.629 -16.270 1.00 92.62 293 SER A C 1
ATOM 2279 O O . SER A 1 293 ? 8.029 4.438 -15.998 1.00 92.62 293 SER A O 1
ATOM 2281 N N . ASP A 1 294 ? 7.180 6.523 -16.114 1.00 94.88 294 ASP A N 1
ATOM 2282 C CA . ASP A 1 294 ? 5.893 6.269 -15.471 1.00 94.88 294 ASP A CA 1
ATOM 2283 C C . ASP A 1 294 ? 5.073 5.276 -16.295 1.00 94.88 294 ASP A C 1
ATOM 2285 O O . ASP A 1 294 ? 4.511 4.322 -15.762 1.00 94.88 294 ASP A O 1
ATOM 2289 N N . PHE A 1 295 ? 5.068 5.464 -17.617 1.00 95.38 295 PHE A N 1
ATOM 2290 C CA . PHE A 1 295 ? 4.431 4.556 -18.560 1.00 95.38 295 PHE A CA 1
ATOM 2291 C C . PHE A 1 295 ? 5.012 3.136 -18.468 1.00 95.38 295 PHE A C 1
ATOM 2293 O O . PHE A 1 295 ? 4.273 2.157 -18.336 1.00 95.38 295 PHE A O 1
ATOM 2300 N N . LEU A 1 296 ? 6.342 3.012 -18.466 1.00 93.81 296 LEU A N 1
ATOM 2301 C CA . LEU A 1 296 ? 7.022 1.724 -18.321 1.00 93.81 296 LEU A CA 1
ATOM 2302 C C . LEU A 1 296 ? 6.772 1.093 -16.946 1.00 93.81 296 LEU A C 1
ATOM 2304 O O . LEU A 1 296 ? 6.763 -0.133 -16.834 1.00 93.81 296 LEU A O 1
ATOM 2308 N N . THR A 1 297 ? 6.610 1.897 -15.895 1.00 94.44 297 THR A N 1
ATOM 2309 C CA . THR A 1 297 ? 6.244 1.412 -14.559 1.00 94.44 297 THR A CA 1
ATOM 2310 C C . THR A 1 297 ? 4.817 0.868 -14.544 1.00 94.44 297 THR A C 1
ATOM 2312 O O . THR A 1 297 ? 4.610 -0.250 -14.075 1.00 94.44 297 THR A O 1
ATOM 2315 N N . VAL A 1 298 ? 3.848 1.573 -15.137 1.00 96.19 298 VAL A N 1
ATOM 2316 C CA . VAL A 1 298 ? 2.472 1.065 -15.270 1.00 96.19 298 VAL A CA 1
ATOM 2317 C C . VAL A 1 298 ? 2.441 -0.259 -16.029 1.00 96.19 298 VAL A C 1
ATOM 2319 O O . VAL A 1 298 ? 1.796 -1.201 -15.569 1.00 96.19 298 VAL A O 1
ATOM 2322 N N . LEU A 1 299 ? 3.163 -0.364 -17.151 1.00 95.25 299 LEU A N 1
ATOM 2323 C CA . LEU A 1 299 ? 3.264 -1.618 -17.903 1.00 95.25 299 LEU A CA 1
ATOM 2324 C C . LEU A 1 299 ? 3.822 -2.758 -17.043 1.00 95.25 299 LEU A C 1
ATOM 2326 O O . LEU A 1 299 ? 3.276 -3.860 -17.070 1.00 95.25 299 LEU A O 1
ATOM 2330 N N . ARG A 1 300 ? 4.872 -2.503 -16.251 1.00 94.50 300 ARG A N 1
ATOM 2331 C CA . ARG A 1 300 ? 5.449 -3.514 -15.347 1.00 94.50 300 ARG A CA 1
ATOM 2332 C C . ARG A 1 300 ? 4.442 -4.032 -14.349 1.00 94.50 300 ARG A C 1
ATOM 2334 O O . ARG A 1 300 ? 4.318 -5.243 -14.197 1.00 94.50 300 ARG A O 1
ATOM 2341 N N . LEU A 1 301 ? 3.739 -3.121 -13.689 1.00 95.19 301 LEU A N 1
ATOM 2342 C CA . LEU A 1 301 ? 2.752 -3.466 -12.678 1.00 95.19 301 LEU A CA 1
ATOM 2343 C C . LEU A 1 301 ? 1.578 -4.235 -13.300 1.00 95.19 301 LEU A C 1
ATOM 2345 O O . LEU A 1 301 ? 1.254 -5.322 -12.835 1.00 95.19 301 LEU A O 1
ATOM 2349 N N . LYS A 1 302 ? 1.011 -3.745 -14.410 1.00 95.12 302 LYS A N 1
ATOM 2350 C CA . LYS A 1 302 ? -0.124 -4.389 -15.100 1.00 95.12 302 LYS A CA 1
ATOM 2351 C C . LYS A 1 302 ? 0.191 -5.780 -15.650 1.00 95.12 302 LYS A C 1
ATOM 2353 O O . LYS A 1 302 ? -0.703 -6.614 -15.722 1.00 95.12 302 LYS A O 1
ATOM 2358 N N . LEU A 1 303 ? 1.435 -6.025 -16.052 1.00 93.38 303 LEU A N 1
ATOM 2359 C CA . LEU A 1 303 ? 1.862 -7.309 -16.616 1.00 93.38 303 LEU A CA 1
ATOM 2360 C C . LEU A 1 303 ? 2.504 -8.241 -15.580 1.00 93.38 303 LEU A C 1
ATOM 2362 O O . LEU A 1 303 ? 2.974 -9.318 -15.947 1.00 93.38 303 LEU A O 1
ATOM 2366 N N . GLY A 1 304 ? 2.595 -7.828 -14.311 1.00 92.75 304 GLY A N 1
ATOM 2367 C CA . GLY A 1 304 ? 3.315 -8.581 -13.281 1.00 92.75 304 GLY A CA 1
ATOM 2368 C C . GLY A 1 304 ? 4.816 -8.732 -13.569 1.00 92.75 304 GLY A C 1
ATOM 2369 O O . GLY A 1 304 ? 5.464 -9.644 -13.062 1.00 92.75 304 GLY A O 1
ATOM 2370 N N . LEU A 1 305 ? 5.396 -7.843 -14.381 1.00 91.38 305 LEU A N 1
ATOM 2371 C CA . LEU A 1 305 ? 6.807 -7.841 -14.790 1.00 91.38 305 LEU A CA 1
ATOM 2372 C C . LEU A 1 305 ? 7.684 -7.046 -13.808 1.00 91.38 305 LEU A C 1
ATOM 2374 O O . LEU A 1 305 ? 8.630 -6.350 -14.188 1.00 91.38 305 LEU A O 1
ATOM 2378 N N . ILE A 1 306 ? 7.361 -7.131 -12.521 1.00 89.19 306 ILE A N 1
ATOM 2379 C CA . ILE A 1 306 ? 8.057 -6.405 -11.460 1.00 89.19 306 ILE A CA 1
ATOM 2380 C C . ILE A 1 306 ? 9.476 -6.962 -11.341 1.00 89.19 306 ILE A C 1
ATOM 2382 O O . ILE A 1 306 ? 9.679 -8.173 -11.287 1.00 89.19 306 ILE A O 1
ATOM 2386 N N . ARG A 1 307 ? 10.475 -6.068 -11.319 1.00 83.50 307 ARG A N 1
ATOM 2387 C CA . ARG A 1 307 ? 11.906 -6.422 -11.422 1.00 83.50 307 ARG A CA 1
ATOM 2388 C C . ARG A 1 307 ? 12.268 -7.150 -12.721 1.00 83.50 307 ARG A C 1
ATOM 2390 O O . ARG A 1 307 ? 13.252 -7.881 -12.725 1.00 83.50 307 ARG A O 1
ATOM 2397 N N . MET A 1 308 ? 11.539 -6.943 -13.813 1.00 82.38 308 MET A N 1
ATOM 2398 C CA . MET A 1 308 ? 11.946 -7.399 -15.145 1.00 82.38 308 MET A CA 1
ATOM 2399 C C . MET A 1 308 ? 12.339 -6.198 -16.019 1.00 82.38 308 MET A C 1
ATOM 2401 O O . MET A 1 308 ? 11.762 -5.117 -15.902 1.00 82.38 308 MET A O 1
ATOM 2405 N N . TRP A 1 309 ? 13.322 -6.387 -16.897 1.00 80.44 309 TRP A N 1
ATOM 2406 C CA . TRP A 1 309 ? 13.540 -5.547 -18.076 1.00 80.44 309 TRP A CA 1
ATOM 2407 C C . TRP A 1 309 ? 12.729 -6.082 -19.246 1.00 80.44 309 TRP A C 1
ATOM 2409 O O . TRP A 1 309 ? 12.516 -7.288 -19.350 1.00 80.44 309 TRP A O 1
ATOM 2419 N N . PHE A 1 310 ? 12.313 -5.180 -20.126 1.00 85.94 310 PHE A N 1
ATOM 2420 C CA . PHE A 1 310 ? 11.687 -5.482 -21.407 1.00 85.94 310 PHE A CA 1
ATOM 2421 C C . PHE A 1 310 ? 11.866 -4.280 -22.335 1.00 85.94 310 PHE A C 1
ATOM 2423 O O . PHE A 1 310 ? 12.005 -3.143 -21.878 1.00 85.94 310 PHE A O 1
ATOM 2430 N N . ALA A 1 311 ? 11.849 -4.545 -23.635 1.00 84.88 311 ALA A N 1
ATOM 2431 C CA . ALA A 1 311 ? 11.796 -3.530 -24.673 1.00 84.88 311 ALA A CA 1
ATOM 2432 C C . ALA A 1 311 ? 10.344 -3.332 -25.118 1.00 84.88 311 ALA A C 1
ATOM 2434 O O . ALA A 1 311 ? 9.571 -4.292 -25.198 1.00 84.88 311 ALA A O 1
ATOM 2435 N N . VAL A 1 312 ? 9.981 -2.083 -25.408 1.00 89.19 312 VAL A N 1
ATOM 2436 C CA . VAL A 1 312 ? 8.631 -1.702 -25.826 1.00 89.19 312 VAL A CA 1
ATOM 2437 C C . VAL A 1 312 ? 8.692 -1.102 -27.219 1.00 89.19 312 VAL A C 1
ATOM 2439 O O . VAL A 1 312 ? 9.373 -0.104 -27.428 1.00 89.19 312 VAL A O 1
ATOM 2442 N N . PHE A 1 313 ? 7.968 -1.696 -28.158 1.00 88.50 313 PHE A N 1
ATOM 2443 C CA . PHE A 1 313 ? 7.853 -1.225 -29.531 1.00 88.50 313 PHE A CA 1
ATOM 2444 C C . PHE A 1 313 ? 6.473 -0.619 -29.750 1.00 88.50 313 PHE A C 1
ATOM 2446 O O . PHE A 1 313 ? 5.450 -1.245 -29.469 1.00 88.50 313 PHE A O 1
ATOM 2453 N N . TRP A 1 314 ? 6.462 0.610 -30.244 1.00 90.25 314 TRP A N 1
ATOM 2454 C CA . TRP A 1 314 ? 5.287 1.410 -30.528 1.00 90.25 314 TRP A CA 1
ATOM 2455 C C . TRP A 1 314 ? 4.920 1.289 -31.999 1.00 90.25 314 TRP A C 1
ATOM 2457 O O . TRP A 1 314 ? 5.732 1.604 -32.869 1.00 90.25 314 TRP A O 1
ATOM 2467 N N . GLN A 1 315 ? 3.702 0.847 -32.297 1.00 90.44 315 GLN A N 1
ATOM 2468 C CA . GLN A 1 315 ? 3.221 0.825 -33.670 1.00 90.44 315 GLN A CA 1
ATOM 2469 C C . GLN A 1 315 ? 2.703 2.207 -34.060 1.00 90.44 315 GLN A C 1
ATOM 2471 O O . GLN A 1 315 ? 1.597 2.604 -33.683 1.00 90.44 315 GLN A O 1
ATOM 2476 N N . SER A 1 316 ? 3.505 2.930 -34.835 1.00 81.31 316 SER A N 1
ATOM 2477 C CA . SER A 1 316 ? 3.123 4.233 -35.370 1.00 81.31 316 SER A CA 1
ATOM 2478 C C . SER A 1 316 ? 2.077 4.065 -36.484 1.00 81.31 316 SER A C 1
ATOM 2480 O O . SER A 1 316 ? 2.197 3.145 -37.303 1.00 81.31 316 SER A O 1
ATOM 2482 N N . PRO A 1 317 ? 1.051 4.936 -36.567 1.00 75.06 317 PRO A N 1
ATOM 2483 C CA . PRO A 1 317 ? 0.123 4.956 -37.693 1.00 75.06 317 PRO A CA 1
ATOM 2484 C C . PRO A 1 317 ? 0.880 5.414 -38.948 1.00 75.06 317 PRO A C 1
ATOM 2486 O O . PRO A 1 317 ? 1.046 6.606 -39.209 1.00 75.06 317 PRO A O 1
ATOM 2489 N N . GLY A 1 318 ? 1.423 4.455 -39.698 1.00 70.12 318 GLY A N 1
ATOM 2490 C CA . GLY A 1 318 ? 2.164 4.716 -40.925 1.00 70.12 318 GLY A CA 1
ATOM 2491 C C . GLY A 1 318 ? 1.281 5.370 -41.992 1.00 70.12 318 GLY A C 1
ATOM 2492 O O . GLY A 1 318 ? 0.099 5.067 -42.114 1.00 70.12 318 GLY A O 1
ATOM 2493 N N . ARG A 1 319 ? 1.870 6.250 -42.814 1.00 61.69 319 ARG A N 1
ATOM 2494 C CA . ARG A 1 319 ? 1.233 6.762 -44.049 1.00 61.69 319 ARG A CA 1
ATOM 2495 C C . ARG A 1 319 ? 1.239 5.732 -45.197 1.00 61.69 319 ARG A C 1
ATOM 2497 O O . ARG A 1 319 ? 0.722 6.016 -46.270 1.00 61.69 319 ARG A O 1
ATOM 2504 N N . SER A 1 320 ? 1.857 4.571 -44.976 1.00 62.25 320 SER A N 1
ATOM 2505 C CA . SER A 1 320 ? 2.055 3.455 -45.909 1.00 62.25 320 SER A CA 1
ATOM 2506 C C . SER A 1 320 ? 1.318 2.210 -45.391 1.00 62.25 320 SER A C 1
ATOM 2508 O O . SER A 1 320 ? 1.056 2.116 -44.195 1.00 62.25 320 SER A O 1
ATOM 2510 N N . MET A 1 321 ? 1.021 1.243 -46.269 1.00 66.31 321 MET A N 1
ATOM 2511 C CA . MET A 1 321 ? 0.492 -0.085 -45.900 1.00 66.31 321 MET A CA 1
ATOM 2512 C C . MET A 1 321 ? 1.414 -0.860 -44.933 1.00 66.31 321 MET A C 1
ATOM 2514 O O . MET A 1 321 ? 0.982 -1.831 -44.317 1.00 66.31 321 MET A O 1
ATOM 2518 N N . GLU A 1 322 ? 2.677 -0.451 -44.789 1.00 71.81 322 GLU A N 1
ATOM 2519 C CA . GLU A 1 322 ? 3.635 -1.091 -43.888 1.00 71.81 322 GLU A CA 1
ATOM 2520 C C . GLU A 1 322 ? 3.510 -0.569 -42.448 1.00 71.81 322 GLU A C 1
ATOM 2522 O O . GLU A 1 322 ? 3.661 0.625 -42.171 1.00 71.81 322 GLU A O 1
ATOM 2527 N N . LYS A 1 323 ? 3.262 -1.491 -41.508 1.00 77.44 323 LYS A N 1
ATOM 2528 C CA . LYS A 1 323 ? 3.276 -1.219 -40.064 1.00 77.44 323 LYS A CA 1
ATOM 2529 C C . LYS A 1 323 ? 4.717 -0.903 -39.633 1.00 77.44 323 LYS A C 1
ATOM 2531 O O . LYS A 1 323 ? 5.579 -1.779 -39.685 1.00 77.44 323 LYS A O 1
ATOM 2536 N N . HIS A 1 324 ? 4.976 0.332 -39.199 1.00 83.56 324 HIS A N 1
ATOM 2537 C CA . HIS A 1 324 ? 6.269 0.737 -38.641 1.00 83.56 324 HIS A CA 1
ATOM 2538 C C . HIS A 1 324 ? 6.278 0.535 -37.121 1.00 83.56 324 HIS A C 1
ATOM 2540 O O . HIS A 1 324 ? 5.343 0.964 -36.439 1.00 83.56 324 HIS A O 1
ATOM 2546 N N . LEU A 1 325 ? 7.321 -0.116 -36.600 1.00 85.06 325 LEU A N 1
ATOM 2547 C CA . LEU A 1 325 ? 7.526 -0.330 -35.167 1.00 85.06 325 LEU A CA 1
ATOM 2548 C C . LEU A 1 325 ? 8.702 0.519 -34.684 1.00 85.06 325 LEU A C 1
ATOM 2550 O O . LEU A 1 325 ? 9.842 0.297 -35.085 1.00 85.06 325 LEU A O 1
ATOM 2554 N N . ASP A 1 326 ? 8.423 1.457 -33.787 1.00 86.06 326 ASP A N 1
ATOM 2555 C CA . ASP A 1 326 ? 9.413 2.335 -33.175 1.00 86.06 326 ASP A CA 1
ATOM 2556 C C . ASP A 1 326 ? 9.769 1.833 -31.774 1.00 86.06 326 ASP A C 1
ATOM 2558 O O . ASP A 1 326 ? 8.897 1.689 -30.920 1.00 86.06 326 ASP A O 1
ATOM 2562 N N . LEU A 1 327 ? 11.049 1.572 -31.498 1.00 86.94 327 LEU A N 1
ATOM 2563 C CA . LEU A 1 327 ? 11.493 1.276 -30.132 1.00 86.94 327 LEU A CA 1
ATOM 2564 C C . LEU A 1 327 ? 11.266 2.511 -29.251 1.00 86.94 327 LEU A C 1
ATOM 2566 O O . LEU A 1 327 ? 11.791 3.581 -29.560 1.00 86.94 327 LEU A O 1
ATOM 2570 N N . LEU A 1 328 ? 10.534 2.364 -28.146 1.00 85.56 328 LEU A N 1
ATOM 2571 C CA . LEU A 1 328 ? 10.408 3.419 -27.147 1.00 85.56 328 LEU A CA 1
ATOM 2572 C C . LEU A 1 328 ? 11.740 3.607 -26.419 1.00 85.56 328 LEU A C 1
ATOM 2574 O O . LEU A 1 328 ? 12.205 2.725 -25.696 1.00 85.56 328 LEU A O 1
ATOM 2578 N N . SER A 1 329 ? 12.316 4.790 -26.572 1.00 87.56 329 SER A N 1
ATOM 2579 C CA . SER A 1 329 ? 13.533 5.245 -25.915 1.00 87.56 329 SER A CA 1
ATOM 2580 C C . SER A 1 329 ? 13.288 6.583 -25.206 1.00 87.56 329 SER A C 1
ATOM 2582 O O . SER A 1 329 ? 12.293 7.258 -25.489 1.00 87.56 329 SER A O 1
ATOM 2584 N N . PRO A 1 330 ? 14.168 7.016 -24.286 1.00 84.31 330 PRO A N 1
ATOM 2585 C CA . PRO A 1 330 ? 14.047 8.328 -23.648 1.00 84.31 330 PRO A CA 1
ATOM 2586 C C . PRO A 1 330 ? 13.946 9.492 -24.649 1.00 84.31 330 PRO A C 1
ATOM 2588 O O . PRO A 1 330 ? 13.290 10.490 -24.362 1.00 84.31 330 PRO A O 1
ATOM 2591 N N . GLU A 1 331 ? 14.549 9.361 -25.834 1.00 86.12 331 GLU A N 1
ATOM 2592 C CA . GLU A 1 331 ? 14.565 10.400 -26.866 1.00 86.12 331 GLU A CA 1
ATOM 2593 C C . GLU A 1 331 ? 13.230 10.540 -27.614 1.00 86.12 331 GLU A C 1
ATOM 2595 O O . GLU A 1 331 ? 12.854 11.657 -27.974 1.00 86.12 331 GLU A O 1
ATOM 2600 N N . ASN A 1 332 ? 12.505 9.441 -27.866 1.00 89.38 332 ASN A N 1
ATOM 2601 C CA . ASN A 1 332 ? 11.260 9.465 -28.650 1.00 89.38 332 ASN A CA 1
ATOM 2602 C C . ASN A 1 332 ? 9.991 9.184 -27.826 1.00 89.38 332 ASN A C 1
ATOM 2604 O O . ASN A 1 332 ? 8.907 9.619 -28.216 1.00 89.38 332 ASN A O 1
ATOM 2608 N N . GLY A 1 333 ? 10.097 8.507 -26.681 1.00 89.62 333 GLY A N 1
ATOM 2609 C CA . GLY A 1 333 ? 8.946 7.946 -25.978 1.00 89.62 333 GLY A CA 1
ATOM 2610 C C . GLY A 1 333 ? 8.009 9.008 -25.417 1.00 89.62 333 GLY A C 1
ATOM 2611 O O . GLY A 1 333 ? 6.795 8.892 -25.549 1.00 89.62 333 GLY A O 1
ATOM 2612 N N . HIS A 1 334 ? 8.560 10.096 -24.878 1.00 91.25 334 HIS A N 1
ATOM 2613 C CA . HIS A 1 334 ? 7.760 11.237 -24.428 1.00 91.25 334 HIS A CA 1
ATOM 2614 C C . HIS A 1 334 ? 6.968 11.870 -25.576 1.00 91.25 334 HIS A C 1
ATOM 2616 O O . HIS A 1 334 ? 5.784 12.165 -25.425 1.00 91.25 334 HIS A O 1
ATOM 2622 N N . LYS A 1 335 ? 7.607 12.045 -26.738 1.00 92.62 335 LYS A N 1
ATOM 2623 C CA . LYS A 1 335 ? 6.970 12.627 -27.922 1.00 92.62 335 LYS A CA 1
ATOM 2624 C C . LYS A 1 335 ? 5.824 11.744 -28.421 1.00 92.62 335 LYS A C 1
ATOM 2626 O O . LYS A 1 335 ? 4.732 12.257 -28.638 1.00 92.62 335 LYS A O 1
ATOM 2631 N N . LEU A 1 336 ? 6.046 10.433 -28.527 1.00 91.25 336 LEU A N 1
ATOM 2632 C CA . LEU A 1 336 ? 5.026 9.471 -28.963 1.00 91.25 336 LEU A CA 1
ATOM 2633 C C . LEU A 1 336 ? 3.828 9.413 -27.999 1.00 91.25 336 LEU A C 1
ATOM 2635 O O . LEU A 1 336 ? 2.679 9.386 -28.446 1.00 91.25 336 LEU A O 1
ATOM 2639 N N . LEU A 1 337 ? 4.073 9.453 -26.683 1.00 90.19 337 LEU A N 1
ATOM 2640 C CA . LEU A 1 337 ? 3.007 9.524 -25.675 1.00 90.19 337 LEU A CA 1
ATOM 2641 C C . LEU A 1 337 ? 2.183 10.812 -25.821 1.00 90.19 337 LEU A C 1
ATOM 2643 O O . LEU A 1 337 ? 0.955 10.750 -25.863 1.00 90.19 337 LEU A O 1
ATOM 2647 N N . HIS A 1 338 ? 2.838 11.967 -25.963 1.00 91.44 338 HIS A N 1
ATOM 2648 C CA . HIS A 1 338 ? 2.152 13.244 -26.177 1.00 91.44 338 HIS A CA 1
ATOM 2649 C C . HIS A 1 338 ? 1.323 13.258 -27.466 1.00 91.44 338 HIS A C 1
ATOM 2651 O O . HIS A 1 338 ? 0.148 13.609 -27.420 1.00 91.44 338 HIS A O 1
ATOM 2657 N N . GLU A 1 339 ? 1.886 12.810 -28.591 1.00 91.12 339 GLU A N 1
ATOM 2658 C CA . GLU A 1 339 ? 1.169 12.719 -29.872 1.00 91.12 339 GLU A CA 1
ATOM 2659 C C . GLU A 1 339 ? -0.072 11.822 -29.773 1.00 91.12 339 GLU A C 1
ATOM 2661 O O . GLU A 1 339 ? -1.111 12.114 -30.369 1.00 91.12 339 GLU A O 1
ATOM 2666 N N . THR A 1 340 ? 0.013 10.760 -28.974 1.00 88.94 340 THR A N 1
ATOM 2667 C CA . THR A 1 340 ? -1.096 9.832 -28.739 1.00 88.94 340 THR A CA 1
ATOM 2668 C C . THR A 1 340 ? -2.224 10.487 -27.956 1.00 88.94 340 THR A C 1
ATOM 2670 O O . THR A 1 340 ? -3.384 10.392 -28.359 1.00 88.94 340 THR A O 1
ATOM 2673 N N . PHE A 1 341 ? -1.912 11.200 -26.872 1.00 90.19 341 PHE A N 1
ATOM 2674 C CA . PHE A 1 341 ? -2.929 11.920 -26.105 1.00 90.19 341 PHE A CA 1
ATOM 2675 C C . PHE A 1 341 ? -3.513 13.106 -26.877 1.00 90.19 341 PHE A C 1
ATOM 2677 O O . PHE A 1 341 ? -4.727 13.307 -26.844 1.00 90.19 341 PHE A O 1
ATOM 2684 N N . ASP A 1 342 ? -2.692 13.841 -27.629 1.00 89.88 342 ASP A N 1
ATOM 2685 C CA . ASP A 1 342 ? -3.147 14.934 -28.492 1.00 89.88 342 ASP A CA 1
ATOM 2686 C C . ASP A 1 342 ? -4.078 14.425 -29.597 1.00 89.88 342 ASP A C 1
ATOM 2688 O O . ASP A 1 342 ? -5.099 15.050 -29.900 1.00 89.88 342 ASP A O 1
ATOM 2692 N N . GLY A 1 343 ? -3.746 13.280 -30.201 1.00 88.75 343 GLY A N 1
ATOM 2693 C CA . GLY A 1 343 ? -4.594 12.604 -31.178 1.00 88.75 343 GLY A CA 1
ATOM 2694 C C . GLY A 1 343 ? -5.931 12.184 -30.570 1.00 88.75 343 GLY A C 1
ATOM 2695 O O . GLY A 1 343 ? -6.986 12.498 -31.125 1.00 88.75 343 GLY A O 1
ATOM 2696 N N . ALA A 1 344 ? -5.898 11.549 -29.398 1.00 88.19 344 ALA A N 1
ATOM 2697 C CA . ALA A 1 344 ? -7.097 11.116 -28.688 1.00 88.19 344 ALA A CA 1
ATOM 2698 C C . ALA A 1 344 ? -7.996 12.304 -28.293 1.00 88.19 344 ALA A C 1
ATOM 2700 O O . ALA A 1 344 ? -9.219 12.240 -28.443 1.00 88.19 344 ALA A O 1
ATOM 2701 N N . ALA A 1 345 ? -7.405 13.421 -27.858 1.00 89.75 345 ALA A N 1
ATOM 2702 C CA . ALA A 1 345 ? -8.132 14.632 -27.481 1.00 89.75 345 ALA A CA 1
ATOM 2703 C C . ALA A 1 345 ? -8.838 15.305 -28.672 1.00 89.75 345 ALA A C 1
ATOM 2705 O O . ALA A 1 345 ? -9.929 15.856 -28.511 1.00 89.75 345 ALA A O 1
ATOM 2706 N N . LYS A 1 346 ? -8.264 15.224 -29.880 1.00 91.75 346 LYS A N 1
ATOM 2707 C CA . LYS A 1 346 ? -8.841 15.793 -31.116 1.00 91.75 346 LYS A CA 1
ATOM 2708 C C . LYS A 1 346 ? -10.040 15.000 -31.669 1.00 91.75 346 LYS A C 1
ATOM 2710 O O . LYS A 1 346 ? -10.686 15.475 -32.603 1.00 91.75 346 LYS A O 1
ATOM 2715 N N . LYS A 1 347 ? -10.365 13.833 -31.086 1.00 77.50 347 LYS A N 1
ATOM 2716 C CA . LYS A 1 347 ? -11.550 12.961 -31.303 1.00 77.50 347 LYS A CA 1
ATOM 2717 C C . LYS A 1 347 ? -11.853 12.469 -32.731 1.00 77.50 347 LYS A C 1
ATOM 2719 O O . LYS A 1 347 ? -12.618 11.521 -32.877 1.00 77.50 347 LYS A O 1
ATOM 2724 N N . THR A 1 348 ? -11.292 13.047 -33.788 1.00 77.94 348 THR A N 1
ATOM 2725 C CA . THR A 1 348 ? -11.613 12.690 -35.179 1.00 77.94 348 THR A CA 1
ATOM 2726 C C . THR A 1 348 ? -10.643 11.639 -35.719 1.00 77.94 348 THR A C 1
ATOM 2728 O O . THR A 1 348 ? -9.484 11.927 -35.995 1.00 77.94 348 THR A O 1
ATOM 2731 N N . GLY A 1 349 ? -11.122 10.396 -35.852 1.00 79.06 349 GLY A N 1
ATOM 2732 C CA . GLY A 1 349 ? -10.378 9.301 -36.493 1.00 79.06 349 GLY A CA 1
ATOM 2733 C C . GLY A 1 349 ? -9.167 8.778 -35.712 1.00 79.06 349 GLY A C 1
ATOM 2734 O O . GLY A 1 349 ? -8.294 8.154 -36.308 1.00 79.06 349 GLY A O 1
ATOM 2735 N N . PHE A 1 350 ? -9.087 9.032 -34.401 1.00 86.75 350 PHE A N 1
ATOM 2736 C CA . PHE A 1 350 ? -7.998 8.518 -33.574 1.00 86.75 350 PHE A CA 1
ATOM 2737 C C . PHE A 1 350 ? -8.064 6.990 -33.480 1.00 86.75 350 PHE A C 1
ATOM 2739 O O . PHE A 1 350 ? -9.029 6.428 -32.962 1.00 86.75 350 PHE A O 1
ATOM 2746 N N . VAL A 1 351 ? -7.011 6.333 -33.960 1.00 86.88 351 VAL A N 1
ATOM 2747 C CA . VAL A 1 351 ? -6.775 4.905 -33.757 1.00 86.88 351 VAL A CA 1
ATOM 2748 C C . VAL A 1 351 ? -5.707 4.789 -32.685 1.00 86.88 351 VAL A C 1
ATOM 2750 O O . VAL A 1 351 ? -4.600 5.301 -32.857 1.00 86.88 351 VAL A O 1
ATOM 2753 N N . ALA A 1 352 ? -6.051 4.148 -31.571 1.00 87.81 352 ALA A N 1
ATOM 2754 C CA . ALA A 1 352 ? -5.094 3.956 -30.501 1.00 87.81 352 ALA A CA 1
ATOM 2755 C C . ALA A 1 352 ? -3.919 3.090 -30.984 1.00 87.81 352 ALA A C 1
ATOM 2757 O O . ALA A 1 352 ? -4.128 2.112 -31.710 1.00 87.81 352 ALA A O 1
ATOM 2758 N N . PRO A 1 353 ? -2.683 3.439 -30.601 1.00 89.38 353 PRO A N 1
ATOM 2759 C CA . PRO A 1 353 ? -1.521 2.669 -30.996 1.00 89.38 353 PRO A CA 1
ATOM 2760 C C . PRO A 1 353 ? -1.559 1.278 -30.367 1.00 89.38 353 PRO A C 1
ATOM 2762 O O . PRO A 1 353 ? -2.153 1.053 -29.312 1.00 89.38 353 PRO A O 1
ATOM 2765 N N . THR A 1 354 ? -0.902 0.339 -31.038 1.00 91.12 354 THR A N 1
ATOM 2766 C CA . THR A 1 354 ? -0.646 -1.004 -30.513 1.00 91.12 354 THR A CA 1
ATOM 2767 C C . THR A 1 354 ? 0.796 -1.074 -30.036 1.00 91.12 354 THR A C 1
ATOM 2769 O O . THR A 1 354 ? 1.695 -0.507 -30.662 1.00 91.12 354 THR A O 1
ATOM 2772 N N . ILE A 1 355 ? 1.020 -1.762 -28.923 1.00 92.75 355 ILE A N 1
ATOM 2773 C CA . ILE A 1 355 ? 2.333 -1.904 -28.309 1.00 92.75 355 ILE A CA 1
ATOM 2774 C C . ILE A 1 355 ? 2.749 -3.364 -28.300 1.00 92.75 355 ILE A C 1
ATOM 2776 O O . ILE A 1 355 ? 1.974 -4.236 -27.917 1.00 92.75 355 ILE A O 1
ATOM 2780 N N . TYR A 1 356 ? 4.008 -3.612 -28.643 1.00 88.94 356 TYR A N 1
ATOM 2781 C CA . TYR A 1 356 ? 4.620 -4.933 -28.606 1.00 88.94 356 TYR A CA 1
ATOM 2782 C C . TYR A 1 356 ? 5.740 -4.943 -27.575 1.00 88.94 356 TYR A C 1
ATOM 2784 O O . TYR A 1 356 ? 6.648 -4.112 -27.605 1.00 88.94 356 TYR A O 1
ATOM 2792 N N . ILE A 1 357 ? 5.677 -5.892 -26.651 1.00 88.56 357 ILE A N 1
ATOM 2793 C CA . ILE A 1 357 ? 6.677 -6.085 -25.606 1.00 88.56 357 ILE A CA 1
ATOM 2794 C C . ILE A 1 357 ? 7.549 -7.267 -25.987 1.00 88.56 357 ILE A C 1
ATOM 2796 O O . ILE A 1 357 ? 7.047 -8.303 -26.405 1.00 88.56 357 ILE A O 1
ATOM 2800 N N . THR A 1 358 ? 8.858 -7.131 -25.834 1.00 84.06 358 THR A N 1
ATOM 2801 C CA . THR A 1 358 ? 9.842 -8.175 -26.159 1.00 84.06 358 THR A CA 1
ATOM 2802 C C . THR A 1 358 ? 11.021 -8.101 -25.181 1.00 84.06 358 THR A C 1
ATOM 2804 O O . THR A 1 358 ? 11.073 -7.216 -24.325 1.00 84.06 358 THR A O 1
ATOM 2807 N N . ASN A 1 359 ? 11.938 -9.069 -25.246 1.00 75.00 359 ASN A N 1
ATOM 2808 C CA . ASN A 1 359 ? 13.151 -9.149 -24.426 1.00 75.00 359 ASN A CA 1
ATOM 2809 C C . ASN A 1 359 ? 12.884 -9.127 -22.912 1.00 75.00 359 ASN A C 1
ATOM 2811 O O . ASN A 1 359 ? 13.630 -8.526 -22.141 1.00 75.00 359 ASN A O 1
ATOM 2815 N N . ILE A 1 360 ? 11.809 -9.791 -22.480 1.00 81.00 360 ILE A N 1
ATOM 2816 C CA . ILE A 1 360 ? 11.436 -9.872 -21.066 1.00 81.00 360 ILE A CA 1
ATOM 2817 C C . ILE A 1 360 ? 12.455 -10.727 -20.320 1.00 81.00 360 ILE A C 1
ATOM 2819 O O . ILE A 1 360 ? 12.615 -11.912 -20.615 1.00 81.00 360 ILE A O 1
ATOM 2823 N N . ARG A 1 361 ? 13.113 -10.145 -19.321 1.00 73.69 361 ARG A N 1
ATOM 2824 C CA . ARG A 1 361 ? 14.130 -10.833 -18.518 1.00 73.69 361 ARG A CA 1
ATOM 2825 C C . ARG A 1 361 ? 14.245 -10.241 -17.119 1.00 73.69 361 ARG A C 1
ATOM 2827 O O . ARG A 1 361 ? 13.935 -9.066 -16.945 1.00 73.69 361 ARG A O 1
ATOM 2834 N N . PRO A 1 362 ? 14.750 -10.988 -16.128 1.00 72.50 362 PRO A N 1
ATOM 2835 C CA . PRO A 1 362 ? 15.025 -10.437 -14.808 1.00 72.50 362 PRO A CA 1
ATOM 2836 C C . PRO A 1 362 ? 15.926 -9.202 -14.876 1.00 72.50 362 PRO A C 1
ATOM 2838 O O . PRO A 1 362 ? 16.940 -9.181 -15.578 1.00 72.50 362 PRO A O 1
ATOM 2841 N N . LYS A 1 363 ? 15.563 -8.167 -14.120 1.00 66.38 363 LYS A N 1
ATOM 2842 C CA . LYS A 1 363 ? 16.409 -7.012 -13.853 1.00 66.38 363 LYS A CA 1
ATOM 2843 C C . LYS A 1 363 ? 17.660 -7.520 -13.172 1.00 66.38 363 LYS A C 1
ATOM 2845 O O . LYS A 1 363 ? 17.588 -7.989 -12.039 1.00 66.38 363 LYS A O 1
ATOM 2850 N N . ALA A 1 364 ? 18.793 -7.457 -13.882 1.00 51.59 364 ALA A N 1
ATOM 2851 C CA . ALA A 1 364 ? 20.097 -7.639 -13.263 1.00 51.59 364 ALA A CA 1
ATOM 2852 C C . ALA A 1 364 ? 20.089 -6.765 -12.009 1.00 51.59 364 ALA A C 1
ATOM 2854 O O . ALA A 1 364 ? 19.785 -5.574 -12.127 1.00 51.59 364 ALA A O 1
ATOM 2855 N N . PHE A 1 365 ? 20.265 -7.382 -10.833 1.00 43.50 365 PHE A N 1
ATOM 2856 C CA . PHE A 1 365 ? 20.138 -6.707 -9.544 1.00 43.50 365 PHE A CA 1
ATOM 2857 C C . PHE A 1 365 ? 20.876 -5.376 -9.634 1.00 43.50 365 PHE A C 1
ATOM 2859 O O . PHE A 1 365 ? 22.093 -5.341 -9.814 1.00 43.50 365 PHE A O 1
ATOM 2866 N N . GLN A 1 366 ? 20.101 -4.292 -9.636 1.00 39.06 366 GLN A N 1
ATOM 2867 C CA . GLN A 1 366 ? 20.613 -2.955 -9.858 1.00 39.06 366 GLN A CA 1
ATOM 2868 C C . GLN A 1 366 ? 21.517 -2.662 -8.662 1.00 39.06 366 GLN A C 1
ATOM 2870 O O . GLN A 1 366 ? 21.038 -2.471 -7.548 1.00 39.06 366 GLN A O 1
ATOM 2875 N N . LEU A 1 367 ? 22.832 -2.716 -8.867 1.00 35.84 367 LEU A N 1
ATOM 2876 C CA . LEU A 1 367 ? 23.780 -2.197 -7.896 1.00 35.84 367 LEU A CA 1
ATOM 2877 C C . LEU A 1 367 ? 23.602 -0.678 -7.924 1.00 35.84 367 LEU A C 1
ATOM 2879 O O . LEU A 1 367 ? 23.975 -0.030 -8.899 1.00 35.84 367 LEU A O 1
ATOM 2883 N N . GLN A 1 368 ? 22.915 -0.172 -6.896 1.00 31.86 368 GLN A N 1
ATOM 2884 C CA . GLN A 1 368 ? 22.678 1.243 -6.612 1.00 31.86 368 GLN A CA 1
ATOM 2885 C C . GLN A 1 368 ? 23.954 2.070 -6.818 1.00 31.86 368 GLN A C 1
ATOM 2887 O O . GLN A 1 368 ? 25.059 1.618 -6.507 1.00 31.86 368 GLN A O 1
ATOM 2892 N N . GLU A 1 369 ? 23.792 3.308 -7.280 1.00 31.14 369 GLU A N 1
ATOM 2893 C CA . GLU A 1 369 ? 24.803 4.341 -7.085 1.00 31.14 369 GLU A CA 1
ATOM 2894 C C . GLU A 1 369 ? 24.811 4.685 -5.591 1.00 31.14 369 GLU A C 1
ATOM 2896 O O . GLU A 1 369 ? 23.979 5.431 -5.084 1.00 31.14 369 GLU A O 1
ATOM 2901 N N . VAL A 1 370 ? 25.688 4.016 -4.853 1.00 30.28 370 VAL A N 1
ATOM 2902 C CA . VAL A 1 370 ? 25.908 4.256 -3.432 1.00 30.28 370 VAL A CA 1
ATOM 2903 C C . VAL A 1 370 ? 26.985 5.330 -3.321 1.00 30.28 370 VAL A C 1
ATOM 2905 O O . VAL A 1 370 ? 28.124 5.106 -3.729 1.00 30.28 370 VAL A O 1
ATOM 2908 N N . LEU A 1 371 ? 26.663 6.477 -2.721 1.00 30.80 371 LEU A N 1
ATOM 2909 C CA . LEU A 1 371 ? 27.676 7.310 -2.070 1.00 30.80 371 LEU A CA 1
ATOM 2910 C C . LEU A 1 371 ? 28.318 6.433 -0.987 1.00 30.80 371 LEU A C 1
ATOM 2912 O O . LEU A 1 371 ? 27.628 6.074 -0.037 1.00 30.80 371 LEU A O 1
ATOM 2916 N N . CYS A 1 372 ? 29.580 6.016 -1.176 1.00 34.50 372 CYS A N 1
ATOM 2917 C CA . CYS A 1 372 ? 30.325 5.043 -0.351 1.00 34.50 372 CYS A CA 1
ATOM 2918 C C . CYS A 1 372 ? 30.512 5.454 1.128 1.00 34.50 372 CYS A C 1
ATOM 2920 O O . CYS A 1 372 ? 31.636 5.550 1.620 1.00 34.50 372 CYS A O 1
ATOM 2922 N N . GLN A 1 373 ? 29.429 5.679 1.863 1.00 33.38 373 GLN A N 1
ATOM 2923 C CA . GLN A 1 373 ? 29.438 5.764 3.317 1.00 33.38 373 GLN A CA 1
ATOM 2924 C C . GLN A 1 373 ? 28.469 4.775 3.975 1.00 33.38 373 GLN A C 1
ATOM 2926 O O . GLN A 1 373 ? 28.768 4.353 5.085 1.00 33.38 373 GLN A O 1
ATOM 2931 N N . GLU A 1 374 ? 27.403 4.297 3.311 1.00 28.12 374 GLU A N 1
ATOM 2932 C CA . GLU A 1 374 ? 26.363 3.530 4.035 1.00 28.12 374 GLU A CA 1
ATOM 2933 C C . GLU A 1 374 ? 26.002 2.125 3.524 1.00 28.12 374 GLU A C 1
ATOM 2935 O O . GLU A 1 374 ? 25.190 1.450 4.150 1.00 28.12 374 GLU A O 1
ATOM 2940 N N . LEU A 1 375 ? 26.650 1.586 2.486 1.00 32.31 375 LEU A N 1
ATOM 2941 C CA . LEU A 1 375 ? 26.363 0.213 2.020 1.00 32.31 375 LEU A CA 1
ATOM 2942 C C . LEU A 1 375 ? 27.565 -0.739 2.081 1.00 32.31 375 LEU A C 1
ATOM 2944 O O . LEU A 1 375 ? 27.773 -1.524 1.169 1.00 32.31 375 LEU A O 1
ATOM 2948 N N . GLU A 1 376 ? 28.325 -0.738 3.184 1.00 36.62 376 GLU A N 1
ATOM 2949 C CA . GLU A 1 376 ? 29.314 -1.799 3.481 1.00 36.62 376 GLU A CA 1
ATOM 2950 C C . GLU A 1 376 ? 29.437 -2.127 4.986 1.00 36.62 376 GLU A C 1
ATOM 2952 O O . GLU A 1 376 ? 30.530 -2.347 5.501 1.00 36.62 376 GLU A O 1
ATOM 2957 N N . LEU A 1 377 ? 28.328 -2.251 5.728 1.00 30.73 377 LEU A N 1
ATOM 2958 C CA . LEU A 1 377 ? 28.405 -2.747 7.118 1.00 30.73 377 LEU A CA 1
ATOM 2959 C C . LEU A 1 377 ? 28.623 -4.270 7.250 1.00 30.73 377 LEU A C 1
ATOM 2961 O O . LEU A 1 377 ? 28.753 -4.763 8.365 1.00 30.73 377 LEU A O 1
ATOM 2965 N N . ASN A 1 378 ? 28.725 -5.035 6.152 1.00 32.84 378 ASN A N 1
ATOM 2966 C CA . ASN A 1 378 ? 28.906 -6.498 6.220 1.00 32.84 378 ASN A CA 1
ATOM 2967 C C . ASN A 1 378 ? 30.038 -7.090 5.356 1.00 32.84 378 ASN A C 1
ATOM 2969 O O . ASN A 1 378 ? 30.281 -8.297 5.423 1.00 32.84 378 ASN A O 1
ATOM 2973 N N . THR A 1 379 ? 30.793 -6.273 4.619 1.00 35.22 379 THR A N 1
ATOM 2974 C CA . THR A 1 379 ? 32.030 -6.680 3.931 1.00 35.22 379 THR A CA 1
ATOM 2975 C C . THR A 1 379 ? 33.176 -5.800 4.420 1.00 35.22 379 THR A C 1
ATOM 2977 O O . THR A 1 379 ? 33.164 -4.598 4.224 1.00 35.22 379 THR A O 1
ATOM 2980 N N . LEU A 1 380 ? 34.181 -6.389 5.075 1.00 29.97 380 LEU A N 1
ATOM 2981 C CA . LEU A 1 380 ? 35.359 -5.703 5.640 1.00 29.97 380 LEU A CA 1
ATOM 2982 C C . LEU A 1 380 ? 36.329 -5.140 4.570 1.00 29.97 380 LEU A C 1
ATOM 2984 O O . LEU A 1 380 ? 37.540 -5.354 4.648 1.00 29.97 380 LEU A O 1
ATOM 2988 N N . ARG A 1 381 ? 35.837 -4.457 3.538 1.00 38.06 381 ARG A N 1
ATOM 2989 C CA . ARG A 1 381 ? 36.660 -3.776 2.532 1.00 38.06 381 ARG A CA 1
ATOM 2990 C C . ARG A 1 381 ? 36.004 -2.445 2.227 1.00 38.06 381 ARG A C 1
ATOM 2992 O O . ARG A 1 381 ? 34.928 -2.480 1.679 1.00 38.06 381 ARG A O 1
ATOM 2999 N N . VAL A 1 382 ? 36.660 -1.327 2.529 1.00 33.19 382 VAL A N 1
ATOM 3000 C CA . VAL A 1 382 ? 36.284 -0.024 1.967 1.00 33.19 382 VAL A CA 1
ATOM 3001 C C . VAL A 1 382 ? 36.701 -0.050 0.497 1.00 33.19 382 VAL A C 1
ATOM 3003 O O . VAL A 1 382 ? 37.899 0.000 0.203 1.00 33.19 382 VAL A O 1
ATOM 3006 N N . GLN A 1 383 ? 35.757 -0.195 -0.432 1.00 39.50 383 GLN A N 1
ATOM 3007 C CA . GLN A 1 383 ? 36.047 0.024 -1.853 1.00 39.50 383 GLN A CA 1
ATOM 3008 C C . GLN A 1 383 ? 36.081 1.532 -2.131 1.00 39.50 383 GLN A C 1
ATOM 3010 O O . GLN A 1 383 ? 35.047 2.179 -2.276 1.00 39.50 383 GLN A O 1
ATOM 3015 N N . THR A 1 384 ? 37.277 2.115 -2.201 1.00 40.44 384 THR A N 1
ATOM 3016 C CA . THR A 1 384 ? 37.468 3.499 -2.657 1.00 40.44 384 THR A CA 1
ATOM 3017 C C . THR A 1 384 ? 37.565 3.526 -4.185 1.00 40.44 384 THR A C 1
ATOM 3019 O O . THR A 1 384 ? 38.508 2.961 -4.735 1.00 40.44 384 THR A O 1
ATOM 3022 N N . GLY A 1 385 ? 36.625 4.168 -4.889 1.00 51.88 385 GLY A N 1
ATOM 3023 C CA . GLY A 1 385 ? 36.736 4.371 -6.341 1.00 51.88 385 GLY A CA 1
ATOM 3024 C C . GLY A 1 385 ? 35.433 4.743 -7.055 1.00 51.88 385 GLY A C 1
ATOM 3025 O O . GLY A 1 385 ? 34.346 4.636 -6.497 1.00 51.88 385 GLY A O 1
ATOM 3026 N N . THR A 1 386 ? 35.549 5.180 -8.312 1.00 47.88 386 THR A N 1
ATOM 3027 C CA . THR A 1 386 ? 34.411 5.458 -9.203 1.00 47.88 386 THR A CA 1
ATOM 3028 C C . THR A 1 386 ? 33.969 4.175 -9.901 1.00 47.88 386 THR A C 1
ATOM 3030 O O . THR A 1 386 ? 34.776 3.508 -10.552 1.00 47.88 386 THR A O 1
ATOM 3033 N N . ARG A 1 387 ? 32.682 3.833 -9.803 1.00 48.38 387 ARG A N 1
ATOM 3034 C CA . ARG A 1 387 ? 32.106 2.656 -10.456 1.00 48.38 387 ARG A CA 1
ATOM 3035 C C . ARG A 1 387 ? 31.426 3.042 -11.766 1.00 48.38 387 ARG A C 1
ATOM 3037 O O . ARG A 1 387 ? 30.656 3.990 -11.810 1.00 48.38 387 ARG A O 1
ATOM 3044 N N . TRP A 1 388 ? 31.665 2.253 -12.808 1.00 49.62 388 TRP A N 1
ATOM 3045 C CA . TRP A 1 388 ? 31.022 2.400 -14.113 1.00 49.62 388 TRP A CA 1
ATOM 3046 C C . TRP A 1 388 ? 30.267 1.114 -14.439 1.00 49.62 388 TRP A C 1
ATOM 3048 O O . TRP A 1 388 ? 30.777 0.019 -14.196 1.00 49.62 388 TRP A O 1
ATOM 3058 N N . CYS A 1 389 ? 29.050 1.243 -14.964 1.00 47.56 389 CYS A N 1
ATOM 3059 C CA . CYS A 1 389 ? 28.226 0.108 -15.370 1.00 47.56 389 CYS A CA 1
ATOM 3060 C C . CYS A 1 389 ? 27.993 0.159 -16.880 1.00 47.56 389 CYS A C 1
ATOM 3062 O O . CYS A 1 389 ? 27.780 1.230 -17.446 1.00 47.56 389 CYS A O 1
ATOM 3064 N N . VAL A 1 390 ? 28.048 -1.004 -17.524 1.00 48.72 390 VAL A N 1
ATOM 3065 C CA . VAL A 1 390 ? 27.781 -1.157 -18.955 1.00 48.72 390 VAL A CA 1
ATOM 3066 C C . VAL A 1 390 ? 26.369 -1.708 -19.117 1.00 48.72 390 VAL A C 1
ATOM 3068 O O . VAL A 1 390 ? 26.083 -2.806 -18.642 1.00 48.72 390 VAL A O 1
ATOM 3071 N N . ASP A 1 391 ? 25.499 -0.936 -19.770 1.00 47.06 391 ASP A N 1
ATOM 3072 C CA . ASP A 1 391 ? 24.212 -1.426 -20.265 1.00 47.06 391 ASP A CA 1
ATOM 3073 C C . ASP A 1 391 ? 24.431 -2.084 -21.632 1.00 47.06 391 ASP A C 1
ATOM 3075 O O . ASP A 1 391 ? 24.715 -1.419 -22.633 1.00 47.06 391 ASP A O 1
ATOM 3079 N N . TRP A 1 392 ? 24.351 -3.412 -21.642 1.00 49.31 392 TRP A N 1
ATOM 3080 C CA . TRP A 1 392 ? 24.622 -4.247 -22.806 1.00 49.31 392 TRP A CA 1
ATOM 3081 C C . TRP A 1 392 ? 23.613 -4.056 -23.944 1.00 49.31 392 TRP A C 1
ATOM 3083 O O . TRP A 1 392 ? 23.974 -4.232 -25.106 1.00 49.31 392 TRP A O 1
ATOM 3093 N N . GLU A 1 393 ? 22.369 -3.661 -23.659 1.00 43.69 393 GLU A N 1
ATOM 3094 C CA . GLU A 1 393 ? 21.335 -3.554 -24.698 1.00 43.69 393 GLU A CA 1
ATOM 3095 C C . GLU A 1 393 ? 21.320 -2.208 -25.409 1.00 43.69 393 GLU A C 1
ATOM 3097 O O . GLU A 1 393 ? 21.150 -2.187 -26.624 1.00 43.69 393 GLU A O 1
ATOM 3102 N N . LEU A 1 394 ? 21.601 -1.099 -24.718 1.00 44.09 394 LEU A N 1
ATOM 3103 C CA . LEU A 1 394 ? 21.803 0.199 -25.383 1.00 44.09 394 LEU A CA 1
ATOM 3104 C C . LEU A 1 394 ? 22.961 0.162 -26.399 1.00 44.09 394 LEU A C 1
ATOM 3106 O O . LEU A 1 394 ? 23.007 0.976 -27.320 1.00 44.09 394 LEU A O 1
ATOM 3110 N N . GLN A 1 395 ? 23.885 -0.790 -26.250 1.00 48.75 395 GLN A N 1
ATOM 3111 C CA . GLN A 1 395 ? 25.037 -0.970 -27.136 1.00 48.75 395 GLN A CA 1
ATOM 3112 C C . GLN A 1 395 ? 24.775 -1.925 -28.296 1.00 48.75 395 GLN A C 1
ATOM 3114 O O . GLN A 1 395 ? 25.275 -1.673 -29.389 1.00 48.75 395 GLN A O 1
ATOM 3119 N N . LEU A 1 396 ? 23.986 -2.982 -28.080 1.00 44.25 396 LEU A N 1
ATOM 3120 C CA . LEU A 1 396 ? 23.576 -3.907 -29.143 1.00 44.25 396 LEU A CA 1
ATOM 3121 C C . LEU A 1 396 ? 22.437 -3.333 -30.004 1.00 44.25 396 LEU A C 1
ATOM 3123 O O . LEU A 1 396 ? 22.382 -3.598 -31.201 1.00 44.25 396 LEU A O 1
ATOM 3127 N N . LEU A 1 397 ? 21.551 -2.521 -29.416 1.00 43.91 397 LEU A N 1
ATOM 3128 C CA . LEU A 1 397 ? 20.421 -1.871 -30.098 1.00 43.91 397 LEU A CA 1
ATOM 3129 C C . LEU A 1 397 ? 20.754 -0.456 -30.597 1.00 43.91 397 LEU A C 1
ATOM 3131 O O . LEU A 1 397 ? 19.984 0.134 -31.358 1.00 43.91 397 LEU A O 1
ATOM 3135 N N . GLY A 1 398 ? 21.888 0.109 -30.171 1.00 40.28 398 GLY A N 1
ATOM 3136 C CA . GLY A 1 398 ? 22.349 1.417 -30.613 1.00 40.28 398 GLY A CA 1
ATOM 3137 C C . GLY A 1 398 ? 22.583 1.413 -32.120 1.00 40.28 398 GLY A C 1
ATOM 3138 O O . GLY A 1 398 ? 23.356 0.602 -32.626 1.00 40.28 398 GLY A O 1
ATOM 3139 N N . SER A 1 399 ? 21.918 2.331 -32.836 1.00 40.09 399 SER A N 1
ATOM 3140 C CA . SER A 1 399 ? 22.073 2.510 -34.286 1.00 40.09 399 SER A CA 1
ATOM 3141 C C . SER A 1 399 ? 23.544 2.388 -34.695 1.00 40.09 399 SER A C 1
ATOM 3143 O O . SER A 1 399 ? 24.427 2.854 -33.968 1.00 40.09 399 SER A O 1
ATOM 3145 N N . ALA A 1 400 ? 23.808 1.825 -35.877 1.00 41.59 400 ALA A N 1
ATOM 3146 C CA . ALA A 1 400 ? 25.135 1.539 -36.437 1.00 41.59 400 ALA A CA 1
ATOM 3147 C C . ALA A 1 400 ? 26.192 2.674 -36.349 1.00 41.59 400 ALA A C 1
ATOM 3149 O O . ALA A 1 400 ? 27.358 2.446 -36.672 1.00 41.59 400 ALA A O 1
ATOM 3150 N N . ARG A 1 401 ? 25.810 3.881 -35.911 1.00 42.78 401 ARG A N 1
ATOM 3151 C CA . ARG A 1 401 ? 26.633 5.076 -35.704 1.00 42.78 401 ARG A CA 1
ATOM 3152 C C . ARG A 1 401 ? 27.295 5.202 -34.321 1.00 42.78 401 ARG A C 1
ATOM 3154 O O . ARG A 1 401 ? 28.191 6.029 -34.196 1.00 42.78 401 ARG A O 1
ATOM 3161 N N . SER A 1 402 ? 26.931 4.412 -33.303 1.00 47.66 402 SER A N 1
ATOM 3162 C CA . SER A 1 402 ? 27.540 4.494 -31.956 1.00 47.66 402 SER A CA 1
ATOM 3163 C C . SER A 1 402 ? 28.021 3.132 -31.437 1.00 47.66 402 SER A C 1
ATOM 3165 O O . SER A 1 402 ? 27.648 2.702 -30.351 1.00 47.66 402 SER A O 1
ATOM 3167 N N . ARG A 1 403 ? 28.893 2.456 -32.195 1.00 49.38 403 ARG A N 1
ATOM 3168 C CA . ARG A 1 403 ? 29.480 1.142 -31.836 1.00 49.38 403 ARG A CA 1
ATOM 3169 C C . ARG A 1 403 ? 30.470 1.163 -30.657 1.00 49.38 403 ARG A C 1
ATOM 3171 O O . ARG A 1 403 ? 31.181 0.189 -30.440 1.00 49.38 403 ARG A O 1
ATOM 3178 N N . PHE A 1 404 ? 30.570 2.267 -29.922 1.00 50.44 404 PHE A N 1
ATOM 3179 C CA . PHE A 1 404 ? 31.503 2.408 -28.810 1.00 50.44 404 PHE A CA 1
ATOM 3180 C C . PHE A 1 404 ? 30.763 2.907 -27.579 1.00 50.44 404 PHE A C 1
ATOM 3182 O O . PHE A 1 404 ? 30.046 3.909 -27.639 1.00 50.44 404 PHE A O 1
ATOM 3189 N N . ILE A 1 405 ? 30.998 2.244 -26.447 1.00 51.53 405 ILE A N 1
ATOM 3190 C CA . ILE A 1 405 ? 30.700 2.810 -25.134 1.00 51.53 405 ILE A CA 1
ATOM 3191 C C . ILE A 1 405 ? 31.408 4.166 -25.080 1.00 51.53 405 ILE A C 1
ATOM 3193 O O . ILE A 1 405 ? 32.630 4.220 -25.234 1.00 51.53 405 ILE A O 1
ATOM 3197 N N . LYS A 1 406 ? 30.686 5.269 -24.848 1.00 52.31 406 LYS A N 1
ATOM 3198 C CA . LYS A 1 406 ? 31.323 6.532 -24.439 1.00 52.31 406 LYS A CA 1
ATOM 3199 C C . LYS A 1 406 ? 31.805 6.383 -22.993 1.00 52.31 406 LYS A C 1
ATOM 3201 O O . LYS A 1 406 ? 31.309 7.042 -22.088 1.00 52.31 406 LYS A O 1
ATOM 3206 N N . CYS A 1 407 ? 32.750 5.476 -22.764 1.00 56.53 407 CYS A N 1
ATOM 3207 C CA . CYS A 1 407 ? 33.541 5.505 -21.551 1.00 56.53 407 CYS A CA 1
ATOM 3208 C C . CYS A 1 407 ? 34.313 6.835 -21.519 1.00 56.53 407 CYS A C 1
ATOM 3210 O O . CYS A 1 407 ? 34.667 7.358 -22.585 1.00 56.53 407 CYS A O 1
ATOM 3212 N N . PRO A 1 408 ? 34.584 7.395 -20.328 1.00 61.66 408 PRO A N 1
ATOM 3213 C CA . PRO A 1 408 ? 35.545 8.478 -20.189 1.00 61.66 408 PRO A CA 1
ATOM 3214 C C . PRO A 1 408 ? 36.808 8.104 -20.951 1.00 61.66 408 PRO A C 1
ATOM 3216 O O . PRO A 1 408 ? 37.344 7.012 -20.759 1.00 61.66 408 PRO A O 1
ATOM 3219 N N . ARG A 1 409 ? 37.244 8.973 -21.866 1.00 61.53 409 ARG A N 1
ATOM 3220 C CA . ARG A 1 409 ? 38.413 8.659 -22.690 1.00 61.53 409 ARG A CA 1
ATOM 3221 C C . ARG A 1 409 ? 39.652 8.502 -21.817 1.00 61.53 409 ARG A C 1
ATOM 3223 O O . ARG A 1 409 ? 40.403 7.577 -22.066 1.00 61.53 409 ARG A O 1
ATOM 3230 N N . ASP A 1 410 ? 39.763 9.288 -20.744 1.00 74.69 410 ASP A N 1
ATOM 3231 C CA . ASP A 1 410 ? 40.952 9.355 -19.899 1.00 74.69 410 ASP A CA 1
ATOM 3232 C C . ASP A 1 410 ? 40.668 8.912 -18.456 1.00 74.69 410 ASP A C 1
ATOM 3234 O O . ASP A 1 410 ? 40.190 9.686 -17.624 1.00 74.69 410 ASP A O 1
ATOM 3238 N N . PHE A 1 411 ? 41.012 7.668 -18.131 1.00 83.75 411 PHE A N 1
ATOM 3239 C CA . PHE A 1 411 ? 41.059 7.181 -16.753 1.00 83.75 411 PHE A CA 1
ATOM 3240 C C . PHE A 1 411 ? 42.414 7.514 -16.139 1.00 83.75 411 PHE A C 1
ATOM 3242 O O . PHE A 1 411 ? 43.447 7.235 -16.739 1.00 83.75 411 PHE A O 1
ATOM 3249 N N . ARG A 1 412 ? 42.440 8.086 -14.935 1.00 86.94 412 ARG A N 1
ATOM 3250 C CA . ARG A 1 412 ? 43.683 8.333 -14.190 1.00 86.94 412 ARG A CA 1
ATOM 3251 C C . ARG A 1 412 ? 43.674 7.505 -12.916 1.00 86.94 412 ARG A C 1
ATOM 3253 O O . ARG A 1 412 ? 42.743 7.628 -12.130 1.00 86.94 412 ARG A O 1
ATOM 3260 N N . ILE A 1 413 ? 44.695 6.675 -12.733 1.00 88.69 413 ILE A N 1
ATOM 3261 C CA . ILE A 1 413 ? 44.892 5.868 -11.521 1.00 88.69 413 ILE A CA 1
ATOM 3262 C C . ILE A 1 413 ? 46.325 6.051 -11.018 1.00 88.69 413 ILE A C 1
ATOM 3264 O O . ILE A 1 413 ? 47.205 6.410 -11.803 1.00 88.69 413 ILE A O 1
ATOM 3268 N N . ALA A 1 414 ? 46.593 5.814 -9.740 1.00 89.50 414 ALA A N 1
ATOM 3269 C CA . ALA A 1 414 ? 47.951 5.822 -9.208 1.00 89.50 414 ALA A CA 1
ATOM 3270 C C . ALA A 1 414 ? 48.642 4.455 -9.367 1.00 89.50 414 ALA A C 1
ATOM 3272 O O . ALA A 1 414 ? 47.999 3.413 -9.511 1.00 89.50 414 ALA A O 1
ATOM 3273 N N . VAL A 1 415 ? 49.977 4.434 -9.306 1.00 89.00 415 VAL A N 1
ATOM 3274 C CA . VAL A 1 415 ? 50.729 3.181 -9.114 1.00 89.00 415 VAL A CA 1
ATOM 3275 C C . VAL A 1 415 ? 50.260 2.513 -7.814 1.00 89.00 415 VAL A C 1
ATOM 3277 O O . VAL A 1 415 ? 50.315 3.121 -6.748 1.00 89.00 415 VAL A O 1
ATOM 3280 N N . GLY A 1 416 ? 49.823 1.256 -7.908 1.00 81.88 416 GLY A N 1
ATOM 3281 C CA . GLY A 1 416 ? 49.239 0.478 -6.814 1.00 81.88 416 GLY A CA 1
ATOM 3282 C C . GLY A 1 416 ? 47.708 0.410 -6.821 1.00 81.88 416 GLY A C 1
ATOM 3283 O O . GLY A 1 416 ? 47.166 -0.522 -6.224 1.00 81.88 416 GLY A O 1
ATOM 3284 N N . ASP A 1 417 ? 47.025 1.317 -7.527 1.00 85.12 417 ASP A N 1
ATOM 3285 C CA . ASP A 1 417 ? 45.569 1.271 -7.696 1.00 85.12 417 ASP A CA 1
ATOM 3286 C C . ASP A 1 417 ? 45.155 0.140 -8.642 1.00 85.12 417 ASP A C 1
ATOM 3288 O O . ASP A 1 417 ? 45.931 -0.306 -9.495 1.00 85.12 417 ASP A O 1
ATOM 3292 N N . SER A 1 418 ? 43.907 -0.314 -8.517 1.00 83.44 418 SER A N 1
ATOM 3293 C CA . SER A 1 418 ? 43.353 -1.380 -9.349 1.00 83.44 418 SER A CA 1
ATOM 3294 C C . SER A 1 418 ? 42.108 -0.953 -10.114 1.00 83.44 418 SER A C 1
ATOM 3296 O O . SER A 1 418 ? 41.192 -0.366 -9.544 1.00 83.44 418 SER A O 1
ATOM 3298 N N . ILE A 1 419 ? 42.024 -1.364 -11.374 1.00 83.75 419 ILE A N 1
ATOM 3299 C CA . ILE A 1 419 ? 40.793 -1.374 -12.157 1.00 83.75 419 ILE A CA 1
ATOM 3300 C C . ILE A 1 419 ? 40.178 -2.761 -12.035 1.00 83.75 419 ILE A C 1
ATOM 3302 O O . ILE A 1 419 ? 40.831 -3.769 -12.306 1.00 83.75 419 ILE A O 1
ATOM 3306 N N . VAL A 1 420 ? 38.913 -2.801 -11.627 1.00 84.06 420 VAL A N 1
ATOM 3307 C CA . VAL A 1 420 ? 38.164 -4.042 -11.430 1.00 84.06 420 VAL A CA 1
ATOM 3308 C C . VAL A 1 420 ? 36.984 -4.064 -12.391 1.00 84.06 420 VAL A C 1
ATOM 3310 O O . VAL A 1 420 ? 36.073 -3.246 -12.280 1.00 84.06 420 VAL A O 1
ATOM 3313 N N . ILE A 1 421 ? 36.976 -5.021 -13.317 1.00 83.50 421 ILE A N 1
ATOM 3314 C CA . ILE A 1 421 ? 35.830 -5.298 -14.186 1.00 83.50 421 ILE A CA 1
ATOM 3315 C C . ILE A 1 421 ? 35.090 -6.490 -13.591 1.00 83.50 421 ILE A C 1
ATOM 3317 O O . ILE A 1 421 ? 35.601 -7.609 -13.572 1.00 83.50 421 ILE A O 1
ATOM 3321 N N . SER A 1 422 ? 33.890 -6.247 -13.070 1.00 80.94 422 SER A N 1
ATOM 3322 C CA . SER A 1 422 ? 33.032 -7.326 -12.577 1.00 80.94 422 SER A CA 1
ATOM 3323 C C . SER A 1 422 ? 32.442 -8.080 -13.760 1.00 80.94 422 SER A C 1
ATOM 3325 O O . SER A 1 422 ? 31.871 -7.469 -14.663 1.00 80.94 422 SER A O 1
ATOM 3327 N N . LEU A 1 423 ? 32.606 -9.396 -13.755 1.00 79.19 423 LEU A N 1
ATOM 3328 C CA . LEU A 1 423 ? 32.140 -10.280 -14.806 1.00 79.19 423 LEU A CA 1
ATOM 3329 C C . LEU A 1 423 ? 30.838 -10.972 -14.390 1.00 79.19 423 LEU A C 1
ATOM 3331 O O . LEU A 1 423 ? 30.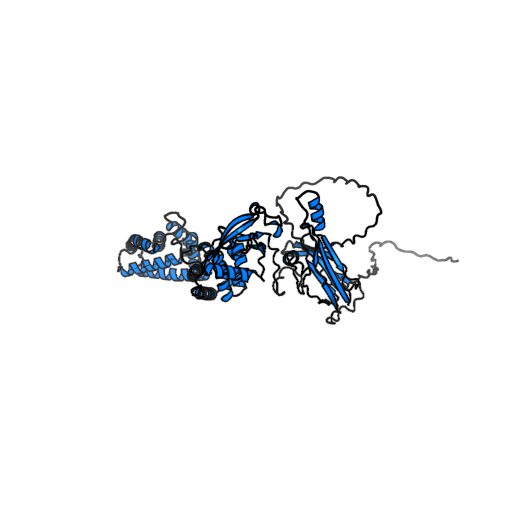625 -11.226 -13.201 1.00 79.19 423 LEU A O 1
ATOM 3335 N N . PRO A 1 424 ? 29.982 -11.320 -15.360 1.00 72.75 424 PRO A N 1
ATOM 3336 C CA . PRO A 1 424 ? 28.850 -12.201 -15.114 1.00 72.75 424 PRO A CA 1
ATOM 3337 C C . PRO A 1 424 ? 29.294 -13.584 -14.582 1.00 72.75 424 PRO A C 1
ATOM 3339 O O . PRO A 1 424 ? 30.455 -13.980 -14.751 1.00 72.75 424 PRO A O 1
ATOM 3342 N N . PRO A 1 425 ? 28.386 -14.334 -13.927 1.00 72.88 425 PRO A N 1
ATOM 3343 C CA . PRO A 1 425 ? 28.678 -15.665 -13.391 1.00 72.88 425 PRO A CA 1
ATOM 3344 C C . PRO A 1 425 ? 29.181 -16.623 -14.476 1.00 72.88 425 PRO A C 1
ATOM 3346 O O . PRO A 1 425 ? 28.727 -16.562 -15.612 1.00 72.88 425 PRO A O 1
ATOM 3349 N N . GLU A 1 426 ? 30.066 -17.561 -14.132 1.00 68.38 426 GLU A N 1
ATOM 3350 C CA . GLU A 1 426 ? 30.616 -18.550 -15.083 1.00 68.38 426 GLU A CA 1
ATOM 3351 C C . GLU A 1 426 ? 29.552 -19.394 -15.789 1.00 68.38 426 GLU A C 1
ATOM 3353 O O . GLU A 1 426 ? 29.718 -19.751 -16.949 1.00 68.38 426 GLU A O 1
ATOM 3358 N N . GLU A 1 427 ? 28.422 -19.621 -15.120 1.00 66.19 427 GLU A N 1
ATOM 3359 C CA . GLU A 1 427 ? 27.260 -20.341 -15.652 1.00 66.19 427 GLU A CA 1
ATOM 3360 C C . GLU A 1 427 ? 26.665 -19.683 -16.910 1.00 66.19 427 GLU A C 1
ATOM 3362 O O . GLU A 1 427 ? 25.960 -20.335 -17.674 1.00 66.19 427 GLU A O 1
ATOM 3367 N N . THR A 1 428 ? 26.983 -18.409 -17.165 1.00 60.91 428 THR A N 1
ATOM 3368 C CA . THR A 1 428 ? 26.577 -17.698 -18.386 1.00 60.91 428 THR A CA 1
ATOM 3369 C C . THR A 1 428 ? 27.389 -18.087 -19.620 1.00 60.91 428 THR A C 1
ATOM 3371 O O . THR A 1 428 ? 27.047 -17.649 -20.707 1.00 60.91 428 THR A O 1
ATOM 3374 N N . GLY A 1 429 ? 28.461 -18.879 -19.479 1.00 67.50 429 GLY A N 1
ATOM 3375 C CA . GLY A 1 429 ? 29.293 -19.339 -20.598 1.00 67.50 429 GLY A CA 1
ATOM 3376 C C . GLY A 1 429 ? 30.024 -18.229 -21.362 1.00 67.50 429 GLY A C 1
ATOM 3377 O O . GLY A 1 429 ? 30.520 -18.463 -22.460 1.00 67.50 429 GLY A O 1
ATOM 3378 N N . ILE A 1 430 ? 30.110 -17.031 -20.779 1.00 72.44 430 ILE A N 1
ATOM 3379 C CA . ILE A 1 430 ? 30.772 -15.877 -21.386 1.00 72.44 430 ILE A CA 1
ATOM 3380 C C . ILE A 1 430 ? 32.291 -16.045 -21.303 1.00 72.44 430 ILE A C 1
ATOM 3382 O O . ILE A 1 430 ? 32.875 -16.185 -20.220 1.00 72.44 430 ILE A O 1
ATOM 3386 N N . VAL A 1 431 ? 32.939 -15.979 -22.462 1.00 78.19 431 VAL A N 1
ATOM 3387 C CA . VAL A 1 431 ? 34.394 -15.955 -22.611 1.00 78.19 431 VAL A CA 1
ATOM 3388 C C . VAL A 1 431 ? 34.869 -14.513 -22.536 1.00 78.19 431 VAL A C 1
ATOM 3390 O O . VAL A 1 431 ? 34.318 -13.632 -23.189 1.00 78.19 431 VAL A O 1
ATOM 3393 N N . VAL A 1 432 ? 35.916 -14.263 -21.752 1.00 82.62 432 VAL A N 1
ATOM 3394 C CA . VAL A 1 432 ? 36.454 -12.912 -21.575 1.00 82.62 432 VAL A CA 1
ATOM 3395 C C . VAL A 1 432 ? 37.880 -12.842 -22.091 1.00 82.62 432 VAL A C 1
ATOM 3397 O O . VAL A 1 432 ? 38.734 -13.605 -21.640 1.00 82.62 432 VAL A O 1
ATOM 3400 N N . LYS A 1 433 ? 38.146 -11.909 -23.004 1.00 86.56 433 LYS A N 1
ATOM 3401 C CA . LYS A 1 433 ? 39.491 -11.605 -23.508 1.00 86.56 433 LYS A CA 1
ATOM 3402 C C . LYS A 1 433 ? 39.823 -10.158 -23.185 1.00 86.56 433 LYS A C 1
ATOM 3404 O O . LYS A 1 433 ? 39.045 -9.263 -23.493 1.00 86.56 433 LYS A O 1
ATOM 3409 N N . ALA A 1 434 ? 40.969 -9.912 -22.564 1.00 87.12 434 ALA A N 1
ATOM 3410 C CA . ALA A 1 434 ? 41.446 -8.559 -22.308 1.00 87.12 434 ALA A CA 1
ATOM 3411 C C . ALA A 1 434 ? 42.668 -8.276 -23.181 1.00 87.12 434 ALA A C 1
ATOM 3413 O O . ALA A 1 434 ? 43.624 -9.048 -23.177 1.00 87.12 434 ALA A O 1
ATOM 3414 N N . TYR A 1 435 ? 42.634 -7.162 -23.902 1.00 89.75 435 TYR A N 1
ATOM 3415 C CA . TYR A 1 435 ? 43.731 -6.682 -24.732 1.00 89.75 435 TYR A CA 1
ATOM 3416 C C . TYR A 1 435 ? 44.268 -5.400 -24.122 1.00 89.75 435 TYR A C 1
ATOM 3418 O O . TYR A 1 435 ? 43.510 -4.507 -23.742 1.00 89.75 435 TYR A O 1
ATOM 3426 N N . MET A 1 436 ? 45.585 -5.315 -24.020 1.00 89.88 436 MET A N 1
ATOM 3427 C CA . MET A 1 436 ? 46.272 -4.205 -23.381 1.00 89.88 436 MET A CA 1
ATOM 3428 C C . MET A 1 436 ? 47.397 -3.735 -24.289 1.00 89.88 436 MET A C 1
ATOM 3430 O O . MET A 1 436 ? 48.098 -4.558 -24.865 1.00 89.88 436 MET A O 1
ATOM 3434 N N . GLY A 1 437 ? 47.578 -2.421 -24.409 1.00 89.00 437 GLY A N 1
ATOM 3435 C CA . GLY A 1 437 ? 48.742 -1.875 -25.106 1.00 89.00 437 GLY A CA 1
ATOM 3436 C C . GLY A 1 437 ? 50.052 -2.182 -24.366 1.00 89.00 437 GLY A C 1
ATOM 3437 O O . GLY A 1 437 ? 50.078 -2.210 -23.132 1.00 89.00 437 GLY A O 1
ATOM 3438 N N . ASP A 1 438 ? 51.148 -2.309 -25.116 1.00 80.12 438 ASP A N 1
ATOM 3439 C CA . ASP A 1 438 ? 52.482 -2.752 -24.656 1.00 80.12 438 ASP A CA 1
ATOM 3440 C C . ASP A 1 438 ? 53.196 -1.809 -23.664 1.00 80.12 438 ASP A C 1
ATOM 3442 O O . ASP A 1 438 ? 54.342 -2.035 -23.275 1.00 80.12 438 ASP A O 1
ATOM 3446 N N . GLY A 1 439 ? 52.530 -0.750 -23.197 1.00 77.06 439 GLY A N 1
ATOM 3447 C CA . GLY A 1 439 ? 53.101 0.219 -22.259 1.00 77.06 439 GLY A CA 1
ATOM 3448 C C . GLY A 1 439 ? 53.486 -0.390 -20.906 1.00 77.06 439 GLY A C 1
ATOM 3449 O O . GLY A 1 439 ? 54.302 0.182 -20.181 1.00 77.06 439 GLY A O 1
ATOM 3450 N N . GLY A 1 440 ? 52.923 -1.551 -20.545 1.00 85.62 440 GLY A N 1
ATOM 3451 C CA . GLY A 1 440 ? 53.176 -2.243 -19.275 1.00 85.62 440 GLY A CA 1
ATOM 3452 C C . GLY A 1 440 ? 52.801 -1.424 -18.034 1.00 85.62 440 GLY A C 1
ATOM 3453 O O . GLY A 1 440 ? 53.257 -1.737 -16.940 1.00 85.62 440 GLY A O 1
ATOM 3454 N N . ALA A 1 441 ? 52.038 -0.338 -18.199 1.00 91.06 441 ALA A N 1
ATOM 3455 C CA . ALA A 1 441 ? 51.613 0.522 -17.096 1.00 91.06 441 ALA A CA 1
ATOM 3456 C C . ALA A 1 441 ? 50.645 -0.212 -16.153 1.00 91.06 441 ALA A C 1
ATOM 3458 O O . ALA A 1 441 ? 50.631 0.044 -14.953 1.00 91.06 441 ALA A O 1
ATOM 3459 N N . LEU A 1 442 ? 49.886 -1.170 -16.687 1.00 91.62 442 LEU A N 1
ATOM 3460 C CA . LEU A 1 442 ? 48.975 -2.047 -15.960 1.00 91.62 442 LEU A CA 1
ATOM 3461 C C . LEU A 1 442 ? 49.503 -3.489 -15.941 1.00 91.62 442 LEU A C 1
ATOM 3463 O O . LEU A 1 442 ? 50.166 -3.928 -16.881 1.00 91.62 442 LEU A O 1
ATOM 3467 N N . SER A 1 443 ? 49.163 -4.241 -14.896 1.00 90.69 443 SER A N 1
ATOM 3468 C CA . SER A 1 443 ? 49.443 -5.673 -14.797 1.00 90.69 443 SER A CA 1
ATOM 3469 C C . SER A 1 443 ? 48.654 -6.479 -15.825 1.00 90.69 443 SER A C 1
ATOM 3471 O O . SER A 1 443 ? 47.557 -6.082 -16.216 1.00 90.69 443 SER A O 1
ATOM 3473 N N . LYS A 1 444 ? 49.146 -7.681 -16.162 1.00 90.00 444 LYS A N 1
ATOM 3474 C CA . LYS A 1 444 ? 48.314 -8.694 -16.830 1.00 90.00 444 LYS A CA 1
ATOM 3475 C C . LYS A 1 444 ? 46.988 -8.883 -16.063 1.00 90.00 444 LYS A C 1
ATOM 3477 O O . LYS A 1 444 ? 46.999 -8.775 -14.829 1.00 90.00 444 LYS A O 1
ATOM 3482 N N . PRO A 1 445 ? 45.872 -9.157 -16.763 1.00 89.44 445 PRO A N 1
ATOM 3483 C CA . PRO A 1 445 ? 44.590 -9.410 -16.119 1.00 89.44 445 PRO A CA 1
ATOM 3484 C C . PRO A 1 445 ? 44.711 -10.600 -15.169 1.00 89.44 445 PRO A C 1
ATOM 3486 O O . PRO A 1 445 ? 45.213 -11.661 -15.544 1.00 89.44 445 PRO A O 1
ATOM 3489 N N . SER A 1 446 ? 44.217 -10.438 -13.948 1.00 86.50 446 SER A N 1
ATOM 3490 C CA . SER A 1 446 ? 44.031 -11.551 -13.017 1.00 86.50 446 SER A CA 1
ATOM 3491 C C . SER A 1 446 ? 42.541 -11.820 -12.841 1.00 86.50 446 SER A C 1
ATOM 3493 O O . SER A 1 446 ? 41.766 -10.884 -12.640 1.00 86.50 446 SER A O 1
ATOM 3495 N N . ILE A 1 447 ? 42.133 -13.087 -12.965 1.00 84.38 447 ILE A N 1
ATOM 3496 C CA . ILE A 1 447 ? 40.764 -13.501 -12.656 1.00 84.38 447 ILE A CA 1
ATOM 3497 C C . ILE A 1 447 ? 40.718 -13.863 -11.176 1.00 84.38 447 ILE A C 1
ATOM 3499 O O . ILE A 1 447 ? 41.333 -14.839 -10.737 1.00 84.38 447 ILE A O 1
ATOM 3503 N N . GLU A 1 448 ? 39.965 -13.081 -10.413 1.00 82.44 448 GLU A N 1
ATOM 3504 C CA . GLU A 1 448 ? 39.628 -13.405 -9.033 1.00 82.44 448 GLU A CA 1
ATOM 3505 C C . GLU A 1 448 ? 38.223 -14.020 -8.994 1.00 82.44 448 GLU A C 1
ATOM 3507 O O . GLU A 1 448 ? 37.248 -13.407 -9.443 1.00 82.44 448 GLU A O 1
ATOM 3512 N N . GLN A 1 449 ? 38.115 -15.236 -8.452 1.00 77.06 449 GLN A N 1
ATOM 3513 C CA . GLN A 1 449 ? 36.842 -15.801 -8.006 1.00 77.06 449 GLN A CA 1
ATOM 3514 C C . GLN A 1 449 ? 36.687 -15.501 -6.516 1.00 77.06 449 GLN A C 1
ATOM 3516 O O . GLN A 1 449 ? 37.462 -15.981 -5.681 1.00 77.06 449 GLN A O 1
ATOM 3521 N N . VAL A 1 450 ? 35.696 -14.680 -6.182 1.00 71.06 450 VAL A N 1
ATOM 3522 C CA . VAL A 1 450 ? 35.420 -14.284 -4.802 1.00 71.06 450 VAL A CA 1
ATOM 3523 C C . VAL A 1 450 ? 34.306 -15.172 -4.268 1.00 71.06 450 VAL A C 1
ATOM 3525 O O . VAL A 1 450 ? 33.137 -14.983 -4.600 1.00 71.06 450 VAL A O 1
ATOM 3528 N N . GLN A 1 451 ? 34.663 -16.147 -3.426 1.00 72.50 451 GLN A N 1
ATOM 3529 C CA . GLN A 1 451 ? 33.670 -16.926 -2.693 1.00 72.50 451 GLN A CA 1
ATOM 3530 C C . GLN A 1 451 ? 33.451 -16.290 -1.319 1.00 72.50 451 GLN A C 1
ATOM 3532 O O . GLN A 1 451 ? 34.344 -16.265 -0.466 1.00 72.50 451 GLN A O 1
ATOM 3537 N N . VAL A 1 452 ? 32.245 -15.774 -1.097 1.00 63.03 452 VAL A N 1
ATOM 3538 C CA . VAL A 1 452 ? 31.830 -15.279 0.215 1.00 63.03 452 VAL A CA 1
ATOM 3539 C C . VAL A 1 452 ? 31.328 -16.470 1.021 1.00 63.03 452 VAL A C 1
ATOM 3541 O O . VAL A 1 452 ? 30.245 -16.975 0.751 1.00 63.03 452 VAL A O 1
ATOM 3544 N N . GLN A 1 453 ? 32.092 -16.947 2.005 1.00 62.88 453 GLN A N 1
ATOM 3545 C CA . GLN A 1 453 ? 31.619 -17.996 2.912 1.00 62.88 453 GLN A CA 1
ATOM 3546 C C . GLN A 1 453 ? 30.992 -17.370 4.162 1.00 62.88 453 GLN A C 1
ATOM 3548 O O . GLN A 1 453 ? 31.632 -16.594 4.877 1.00 62.88 453 GLN A O 1
ATOM 3553 N N . LYS A 1 454 ? 29.739 -17.734 4.475 1.00 51.22 454 LYS A N 1
ATOM 3554 C CA . LYS A 1 454 ? 29.119 -17.397 5.768 1.00 51.22 454 LYS A CA 1
ATOM 3555 C C . LYS A 1 454 ? 29.790 -18.216 6.874 1.00 51.22 454 LYS A C 1
ATOM 3557 O O . LYS A 1 454 ? 29.556 -19.417 6.992 1.00 51.22 454 LYS A O 1
ATOM 3562 N N . GLY A 1 455 ? 30.621 -17.577 7.695 1.00 61.00 455 GLY A N 1
ATOM 3563 C CA . GLY A 1 455 ? 31.216 -18.222 8.862 1.00 61.00 455 GLY A CA 1
ATOM 3564 C C . GLY A 1 455 ? 30.186 -18.495 9.964 1.00 61.00 455 GLY A C 1
ATOM 3565 O O . GLY A 1 455 ? 29.160 -17.821 10.071 1.00 61.00 455 GLY A O 1
ATOM 3566 N N . LYS A 1 456 ? 30.493 -19.460 10.843 1.00 59.31 456 LYS A N 1
ATOM 3567 C CA . LYS A 1 456 ? 29.620 -19.966 11.929 1.00 59.31 456 LYS A CA 1
ATOM 3568 C C . LYS A 1 456 ? 29.216 -18.938 13.012 1.00 59.31 456 LYS A C 1
ATOM 3570 O O . LYS A 1 456 ? 28.578 -19.312 13.986 1.00 59.31 456 LYS A O 1
ATOM 3575 N N . ARG A 1 457 ? 29.583 -17.658 12.884 1.00 55.09 457 ARG A N 1
ATOM 3576 C CA . ARG A 1 457 ? 29.265 -16.581 13.849 1.00 55.09 457 ARG A CA 1
ATOM 3577 C C . ARG A 1 457 ? 28.861 -15.263 13.176 1.00 55.09 457 ARG A C 1
ATOM 3579 O O . ARG A 1 457 ? 29.175 -14.195 13.686 1.00 55.09 457 ARG A O 1
ATOM 3586 N N . GLY A 1 458 ? 28.279 -15.312 11.980 1.00 50.44 458 GLY A N 1
ATOM 3587 C CA . GLY A 1 458 ? 27.916 -14.101 11.227 1.00 50.44 458 GLY A CA 1
ATOM 3588 C C . GLY A 1 458 ? 29.104 -13.352 10.603 1.00 50.44 458 GLY A C 1
ATOM 3589 O O . GLY A 1 458 ? 28.902 -12.568 9.685 1.00 50.44 458 GLY A O 1
ATOM 3590 N N . LYS A 1 459 ? 30.351 -13.646 11.001 1.00 42.66 459 LYS A N 1
ATOM 3591 C CA . LYS A 1 459 ? 31.553 -13.183 10.291 1.00 42.66 459 LYS A CA 1
ATOM 3592 C C . LYS A 1 459 ? 31.700 -13.924 8.965 1.00 42.66 459 LYS A C 1
ATOM 3594 O O . LYS A 1 459 ? 31.902 -15.139 8.954 1.00 42.66 459 LYS A O 1
ATOM 3599 N N . GLN A 1 460 ? 31.601 -13.195 7.860 1.00 47.72 460 GLN A N 1
ATOM 3600 C CA . GLN A 1 460 ? 31.891 -13.723 6.532 1.00 47.72 460 GLN A CA 1
ATOM 3601 C C . GLN A 1 460 ? 33.407 -13.799 6.320 1.00 47.72 460 GLN A C 1
ATOM 3603 O O . GLN A 1 460 ? 34.135 -12.862 6.651 1.00 47.72 460 GLN A O 1
ATOM 3608 N N . VAL A 1 461 ? 33.886 -14.924 5.792 1.00 48.19 461 VAL A N 1
ATOM 3609 C CA . VAL A 1 461 ? 35.283 -15.106 5.379 1.00 48.19 461 VAL A CA 1
ATOM 3610 C C . VAL A 1 461 ? 35.307 -15.051 3.858 1.00 48.19 461 VAL A C 1
ATOM 3612 O O . VAL A 1 461 ? 34.620 -15.828 3.197 1.00 48.19 461 VAL A O 1
ATOM 3615 N N . ILE A 1 462 ? 36.072 -14.107 3.310 1.00 50.44 462 ILE A N 1
ATOM 3616 C CA . ILE A 1 462 ? 36.278 -13.980 1.868 1.00 50.44 462 ILE A CA 1
ATOM 3617 C C . ILE A 1 462 ? 37.508 -14.805 1.503 1.00 50.44 462 ILE A C 1
ATOM 3619 O O . ILE A 1 462 ? 38.611 -14.500 1.960 1.00 50.44 462 ILE A O 1
ATOM 3623 N N . GLN A 1 463 ? 37.324 -15.831 0.675 1.00 55.56 463 GLN A N 1
ATOM 3624 C CA . GLN A 1 463 ? 38.425 -16.597 0.100 1.00 55.56 463 GLN A CA 1
ATOM 3625 C C . GLN A 1 463 ? 38.562 -16.215 -1.377 1.00 55.56 463 GLN A C 1
ATOM 3627 O O . GLN A 1 463 ? 37.649 -16.447 -2.167 1.00 55.56 463 GLN A O 1
ATOM 3632 N N . ALA A 1 464 ? 39.689 -15.594 -1.733 1.00 53.56 464 ALA A N 1
ATOM 3633 C CA . ALA A 1 464 ? 40.043 -15.346 -3.126 1.00 53.56 464 ALA A CA 1
ATOM 3634 C C . ALA A 1 464 ? 40.660 -16.623 -3.706 1.00 53.56 464 ALA A C 1
ATOM 3636 O O . ALA A 1 464 ? 41.675 -17.107 -3.200 1.00 53.56 464 ALA A O 1
ATOM 3637 N N . LEU A 1 465 ? 40.042 -17.170 -4.749 1.00 58.06 465 LEU A N 1
ATOM 3638 C CA . LEU A 1 465 ? 40.619 -18.244 -5.549 1.00 58.06 465 LEU A CA 1
ATOM 3639 C C . LEU A 1 465 ? 41.243 -17.597 -6.792 1.00 58.06 465 LEU A C 1
ATOM 3641 O O . LEU A 1 465 ? 40.534 -17.022 -7.618 1.00 58.06 465 LEU A O 1
ATOM 3645 N N . SER A 1 466 ? 42.575 -17.616 -6.889 1.00 50.91 466 SER A N 1
ATOM 3646 C CA . SER A 1 466 ? 43.301 -17.040 -8.026 1.00 50.91 466 SER A CA 1
ATOM 3647 C C . SER A 1 466 ? 43.459 -18.073 -9.140 1.00 50.91 466 SER A C 1
ATOM 3649 O O . SER A 1 466 ? 44.141 -19.081 -8.943 1.00 50.91 466 SER A O 1
ATOM 3651 N N . GLY A 1 467 ? 42.867 -17.798 -10.303 1.00 52.91 467 GLY A N 1
ATOM 3652 C CA . GLY A 1 467 ? 43.059 -18.551 -11.544 1.00 52.91 467 GLY A CA 1
ATOM 3653 C C . GLY A 1 467 ? 43.820 -17.704 -12.565 1.00 52.91 467 GLY A C 1
ATOM 3654 O O . GLY A 1 467 ? 43.455 -16.555 -12.812 1.00 52.91 467 GLY A O 1
ATOM 3655 N N . GLY A 1 468 ? 44.899 -18.236 -13.142 1.00 47.81 468 GLY A N 1
ATOM 3656 C CA . GLY A 1 468 ? 45.614 -17.565 -14.232 1.00 47.81 468 GLY A CA 1
ATOM 3657 C C . GLY A 1 468 ? 44.813 -17.620 -15.535 1.00 47.81 468 GLY A C 1
ATOM 3658 O O . GLY A 1 468 ? 44.237 -18.657 -15.853 1.00 47.81 468 GLY A O 1
ATOM 3659 N N . VAL A 1 469 ? 44.781 -16.522 -16.294 1.00 47.94 469 VAL A N 1
ATOM 3660 C CA . VAL A 1 469 ? 44.241 -16.516 -17.663 1.00 47.94 469 VAL A CA 1
ATOM 3661 C C . VAL A 1 469 ? 45.262 -17.199 -18.572 1.00 47.94 469 VAL A C 1
ATOM 3663 O O . VAL A 1 469 ? 46.422 -16.792 -18.594 1.00 47.94 469 VAL A O 1
ATOM 3666 N N . ALA A 1 470 ? 44.862 -18.259 -19.276 1.00 43.84 470 ALA A N 1
ATOM 3667 C CA . ALA A 1 470 ? 45.745 -18.959 -20.202 1.00 43.84 470 ALA A CA 1
ATOM 3668 C C . ALA A 1 470 ? 45.902 -18.153 -21.504 1.00 43.84 470 ALA A C 1
ATOM 3670 O O . ALA A 1 470 ? 44.921 -17.916 -22.209 1.00 43.84 470 ALA A O 1
ATOM 3671 N N . ASP A 1 471 ? 47.136 -17.754 -21.823 1.00 39.88 471 ASP A N 1
ATOM 3672 C CA . ASP A 1 471 ? 47.508 -17.205 -23.131 1.00 39.88 471 ASP A CA 1
ATOM 3673 C C . ASP A 1 471 ? 47.483 -18.363 -24.152 1.00 39.88 471 ASP A C 1
ATOM 3675 O O . ASP A 1 471 ? 48.351 -19.238 -24.149 1.00 39.88 471 ASP A O 1
ATOM 3679 N N . GLY A 1 472 ? 46.453 -18.416 -24.999 1.00 34.97 472 GLY A N 1
ATOM 3680 C CA . GLY A 1 472 ? 46.327 -19.416 -26.061 1.00 34.97 472 GLY A CA 1
ATOM 3681 C C . GLY A 1 472 ? 47.267 -19.121 -27.230 1.00 34.97 472 GLY A C 1
ATOM 3682 O O . GLY A 1 472 ? 46.874 -18.441 -28.173 1.00 34.97 472 GLY A O 1
ATOM 3683 N N . ALA A 1 473 ? 48.492 -19.648 -27.183 1.00 30.52 473 ALA A N 1
ATOM 3684 C CA . ALA A 1 473 ? 49.395 -19.726 -28.330 1.00 30.52 473 ALA A CA 1
ATOM 3685 C C . ALA A 1 473 ? 49.510 -21.187 -28.798 1.00 30.52 473 ALA A C 1
ATOM 3687 O O . ALA A 1 473 ? 49.853 -22.076 -28.020 1.00 30.52 473 ALA A O 1
ATOM 3688 N N . ALA A 1 474 ? 49.190 -21.429 -30.070 1.00 36.00 474 ALA A N 1
ATOM 3689 C CA . ALA A 1 474 ? 49.249 -22.739 -30.707 1.00 36.00 474 ALA A CA 1
ATOM 3690 C C . ALA A 1 474 ? 50.689 -23.286 -30.744 1.00 36.00 474 ALA A C 1
ATOM 3692 O O . ALA A 1 474 ? 51.604 -22.608 -31.208 1.00 36.00 474 ALA A O 1
ATOM 3693 N N . GLY A 1 475 ? 50.878 -24.529 -30.299 1.00 29.17 475 GLY A N 1
ATOM 3694 C CA . GLY A 1 475 ? 52.161 -25.226 -30.364 1.00 29.17 475 GLY A CA 1
ATOM 3695 C C . GLY A 1 475 ? 52.011 -26.704 -30.019 1.00 29.17 475 GLY A C 1
ATOM 3696 O O . GLY A 1 475 ? 51.776 -27.062 -28.871 1.00 29.17 475 GLY A O 1
ATOM 3697 N N . ALA A 1 476 ? 52.120 -27.549 -31.041 1.00 34.66 476 ALA A N 1
ATOM 3698 C CA . ALA A 1 476 ? 52.060 -28.999 -30.960 1.00 34.66 476 ALA A CA 1
ATOM 3699 C C . ALA A 1 476 ? 53.238 -29.589 -30.165 1.00 34.66 476 ALA A C 1
ATOM 3701 O O . ALA A 1 476 ? 54.389 -29.320 -30.491 1.00 34.66 476 ALA A O 1
ATOM 3702 N N . ALA A 1 477 ? 52.946 -30.450 -29.189 1.00 30.64 477 ALA A N 1
ATOM 3703 C CA . ALA A 1 477 ? 53.782 -31.587 -28.798 1.00 30.64 477 ALA A CA 1
ATOM 3704 C C . ALA A 1 477 ? 52.979 -32.476 -27.842 1.00 30.64 477 ALA A C 1
ATOM 3706 O O . ALA A 1 477 ? 52.525 -32.029 -26.789 1.00 30.64 477 ALA A O 1
ATOM 3707 N N . GLY A 1 478 ? 52.772 -33.729 -28.245 1.00 34.09 478 GLY A N 1
ATOM 3708 C CA . GLY A 1 478 ? 52.087 -34.731 -27.445 1.00 34.09 478 GLY A CA 1
ATOM 3709 C C . GLY A 1 478 ? 52.907 -35.165 -26.235 1.00 34.09 478 GLY A C 1
ATOM 3710 O O . GLY A 1 478 ? 54.133 -35.197 -26.279 1.00 34.09 478 GLY A O 1
ATOM 3711 N N . ASN A 1 479 ? 52.198 -35.544 -25.176 1.00 31.58 479 ASN A N 1
ATOM 3712 C CA . ASN A 1 479 ? 52.658 -36.553 -24.236 1.00 31.58 479 ASN A CA 1
ATOM 3713 C C . ASN A 1 479 ? 51.439 -37.286 -23.671 1.00 31.58 479 ASN A C 1
ATOM 3715 O O . ASN A 1 479 ? 50.565 -36.686 -23.045 1.00 31.58 479 ASN A O 1
ATOM 3719 N N . GLU A 1 480 ? 51.399 -38.589 -23.947 1.00 32.69 480 GLU A N 1
ATOM 3720 C CA . GLU A 1 480 ? 50.494 -39.566 -23.350 1.00 32.69 480 GLU A CA 1
ATOM 3721 C C . GLU A 1 480 ? 50.572 -39.513 -21.820 1.00 32.69 480 GLU A C 1
ATOM 3723 O O . GLU A 1 480 ? 51.648 -39.619 -21.229 1.00 32.69 480 GLU A O 1
ATOM 3728 N N . LEU A 1 481 ? 49.412 -39.420 -21.170 1.00 33.25 481 LEU A N 1
ATOM 3729 C CA . LEU A 1 481 ? 49.258 -39.708 -19.749 1.00 33.25 481 LEU A CA 1
ATOM 3730 C C . LEU A 1 481 ? 48.466 -41.008 -19.599 1.00 33.25 481 LEU A C 1
ATOM 3732 O O . LEU A 1 481 ? 47.259 -41.060 -19.822 1.00 33.25 481 LEU A O 1
ATOM 3736 N N . VAL A 1 482 ? 49.186 -42.058 -19.207 1.00 38.84 482 VAL A N 1
ATOM 3737 C CA . VAL A 1 482 ? 48.653 -43.352 -18.770 1.00 38.84 482 VAL A CA 1
ATOM 3738 C C . VAL A 1 482 ? 47.794 -43.153 -17.507 1.00 38.84 482 VAL A C 1
ATOM 3740 O O . VAL A 1 482 ? 48.278 -42.558 -16.539 1.00 38.84 482 VAL A O 1
ATOM 3743 N N . PRO A 1 483 ? 46.548 -43.659 -17.449 1.00 35.53 483 PRO A N 1
ATOM 3744 C CA . PRO A 1 483 ? 45.725 -43.558 -16.250 1.00 35.53 483 PRO A CA 1
ATOM 3745 C C . PRO A 1 483 ? 46.185 -44.561 -15.183 1.00 35.53 483 PRO A C 1
ATOM 3747 O O . PRO A 1 483 ? 46.199 -45.774 -15.392 1.00 35.53 483 PRO A O 1
ATOM 3750 N N . LYS A 1 484 ? 46.542 -44.048 -14.002 1.00 36.94 484 LYS A N 1
ATOM 3751 C CA . LYS A 1 484 ? 46.819 -44.853 -12.807 1.00 36.94 484 LYS A CA 1
ATOM 3752 C C . LYS A 1 484 ? 45.495 -45.184 -12.108 1.00 36.94 484 LYS A C 1
ATOM 3754 O O . LYS A 1 484 ? 44.752 -44.278 -11.741 1.00 36.94 484 LYS A O 1
ATOM 3759 N N . ALA A 1 485 ? 45.213 -46.476 -11.941 1.00 41.44 485 ALA A N 1
ATOM 3760 C CA . ALA A 1 485 ? 44.009 -46.989 -11.287 1.00 41.44 485 ALA A CA 1
ATOM 3761 C C . ALA A 1 485 ? 43.892 -46.535 -9.811 1.00 41.44 485 ALA A C 1
ATOM 3763 O O . ALA A 1 485 ? 44.920 -46.388 -9.137 1.00 41.44 485 ALA A O 1
ATOM 3764 N N . PRO A 1 486 ? 42.668 -46.327 -9.286 1.00 44.06 486 PRO A N 1
ATOM 3765 C CA . PRO A 1 486 ? 42.460 -45.957 -7.891 1.00 44.06 486 PRO A CA 1
ATOM 3766 C C . PRO A 1 486 ? 42.616 -47.177 -6.973 1.00 44.06 486 PRO A C 1
ATOM 3768 O O . PRO A 1 486 ? 42.120 -48.260 -7.267 1.00 44.06 486 PRO A O 1
ATOM 3771 N N . ALA A 1 487 ? 43.312 -46.983 -5.853 1.00 46.62 487 ALA A N 1
ATOM 3772 C CA . ALA A 1 487 ? 43.438 -47.975 -4.792 1.00 46.62 487 ALA A CA 1
ATOM 3773 C C . ALA A 1 487 ? 42.185 -47.993 -3.897 1.00 46.62 487 ALA A C 1
ATOM 3775 O O . ALA A 1 487 ? 41.656 -46.937 -3.541 1.00 46.62 487 ALA A O 1
ATOM 3776 N N . ASP A 1 488 ? 41.758 -49.197 -3.517 1.00 47.62 488 ASP A N 1
ATOM 3777 C CA . ASP A 1 488 ? 40.593 -49.472 -2.670 1.00 47.62 488 ASP A CA 1
ATOM 3778 C C . ASP A 1 488 ? 40.697 -48.872 -1.251 1.00 47.62 488 ASP A C 1
ATOM 3780 O O . ASP A 1 488 ? 41.767 -48.917 -0.629 1.00 47.62 488 ASP A O 1
ATOM 3784 N N . PRO A 1 489 ? 39.587 -48.380 -0.661 1.00 50.47 489 PRO A N 1
ATOM 3785 C CA . PRO A 1 489 ? 39.559 -47.955 0.732 1.00 50.47 489 PRO A CA 1
ATOM 3786 C C . PRO A 1 489 ? 39.278 -49.123 1.698 1.00 50.47 489 PRO A C 1
ATOM 3788 O O . PRO A 1 489 ? 38.327 -49.888 1.541 1.00 50.47 489 PRO A O 1
ATOM 3791 N N . LYS A 1 490 ? 40.086 -49.210 2.764 1.00 47.97 490 LYS A N 1
ATOM 3792 C CA . LYS A 1 490 ? 39.859 -50.086 3.930 1.00 47.97 490 LYS A CA 1
ATOM 3793 C C . LYS A 1 490 ? 38.623 -49.650 4.747 1.00 47.97 490 LYS A C 1
ATOM 3795 O O . LYS A 1 490 ? 38.383 -48.447 4.864 1.00 47.97 490 LYS A O 1
ATOM 3800 N N . PRO A 1 491 ? 37.876 -50.588 5.368 1.00 53.91 491 PRO A N 1
ATOM 3801 C CA . PRO A 1 491 ? 36.626 -50.293 6.070 1.00 53.91 491 PRO A CA 1
ATOM 3802 C C . PRO A 1 491 ? 36.794 -50.057 7.587 1.00 53.91 491 PRO A C 1
ATOM 3804 O O . PRO A 1 491 ? 37.827 -50.388 8.164 1.00 53.91 491 PRO A O 1
ATOM 3807 N N . ALA A 1 492 ? 35.686 -49.600 8.201 1.00 42.12 492 ALA A N 1
ATOM 3808 C CA . ALA A 1 492 ? 35.368 -49.409 9.634 1.00 42.12 492 ALA A CA 1
ATOM 3809 C C . ALA A 1 492 ? 35.553 -47.958 10.151 1.00 42.12 492 ALA A C 1
ATOM 3811 O O . ALA A 1 492 ? 36.585 -47.345 9.935 1.00 42.12 492 ALA A O 1
ATOM 3812 N N . ASN A 1 493 ? 34.597 -47.303 10.825 1.00 39.66 493 ASN A N 1
ATOM 3813 C CA . ASN A 1 493 ? 33.587 -47.784 11.773 1.00 39.66 493 ASN A CA 1
ATOM 3814 C C . ASN A 1 493 ? 32.265 -46.987 11.712 1.00 39.66 493 ASN A C 1
ATOM 3816 O O . ASN A 1 493 ? 32.249 -45.781 11.479 1.00 39.66 493 ASN A O 1
ATOM 3820 N N . LYS A 1 494 ? 31.161 -47.687 12.000 1.00 53.56 494 LYS A N 1
ATOM 3821 C CA . LYS A 1 494 ? 29.784 -47.176 12.120 1.00 53.56 494 LYS A CA 1
ATOM 3822 C C . LYS A 1 494 ? 29.564 -46.415 13.440 1.00 53.56 494 LYS A C 1
ATOM 3824 O O . LYS A 1 494 ? 29.908 -46.939 14.496 1.00 53.56 494 LYS A O 1
ATOM 3829 N N . ARG A 1 495 ? 28.869 -45.270 13.395 1.00 44.62 495 ARG A N 1
ATOM 3830 C CA . ARG A 1 495 ? 28.001 -44.735 14.474 1.00 44.62 495 ARG A CA 1
ATOM 3831 C C . ARG A 1 495 ? 26.886 -43.845 13.880 1.00 44.62 495 ARG A C 1
ATOM 3833 O O . ARG A 1 495 ? 27.046 -43.390 12.750 1.00 44.62 495 ARG A O 1
ATOM 3840 N N . PRO A 1 496 ? 25.737 -43.694 14.570 1.00 50.44 496 PRO A N 1
ATOM 3841 C CA . PRO A 1 496 ? 24.441 -43.509 13.923 1.00 50.44 496 PRO A CA 1
ATOM 3842 C C . PRO A 1 496 ? 24.094 -42.057 13.578 1.00 50.44 496 PRO A C 1
ATOM 3844 O O . PRO A 1 496 ? 24.640 -41.100 14.120 1.00 50.44 496 PRO A O 1
ATOM 3847 N N . GLN A 1 497 ? 23.140 -41.971 12.654 1.00 43.69 497 GLN A N 1
ATOM 3848 C CA . GLN A 1 497 ? 22.517 -40.805 12.043 1.00 43.69 497 GLN A CA 1
ATOM 3849 C C . GLN A 1 497 ? 22.016 -39.751 13.045 1.00 43.69 497 GLN A C 1
ATOM 3851 O O . GLN A 1 497 ? 21.238 -40.060 13.945 1.00 43.69 497 GLN A O 1
ATOM 3856 N N . SER A 1 498 ? 22.321 -38.482 12.769 1.00 36.84 498 SER A N 1
ATOM 3857 C CA . SER A 1 498 ? 21.384 -37.378 12.987 1.00 36.84 498 SER A CA 1
ATOM 3858 C C . SER A 1 498 ? 21.124 -36.709 11.635 1.00 36.84 498 SER A C 1
ATOM 3860 O O . SER A 1 498 ? 21.997 -36.097 11.021 1.00 36.84 498 SER A O 1
ATOM 3862 N N . GLY A 1 499 ? 19.920 -36.929 11.109 1.00 44.09 499 GLY A N 1
ATOM 3863 C CA . GLY A 1 499 ? 19.474 -36.362 9.844 1.00 44.09 499 GLY A CA 1
ATOM 3864 C C . GLY A 1 499 ? 19.200 -34.871 9.993 1.00 44.09 499 GLY A C 1
ATOM 3865 O O . GLY A 1 499 ? 18.109 -34.479 10.389 1.00 44.09 499 GLY A O 1
ATOM 3866 N N . VAL A 1 500 ? 20.181 -34.043 9.639 1.00 36.59 500 VAL A N 1
ATOM 3867 C CA . VAL A 1 500 ? 19.964 -32.639 9.281 1.00 36.59 500 VAL A CA 1
ATOM 3868 C C . VAL A 1 500 ? 20.402 -32.492 7.832 1.00 36.59 500 VAL A C 1
ATOM 3870 O O . VAL A 1 500 ? 21.590 -32.523 7.517 1.00 36.59 500 VAL A O 1
ATOM 3873 N N . SER A 1 501 ? 19.427 -32.385 6.931 1.00 35.38 501 SER A N 1
ATOM 3874 C CA . SER A 1 501 ? 19.671 -32.073 5.524 1.00 35.38 501 SER A CA 1
ATOM 3875 C C . SER A 1 501 ? 20.230 -30.653 5.429 1.00 35.38 501 SER A C 1
ATOM 3877 O O . SER A 1 501 ? 19.491 -29.668 5.444 1.00 35.38 501 SER A O 1
ATOM 3879 N N . HIS A 1 502 ? 21.557 -30.527 5.374 1.00 35.16 502 HIS A N 1
ATOM 3880 C CA . HIS A 1 502 ? 22.202 -29.284 4.979 1.00 35.16 502 HIS A CA 1
ATOM 3881 C C . HIS A 1 502 ? 21.994 -29.100 3.475 1.00 35.16 502 HIS A C 1
ATOM 3883 O O . HIS A 1 502 ? 22.804 -29.524 2.654 1.00 35.16 502 HIS A O 1
ATOM 3889 N N . ARG A 1 503 ? 20.894 -28.437 3.107 1.00 34.38 503 ARG A N 1
ATOM 3890 C CA . ARG A 1 503 ? 20.788 -27.743 1.821 1.00 34.38 503 ARG A CA 1
ATOM 3891 C C . ARG A 1 503 ? 21.817 -26.610 1.846 1.00 34.38 503 ARG A C 1
ATOM 3893 O O . ARG A 1 503 ? 21.529 -25.499 2.285 1.00 34.38 503 ARG A O 1
ATOM 3900 N N . THR A 1 504 ? 23.050 -26.900 1.444 1.00 36.66 504 THR A N 1
ATOM 3901 C CA . THR A 1 504 ? 24.066 -25.875 1.203 1.00 36.66 504 THR A CA 1
ATOM 3902 C C . THR A 1 504 ? 23.605 -25.096 -0.022 1.00 36.66 504 THR A C 1
ATOM 3904 O O . THR A 1 504 ? 23.776 -25.547 -1.153 1.00 36.66 504 THR A O 1
ATOM 3907 N N . ALA A 1 505 ? 22.943 -23.958 0.192 1.00 40.03 505 ALA A N 1
ATOM 3908 C CA . ALA A 1 505 ? 22.709 -23.005 -0.882 1.00 40.03 505 ALA A CA 1
ATOM 3909 C C . ALA A 1 505 ? 24.077 -22.684 -1.499 1.00 40.03 505 ALA A C 1
ATOM 3911 O O . ALA A 1 505 ? 24.983 -22.239 -0.789 1.00 40.03 505 ALA A O 1
ATOM 3912 N N . ARG A 1 506 ? 24.258 -22.991 -2.790 1.00 45.72 506 ARG A N 1
ATOM 3913 C CA . ARG A 1 506 ? 25.464 -22.602 -3.523 1.00 45.72 506 ARG A CA 1
ATOM 3914 C C . ARG A 1 506 ? 25.507 -21.075 -3.501 1.00 45.72 506 ARG A C 1
ATOM 3916 O O . ARG A 1 506 ? 24.624 -20.426 -4.049 1.00 45.72 506 ARG A O 1
ATOM 3923 N N . LEU A 1 507 ? 26.462 -20.513 -2.766 1.00 52.94 507 LEU A N 1
ATOM 3924 C CA . LEU A 1 507 ? 26.659 -19.068 -2.701 1.00 52.94 507 LEU A CA 1
ATOM 3925 C C . LEU A 1 507 ? 27.185 -18.597 -4.061 1.00 52.94 507 LEU A C 1
ATOM 3927 O O . LEU A 1 507 ? 28.039 -19.265 -4.645 1.00 52.94 507 LEU A O 1
ATOM 3931 N N . HIS A 1 508 ? 26.661 -17.472 -4.553 1.00 53.56 508 HIS A N 1
ATOM 3932 C CA . HIS A 1 508 ? 27.110 -16.866 -5.804 1.00 53.56 508 HIS A CA 1
ATOM 3933 C C . HIS A 1 508 ? 28.615 -16.572 -5.738 1.00 53.56 508 HIS A C 1
ATOM 3935 O O . HIS A 1 508 ? 29.097 -15.971 -4.776 1.00 53.56 508 HIS A O 1
ATOM 3941 N N . VAL A 1 509 ? 29.350 -17.032 -6.750 1.00 67.38 509 VAL A N 1
ATOM 3942 C CA . VAL A 1 509 ? 30.769 -16.719 -6.936 1.00 67.38 509 VAL A CA 1
ATOM 3943 C C . VAL A 1 509 ? 30.852 -15.512 -7.862 1.00 67.38 509 VAL A C 1
ATOM 3945 O O . VAL A 1 509 ? 30.509 -15.611 -9.040 1.00 67.38 509 VAL A O 1
ATOM 3948 N N . ASP A 1 510 ? 31.310 -14.380 -7.334 1.00 72.94 510 ASP A N 1
ATOM 3949 C CA . ASP A 1 510 ? 31.582 -13.190 -8.141 1.00 72.94 510 ASP A CA 1
ATOM 3950 C C . ASP A 1 510 ? 32.898 -13.393 -8.901 1.00 72.94 510 ASP A C 1
ATOM 3952 O O . ASP A 1 510 ? 33.948 -13.613 -8.286 1.00 72.94 510 ASP A O 1
ATOM 3956 N N . ARG A 1 511 ? 32.862 -13.283 -10.233 1.00 80.81 511 ARG A N 1
ATOM 3957 C CA . ARG A 1 511 ? 34.063 -13.269 -11.080 1.00 80.81 511 ARG A CA 1
ATOM 3958 C C . ARG A 1 511 ? 34.478 -11.838 -11.366 1.00 80.81 511 ARG A C 1
ATOM 3960 O O . ARG A 1 511 ? 33.642 -10.999 -11.692 1.00 80.81 511 ARG A O 1
ATOM 3967 N N . ARG A 1 512 ? 35.771 -11.538 -11.256 1.00 85.88 512 ARG A N 1
ATOM 3968 C CA . ARG A 1 512 ? 36.302 -10.189 -11.499 1.00 85.88 512 ARG A CA 1
ATOM 3969 C C . ARG A 1 512 ? 37.611 -10.264 -12.272 1.00 85.88 512 ARG A C 1
ATOM 3971 O O . ARG A 1 512 ? 38.448 -11.107 -11.963 1.00 85.88 512 ARG A O 1
ATOM 3978 N N . LEU A 1 513 ? 37.789 -9.378 -13.249 1.00 86.44 513 LEU A N 1
ATOM 3979 C CA . LEU A 1 513 ? 39.096 -9.080 -13.831 1.00 86.44 513 LEU A CA 1
ATOM 3980 C C . LEU A 1 513 ? 39.718 -7.917 -13.078 1.00 86.44 513 LEU A C 1
ATOM 3982 O O . LEU A 1 513 ? 39.115 -6.848 -12.990 1.00 86.44 513 LEU A O 1
ATOM 3986 N N . VAL A 1 514 ? 40.925 -8.123 -12.569 1.00 86.69 514 VAL A N 1
ATOM 3987 C CA . VAL A 1 514 ? 41.673 -7.107 -11.831 1.00 86.69 514 VAL A CA 1
ATOM 3988 C C . VAL A 1 514 ? 42.940 -6.746 -12.601 1.00 86.69 514 VAL A C 1
ATOM 3990 O O . VAL A 1 514 ? 43.755 -7.620 -12.917 1.00 86.69 514 VAL A O 1
ATOM 3993 N N . PHE A 1 515 ? 43.100 -5.450 -12.873 1.00 90.88 515 PHE A N 1
ATOM 3994 C CA . PHE A 1 515 ? 44.283 -4.830 -13.472 1.00 90.88 515 PHE A CA 1
ATOM 3995 C C . PHE A 1 515 ? 44.890 -3.860 -12.463 1.00 90.88 515 PHE A C 1
ATOM 3997 O O . PHE A 1 515 ? 44.181 -2.996 -11.961 1.00 90.88 515 PHE A O 1
ATOM 4004 N N . VAL A 1 516 ? 46.183 -3.960 -12.171 1.00 89.38 516 VAL A N 1
ATOM 4005 C CA . VAL A 1 516 ? 46.862 -3.103 -11.184 1.00 89.38 516 VAL A CA 1
ATOM 4006 C C . VAL A 1 516 ? 47.816 -2.146 -11.888 1.00 89.38 516 VAL A C 1
ATOM 4008 O O . VAL A 1 516 ? 48.591 -2.585 -12.735 1.00 89.38 516 VAL A O 1
ATOM 4011 N N . GLY A 1 517 ? 47.817 -0.863 -11.526 1.00 92.06 517 GLY A N 1
ATOM 4012 C CA . GLY A 1 517 ? 48.824 0.103 -11.972 1.00 92.06 517 GLY A CA 1
ATOM 4013 C C . GLY A 1 517 ? 50.213 -0.276 -11.455 1.00 92.06 517 GLY A C 1
ATOM 4014 O O . GLY A 1 517 ? 50.481 -0.154 -10.264 1.00 92.06 517 GLY A O 1
ATOM 4015 N N . GLN A 1 518 ? 51.100 -0.750 -12.329 1.00 90.31 518 GLN A N 1
ATOM 4016 C CA . GLN A 1 518 ? 52.440 -1.227 -11.965 1.00 90.31 518 GLN A CA 1
ATOM 4017 C C . GLN A 1 518 ? 53.511 -0.144 -12.079 1.00 90.31 518 GLN A C 1
ATOM 4019 O O . GLN A 1 518 ? 54.424 -0.086 -11.256 1.00 90.31 518 GLN A O 1
ATOM 4024 N N . LYS A 1 519 ? 53.420 0.703 -13.104 1.00 93.12 519 LYS A N 1
ATOM 4025 C CA . LYS A 1 519 ? 54.381 1.778 -13.365 1.00 93.12 519 LYS A CA 1
ATOM 4026 C C . LYS A 1 519 ? 53.696 2.946 -14.050 1.00 93.12 519 LYS A C 1
ATOM 4028 O O . LYS A 1 519 ? 52.655 2.779 -14.678 1.00 93.12 519 LYS A O 1
ATOM 4033 N N . GLU A 1 520 ? 54.312 4.113 -13.933 1.00 94.94 520 GLU A N 1
ATOM 4034 C CA . GLU A 1 520 ? 53.871 5.319 -14.623 1.00 94.94 520 GLU A CA 1
ATOM 4035 C C . GLU A 1 520 ? 53.822 5.093 -16.138 1.00 94.94 520 GLU A C 1
ATOM 4037 O O . GLU A 1 520 ? 54.740 4.508 -16.721 1.00 94.94 520 GLU A O 1
ATOM 4042 N N . GLY A 1 521 ? 52.748 5.552 -16.772 1.00 94.88 521 GLY A N 1
ATOM 4043 C CA . GLY A 1 521 ? 52.573 5.433 -18.213 1.00 94.88 521 GLY A CA 1
ATOM 4044 C C . GLY A 1 521 ? 51.113 5.393 -18.631 1.00 94.88 521 GLY A C 1
ATOM 4045 O O . GLY A 1 521 ? 50.202 5.393 -17.806 1.00 94.88 521 GLY A O 1
ATOM 4046 N N . THR A 1 522 ? 50.886 5.350 -19.936 1.00 92.56 522 THR A N 1
ATOM 4047 C CA . THR A 1 522 ? 49.558 5.170 -20.518 1.00 92.56 522 THR A CA 1
ATOM 4048 C C . THR A 1 522 ? 49.392 3.733 -21.007 1.00 92.56 522 THR A C 1
ATOM 4050 O O . THR A 1 522 ? 50.318 3.116 -21.534 1.00 92.56 522 THR A O 1
ATOM 4053 N N . CYS A 1 523 ? 48.207 3.170 -20.815 1.00 92.88 523 CYS A N 1
ATOM 4054 C CA . CYS A 1 523 ? 47.815 1.870 -21.336 1.00 92.88 523 CYS A CA 1
ATOM 4055 C C . CYS A 1 523 ? 46.431 2.002 -21.964 1.00 92.88 523 CYS A C 1
ATOM 4057 O O . CYS A 1 523 ? 45.540 2.611 -21.378 1.00 92.88 523 CYS A O 1
ATOM 4059 N N . THR A 1 524 ? 46.253 1.434 -23.154 1.00 90.00 524 THR A N 1
ATOM 4060 C CA . THR A 1 524 ? 44.916 1.279 -23.733 1.00 90.00 524 THR A CA 1
ATOM 4061 C C . THR A 1 524 ? 44.406 -0.104 -23.367 1.00 90.00 524 THR A C 1
ATOM 4063 O O . THR A 1 524 ? 45.071 -1.088 -23.688 1.00 90.00 524 THR A O 1
ATOM 4066 N N . LEU A 1 525 ? 43.261 -0.175 -22.692 1.00 87.56 525 LEU A N 1
ATOM 4067 C CA . LEU A 1 525 ? 42.608 -1.420 -22.301 1.00 87.56 525 LEU A CA 1
ATOM 4068 C C . LEU A 1 525 ? 41.349 -1.643 -23.142 1.00 87.56 525 LEU A C 1
ATOM 4070 O O . LEU A 1 525 ? 40.505 -0.754 -23.276 1.00 87.56 525 LEU A O 1
ATOM 4074 N N . PHE A 1 526 ? 41.214 -2.862 -23.652 1.00 85.75 526 PHE A N 1
ATOM 4075 C CA . PHE A 1 526 ? 39.997 -3.394 -24.245 1.00 85.75 526 PHE A CA 1
ATOM 4076 C C . PHE A 1 526 ? 39.626 -4.680 -23.517 1.00 85.75 526 PHE A C 1
ATOM 4078 O O . PHE A 1 526 ? 40.492 -5.495 -23.211 1.00 85.75 526 PHE A O 1
ATOM 4085 N N . THR A 1 527 ? 38.349 -4.891 -23.238 1.00 83.06 527 THR A N 1
ATOM 4086 C CA . THR A 1 527 ? 37.846 -6.176 -22.742 1.00 83.06 527 THR A CA 1
ATOM 4087 C C . THR A 1 527 ? 36.703 -6.625 -23.631 1.00 83.06 527 THR A C 1
ATOM 4089 O O . THR A 1 527 ? 35.702 -5.928 -23.760 1.00 83.06 527 THR A O 1
ATOM 4092 N N . GLU A 1 528 ? 36.873 -7.769 -24.271 1.00 82.94 528 GLU A N 1
ATOM 4093 C CA . GLU A 1 528 ? 35.857 -8.439 -25.068 1.00 82.94 528 GLU A CA 1
ATOM 4094 C C . GLU A 1 528 ? 35.166 -9.504 -24.228 1.00 82.94 528 GLU A C 1
ATOM 4096 O O . GLU A 1 528 ? 35.811 -10.281 -23.521 1.00 82.94 528 GLU A O 1
ATOM 4101 N N . LEU A 1 529 ? 33.845 -9.521 -24.321 1.00 78.38 529 LEU A N 1
ATOM 4102 C CA . LEU A 1 529 ? 32.948 -10.474 -23.697 1.00 78.38 529 LEU A CA 1
ATOM 4103 C C . LEU A 1 529 ? 32.228 -11.195 -24.830 1.00 78.38 529 LEU A C 1
ATOM 4105 O O . LEU A 1 529 ? 31.371 -10.614 -25.488 1.00 78.38 529 LEU A O 1
ATOM 4109 N N . SER A 1 530 ? 32.646 -12.427 -25.095 1.00 74.00 530 SER A N 1
ATOM 4110 C CA . SER A 1 530 ? 32.192 -13.246 -26.214 1.00 74.00 530 SER A CA 1
ATOM 4111 C C . SER A 1 530 ? 31.277 -14.367 -25.728 1.00 74.00 530 SER A C 1
ATOM 4113 O O . SER A 1 530 ? 31.577 -15.039 -24.739 1.00 74.00 530 SER A O 1
ATOM 4115 N N . TRP A 1 531 ? 30.180 -14.578 -26.448 1.00 66.88 531 TRP A N 1
ATOM 4116 C CA . TRP A 1 531 ? 29.289 -15.730 -26.297 1.00 66.88 531 TRP A CA 1
ATOM 4117 C C . TRP A 1 531 ? 29.582 -16.824 -27.334 1.00 66.88 531 TRP A C 1
ATOM 4119 O O . TRP A 1 531 ? 28.898 -17.842 -27.340 1.00 66.88 531 TRP A O 1
ATOM 4129 N N . GLU A 1 532 ? 30.615 -16.662 -28.170 1.00 62.28 532 GLU A N 1
ATOM 4130 C CA . GLU A 1 532 ? 30.941 -17.566 -29.287 1.00 62.28 532 GLU A CA 1
ATOM 4131 C C . GLU A 1 532 ? 31.089 -19.027 -28.839 1.00 62.28 532 GLU A C 1
ATOM 4133 O O . GLU A 1 532 ? 30.687 -19.932 -29.559 1.00 62.28 532 GLU A O 1
ATOM 4138 N N . HIS A 1 533 ? 31.599 -19.280 -27.627 1.00 55.81 533 HIS A N 1
ATOM 4139 C CA . HIS A 1 533 ? 31.703 -20.645 -27.104 1.00 55.81 533 HIS A CA 1
ATOM 4140 C C . HIS A 1 533 ? 30.334 -21.264 -26.782 1.00 55.81 533 HIS A C 1
ATOM 4142 O O . HIS A 1 533 ? 30.121 -22.451 -27.020 1.00 55.81 533 HIS A O 1
ATOM 4148 N N . GLN A 1 534 ? 29.379 -20.474 -26.276 1.00 54.44 534 GLN A N 1
ATOM 4149 C CA . GLN A 1 534 ? 28.002 -20.944 -26.137 1.00 54.44 534 GLN A CA 1
ATOM 4150 C C . GLN A 1 534 ? 27.329 -21.086 -27.495 1.00 54.44 534 GLN A C 1
ATOM 4152 O O . GLN A 1 534 ? 26.611 -22.053 -27.684 1.00 54.44 534 GLN A O 1
ATOM 4157 N N . GLU A 1 535 ? 27.572 -20.192 -28.448 1.00 53.59 535 GLU A N 1
ATOM 4158 C CA . GLU A 1 535 ? 27.032 -20.324 -29.805 1.00 53.59 535 GLU A CA 1
ATOM 4159 C C . GLU A 1 535 ? 27.556 -21.567 -30.521 1.00 53.59 535 GLU A C 1
ATOM 4161 O O . GLU A 1 535 ? 26.788 -22.238 -31.200 1.00 53.59 535 GLU A O 1
ATOM 4166 N N . GLU A 1 536 ? 28.821 -21.930 -30.312 1.00 52.69 536 GLU A N 1
ATOM 4167 C CA . GLU A 1 536 ? 29.422 -23.166 -30.815 1.00 52.69 536 GLU A CA 1
ATOM 4168 C C . GLU A 1 536 ? 28.792 -24.408 -30.158 1.00 52.69 536 GLU A C 1
ATOM 4170 O O . GLU A 1 536 ? 28.438 -25.360 -30.853 1.00 52.69 536 GLU A O 1
ATOM 4175 N N . LEU A 1 537 ? 28.559 -24.382 -28.839 1.00 51.06 537 LEU A N 1
ATOM 4176 C CA . LEU A 1 537 ? 27.835 -25.441 -28.114 1.00 51.06 537 LEU A CA 1
ATOM 4177 C C . LEU A 1 537 ? 26.342 -25.512 -28.492 1.00 51.06 537 LEU A C 1
ATOM 4179 O O . LEU A 1 537 ? 25.750 -26.590 -28.499 1.00 51.06 537 LEU A O 1
ATOM 4183 N N . LEU A 1 538 ? 25.722 -24.380 -28.825 1.00 52.41 538 LEU A N 1
ATOM 4184 C CA . LEU A 1 538 ? 24.325 -24.281 -29.255 1.00 52.41 538 LEU A CA 1
ATOM 4185 C C . LEU A 1 538 ? 24.158 -24.745 -30.709 1.00 52.41 538 LEU A C 1
ATOM 4187 O O . LEU A 1 538 ? 23.201 -25.460 -31.013 1.00 52.41 538 LEU A O 1
ATOM 4191 N N . ALA A 1 539 ? 25.121 -24.425 -31.579 1.00 52.06 539 ALA A N 1
ATOM 4192 C CA . ALA A 1 539 ? 25.207 -24.895 -32.961 1.00 52.06 539 ALA A CA 1
ATOM 4193 C C . ALA A 1 539 ? 25.411 -26.418 -33.060 1.00 52.06 539 ALA A C 1
ATOM 4195 O O . ALA A 1 539 ? 25.053 -27.018 -34.071 1.00 52.06 539 ALA A O 1
ATOM 4196 N N . GLN A 1 540 ? 25.903 -27.063 -31.995 1.00 53.34 540 GLN A N 1
ATOM 4197 C CA . GLN A 1 540 ? 25.984 -28.524 -31.871 1.00 53.34 540 GLN A CA 1
ATOM 4198 C C . GLN A 1 540 ? 24.630 -29.209 -31.570 1.00 53.34 540 GLN A C 1
ATOM 4200 O O . GLN A 1 540 ? 24.594 -30.427 -31.401 1.00 53.34 540 GLN A O 1
ATOM 4205 N N . GLY A 1 541 ? 23.506 -28.474 -31.577 1.00 40.22 541 GLY A N 1
ATOM 4206 C CA . GLY A 1 541 ? 22.179 -29.062 -31.817 1.00 40.22 541 GLY A CA 1
ATOM 4207 C C . GLY A 1 541 ? 21.139 -28.951 -30.699 1.00 40.22 541 GLY A C 1
ATOM 4208 O O . GLY A 1 541 ? 20.198 -29.741 -30.699 1.00 40.22 541 GLY A O 1
ATOM 4209 N N . MET A 1 542 ? 21.252 -28.000 -29.761 1.00 43.56 542 MET A N 1
ATOM 4210 C CA . MET A 1 542 ? 20.217 -27.820 -28.723 1.00 43.56 542 MET A CA 1
ATOM 4211 C C . MET A 1 542 ? 19.154 -26.750 -29.028 1.00 43.56 542 MET A C 1
ATOM 4213 O O . MET A 1 542 ? 18.097 -26.789 -28.406 1.00 43.56 542 MET A O 1
ATOM 4217 N N . PHE A 1 543 ? 19.369 -25.835 -29.983 1.00 41.91 543 PHE A N 1
ATOM 4218 C CA . PHE A 1 543 ? 18.374 -24.827 -30.392 1.00 41.91 543 PHE A CA 1
ATOM 4219 C C . PHE A 1 543 ? 18.528 -24.448 -31.878 1.00 41.91 543 PHE A C 1
ATOM 4221 O O . PHE A 1 543 ? 19.638 -24.520 -32.407 1.00 41.91 543 PHE A O 1
ATOM 4228 N N . PRO A 1 544 ? 17.448 -24.047 -32.579 1.00 39.34 544 PRO A N 1
ATOM 4229 C CA . PRO A 1 544 ? 17.534 -23.675 -33.981 1.00 39.34 544 PRO A CA 1
ATOM 4230 C C . PRO A 1 544 ? 18.045 -22.231 -34.110 1.00 39.34 544 PRO A C 1
ATOM 4232 O O . PRO A 1 544 ? 17.437 -21.298 -33.589 1.00 39.34 544 PRO A O 1
ATOM 4235 N N . THR A 1 545 ? 19.122 -22.074 -34.882 1.00 40.06 545 THR A N 1
ATOM 4236 C CA . THR A 1 545 ? 19.792 -20.845 -35.371 1.00 40.06 545 THR A CA 1
ATOM 4237 C C . THR A 1 545 ? 20.761 -20.097 -34.425 1.00 40.06 545 THR A C 1
ATOM 4239 O O . THR A 1 545 ? 20.322 -19.545 -33.419 1.00 40.06 545 THR A O 1
ATOM 4242 N N . PRO A 1 546 ? 22.069 -19.997 -34.769 1.00 43.41 546 PRO A N 1
ATOM 4243 C CA . PRO A 1 546 ? 23.009 -19.073 -34.121 1.00 43.41 546 PRO A CA 1
ATOM 4244 C C . PRO A 1 546 ? 22.698 -17.610 -34.490 1.00 43.41 546 PRO A C 1
ATOM 4246 O O . PRO A 1 546 ? 22.161 -17.339 -35.568 1.00 43.41 546 PRO A O 1
ATOM 4249 N N . ALA A 1 547 ? 23.023 -16.660 -33.604 1.00 45.78 547 ALA A N 1
ATOM 4250 C CA . ALA A 1 547 ? 22.819 -15.237 -33.862 1.00 45.78 547 ALA A CA 1
ATOM 4251 C C . ALA A 1 547 ? 23.733 -14.778 -35.011 1.00 45.78 547 ALA A C 1
ATOM 4253 O O . ALA A 1 547 ? 24.944 -14.973 -34.981 1.00 45.78 547 ALA A O 1
ATOM 4254 N N . ALA A 1 548 ? 23.148 -14.193 -36.056 1.00 43.94 548 ALA A N 1
ATOM 4255 C CA . ALA A 1 548 ? 23.866 -13.928 -37.301 1.00 43.94 548 ALA A CA 1
ATOM 4256 C C . ALA A 1 548 ? 24.869 -12.757 -37.233 1.00 43.94 548 ALA A C 1
ATOM 4258 O O . ALA A 1 548 ? 25.705 -12.657 -38.126 1.00 43.94 548 ALA A O 1
ATOM 4259 N N . GLU A 1 549 ? 24.842 -11.887 -36.212 1.00 48.38 549 GLU A N 1
ATOM 4260 C CA . GLU A 1 549 ? 25.795 -10.770 -36.105 1.00 48.38 549 GLU A CA 1
ATOM 4261 C C . GLU A 1 549 ? 26.205 -10.449 -34.651 1.00 48.38 549 GLU A C 1
ATOM 4263 O O . GLU A 1 549 ? 25.379 -10.098 -33.813 1.00 48.38 549 GLU A O 1
ATOM 4268 N N . ALA A 1 550 ? 27.522 -10.530 -34.409 1.00 50.72 550 ALA A N 1
ATOM 4269 C CA . ALA A 1 550 ? 28.304 -10.045 -33.262 1.00 50.72 550 ALA A CA 1
ATOM 4270 C C . ALA A 1 550 ? 27.854 -10.475 -31.849 1.00 50.72 550 ALA A C 1
ATOM 4272 O O . ALA A 1 550 ? 27.402 -9.667 -31.038 1.00 50.72 550 ALA A O 1
ATOM 4273 N N . SER A 1 551 ? 28.173 -11.716 -31.485 1.00 58.00 551 SER A N 1
ATOM 4274 C CA . SER A 1 551 ? 28.140 -12.255 -30.117 1.00 58.00 551 SER A CA 1
ATOM 4275 C C . SER A 1 551 ? 29.253 -11.747 -29.190 1.00 58.00 551 SER A C 1
ATOM 4277 O O . SER A 1 551 ? 29.493 -12.309 -28.117 1.00 58.00 551 SER A O 1
ATOM 4279 N N . VAL A 1 552 ? 29.932 -10.664 -29.583 1.00 60.97 552 VAL A N 1
ATOM 4280 C CA . VAL A 1 552 ? 31.053 -10.072 -28.854 1.00 60.97 552 VAL A CA 1
ATOM 4281 C C . VAL A 1 552 ? 30.704 -8.654 -28.420 1.00 60.97 552 VAL A C 1
ATOM 4283 O O . VAL A 1 552 ? 30.643 -7.721 -29.219 1.00 60.97 552 VAL A O 1
ATOM 4286 N N . GLY A 1 553 ? 30.531 -8.481 -27.117 1.00 68.75 553 GLY A N 1
ATOM 4287 C CA . GLY A 1 553 ? 30.463 -7.183 -26.470 1.00 68.75 553 GLY A CA 1
ATOM 4288 C C . GLY A 1 553 ? 31.862 -6.635 -26.176 1.00 68.75 553 GLY A C 1
ATOM 4289 O O . GLY A 1 553 ? 32.697 -7.354 -25.633 1.00 68.75 553 GLY A O 1
ATOM 4290 N N . ARG A 1 554 ? 32.150 -5.367 -26.500 1.00 70.50 554 ARG A N 1
ATOM 4291 C CA . ARG A 1 554 ? 33.479 -4.760 -26.280 1.00 70.50 554 ARG A CA 1
ATOM 4292 C C . ARG A 1 554 ? 33.419 -3.570 -25.323 1.00 70.50 554 ARG A C 1
ATOM 4294 O O . ARG A 1 554 ? 32.765 -2.570 -25.596 1.00 70.50 554 ARG A O 1
ATOM 4301 N N . ILE A 1 555 ? 34.185 -3.652 -24.238 1.00 75.44 555 ILE A N 1
ATOM 4302 C CA . ILE A 1 555 ? 34.467 -2.554 -23.310 1.00 75.44 555 ILE A CA 1
ATOM 4303 C C . ILE A 1 555 ? 35.781 -1.892 -23.737 1.00 75.44 555 ILE A C 1
ATOM 4305 O O . ILE A 1 555 ? 36.842 -2.505 -23.633 1.00 75.44 555 ILE A O 1
ATOM 4309 N N . GLY A 1 556 ? 35.719 -0.649 -24.218 1.00 71.56 556 GLY A N 1
ATOM 4310 C CA . GLY A 1 556 ? 36.884 0.146 -24.626 1.00 71.56 556 GLY A CA 1
ATOM 4311 C C . GLY A 1 556 ? 36.817 0.663 -26.073 1.00 71.56 556 GLY A C 1
ATOM 4312 O O . GLY A 1 556 ? 35.818 0.437 -26.760 1.00 71.56 556 GLY A O 1
ATOM 4313 N N . PRO A 1 557 ? 37.858 1.368 -26.558 1.00 81.38 557 PRO A N 1
ATOM 4314 C CA . PRO A 1 557 ? 39.146 1.613 -25.894 1.00 81.38 557 PRO A CA 1
ATOM 4315 C C . PRO A 1 557 ? 39.018 2.445 -24.615 1.00 81.38 557 PRO A C 1
ATOM 4317 O O . PRO A 1 557 ? 38.388 3.499 -24.625 1.00 81.38 557 PRO A O 1
ATOM 4320 N N . LEU A 1 558 ? 39.651 1.995 -23.531 1.00 83.88 558 LEU A N 1
ATOM 4321 C CA . LEU A 1 558 ? 39.855 2.786 -22.316 1.00 83.88 558 LEU A CA 1
ATOM 4322 C C . LEU A 1 558 ? 41.301 3.280 -22.299 1.00 83.88 558 LEU A C 1
ATOM 4324 O O . LEU A 1 558 ? 42.211 2.455 -22.223 1.00 83.88 558 LEU A O 1
ATOM 4328 N N . GLN A 1 559 ? 41.536 4.592 -22.353 1.00 90.19 559 GLN A N 1
ATOM 4329 C CA . GLN A 1 559 ? 42.882 5.137 -22.178 1.00 90.19 559 GLN A CA 1
ATOM 4330 C C . GLN A 1 559 ? 43.125 5.365 -20.686 1.00 90.19 559 GLN A C 1
ATOM 4332 O O . GLN A 1 559 ? 42.527 6.232 -20.054 1.00 90.19 559 GLN A O 1
ATOM 4337 N N . ILE A 1 560 ? 43.987 4.545 -20.098 1.00 90.25 560 ILE A N 1
ATOM 4338 C CA . ILE A 1 560 ? 44.302 4.562 -18.672 1.00 90.25 560 ILE A CA 1
ATOM 4339 C C . ILE A 1 560 ? 45.691 5.163 -18.502 1.00 90.25 560 ILE A C 1
ATOM 4341 O O . ILE A 1 560 ? 46.679 4.631 -18.998 1.00 90.25 560 ILE A O 1
ATOM 4345 N N . THR A 1 561 ? 45.773 6.278 -17.791 1.00 93.81 561 THR A N 1
ATOM 4346 C CA . THR A 1 561 ? 47.015 6.938 -17.398 1.00 93.81 561 THR A CA 1
ATOM 4347 C C . THR A 1 561 ? 47.327 6.567 -15.955 1.00 93.81 561 THR A C 1
ATOM 4349 O O . THR A 1 561 ? 46.647 7.010 -15.029 1.00 93.81 561 THR A O 1
ATOM 4352 N N . VAL A 1 562 ? 48.363 5.760 -15.764 1.00 92.88 562 VAL A N 1
ATOM 4353 C CA . VAL A 1 562 ? 48.914 5.441 -14.449 1.00 92.88 562 VAL A CA 1
ATOM 4354 C C . VAL A 1 562 ? 49.891 6.547 -14.072 1.00 92.88 562 VAL A C 1
ATOM 4356 O O . VAL A 1 562 ? 50.891 6.770 -14.757 1.00 92.88 562 VAL A O 1
ATOM 4359 N N . GLN A 1 563 ? 49.587 7.271 -13.005 1.00 94.69 563 GLN A N 1
ATOM 4360 C CA . GLN A 1 563 ? 50.403 8.363 -12.490 1.00 94.69 563 GLN A CA 1
ATOM 4361 C C . GLN A 1 563 ? 51.177 7.908 -11.258 1.00 94.69 563 GLN A C 1
ATOM 4363 O O . GLN A 1 563 ? 50.774 6.986 -10.544 1.00 94.69 563 GLN A O 1
ATOM 4368 N N . LYS A 1 564 ? 52.291 8.583 -10.976 1.00 91.81 564 LYS A N 1
ATOM 4369 C CA . LYS A 1 564 ? 52.982 8.411 -9.704 1.00 91.81 564 LYS A CA 1
ATOM 4370 C C . LYS A 1 564 ? 51.987 8.732 -8.603 1.00 91.81 564 LYS A C 1
ATOM 4372 O O . LYS A 1 564 ? 51.407 9.817 -8.625 1.00 91.81 564 LYS A O 1
ATOM 4377 N N . SER A 1 565 ? 51.794 7.821 -7.651 1.00 77.50 565 SER A N 1
ATOM 4378 C CA . SER A 1 565 ? 51.082 8.162 -6.421 1.00 77.50 565 SER A CA 1
ATOM 4379 C C . SER A 1 565 ? 51.729 9.434 -5.874 1.00 77.50 565 SER A C 1
ATOM 4381 O O . SER A 1 565 ? 52.947 9.443 -5.647 1.00 77.50 565 SER A O 1
ATOM 4383 N N . SER A 1 566 ? 50.965 10.520 -5.732 1.00 60.09 566 SER A N 1
ATOM 4384 C CA . SER A 1 566 ? 51.500 11.722 -5.099 1.00 60.09 566 SER A CA 1
ATOM 4385 C C . SER A 1 566 ? 52.075 11.313 -3.734 1.00 60.09 566 SER A C 1
ATOM 4387 O O . SER A 1 566 ? 51.549 10.390 -3.105 1.00 60.09 566 SER A O 1
ATOM 4389 N N . PRO A 1 567 ? 53.205 11.888 -3.290 1.00 51.78 567 PRO A N 1
ATOM 4390 C CA . PRO A 1 567 ? 53.848 11.463 -2.058 1.00 51.78 567 PRO A CA 1
ATOM 4391 C C . PRO A 1 567 ? 52.998 11.897 -0.860 1.00 51.78 567 PRO A C 1
ATOM 4393 O O . PRO A 1 567 ? 53.246 12.917 -0.228 1.00 51.78 567 PRO A O 1
ATOM 4396 N N . GLN A 1 568 ? 52.001 11.090 -0.529 1.00 51.09 568 GLN A N 1
ATOM 4397 C CA . GLN A 1 568 ? 51.389 11.039 0.782 1.00 51.09 568 GLN A CA 1
ATOM 4398 C C . GLN A 1 568 ? 51.516 9.602 1.274 1.00 51.09 568 GLN A C 1
ATOM 4400 O O . GLN A 1 568 ? 50.686 8.757 0.972 1.00 51.09 568 GLN A O 1
ATOM 4405 N N . VAL A 1 569 ? 52.643 9.341 1.948 1.00 47.84 569 VAL A N 1
ATOM 4406 C CA . VAL A 1 569 ? 52.883 8.394 3.059 1.00 47.84 569 VAL A CA 1
ATOM 4407 C C . VAL A 1 569 ? 54.384 8.024 3.035 1.00 47.84 569 VAL A C 1
ATOM 4409 O O . VAL A 1 569 ? 54.817 7.236 2.193 1.00 47.84 569 VAL A O 1
ATOM 4412 N N . PRO A 1 570 ? 55.212 8.574 3.946 1.00 47.44 570 PRO A N 1
ATOM 4413 C CA . PRO A 1 570 ? 56.670 8.362 3.985 1.00 47.44 570 PRO A CA 1
ATOM 4414 C C . PRO A 1 570 ? 57.144 6.932 4.313 1.00 47.44 570 PRO A C 1
ATOM 4416 O O . PRO A 1 570 ? 58.346 6.698 4.434 1.00 47.44 570 PRO A O 1
ATOM 4419 N N . GLU A 1 571 ? 56.244 5.967 4.506 1.00 51.53 571 GLU A N 1
ATOM 4420 C CA . GLU A 1 571 ? 56.571 4.729 5.225 1.00 51.53 571 GLU A CA 1
ATOM 4421 C C . GLU A 1 571 ? 56.912 3.523 4.327 1.00 51.53 571 GLU A C 1
ATOM 4423 O O . GLU A 1 571 ? 57.579 2.594 4.779 1.00 51.53 571 GLU A O 1
ATOM 4428 N N . LEU A 1 572 ? 56.552 3.534 3.033 1.00 49.62 572 LEU A N 1
ATOM 4429 C CA . LEU A 1 572 ? 56.770 2.370 2.152 1.00 49.62 572 LEU A CA 1
ATOM 4430 C C . LEU A 1 572 ? 58.121 2.334 1.414 1.00 49.62 572 LEU A C 1
ATOM 4432 O O . LEU A 1 572 ? 58.532 1.267 0.962 1.00 49.62 572 LEU A O 1
ATOM 4436 N N . GLN A 1 573 ? 58.856 3.446 1.311 1.00 51.91 573 GLN A N 1
ATOM 4437 C CA . GLN A 1 573 ? 60.095 3.491 0.511 1.00 51.91 573 GLN A CA 1
ATOM 4438 C C . GLN A 1 573 ? 61.320 2.846 1.187 1.00 51.91 573 GLN A C 1
ATOM 4440 O O . GLN A 1 573 ? 62.367 2.710 0.557 1.00 51.91 573 GLN A O 1
ATOM 4445 N N . LYS A 1 574 ? 61.216 2.401 2.448 1.00 55.41 574 LYS A N 1
ATOM 4446 C CA . LYS A 1 574 ? 62.332 1.752 3.167 1.00 55.41 574 LYS A CA 1
ATOM 4447 C C . LYS A 1 574 ? 62.351 0.221 3.067 1.00 55.41 574 LYS A C 1
ATOM 4449 O O . LYS A 1 574 ? 63.325 -0.398 3.493 1.00 55.41 574 LYS A O 1
ATOM 4454 N N . ALA A 1 575 ? 61.327 -0.412 2.496 1.00 53.34 575 ALA A N 1
ATOM 4455 C CA . ALA A 1 575 ? 61.258 -1.869 2.428 1.00 53.34 575 ALA A CA 1
ATOM 4456 C C . ALA A 1 575 ? 61.925 -2.419 1.150 1.00 53.34 575 ALA A C 1
ATOM 4458 O O . ALA A 1 575 ? 61.290 -2.547 0.107 1.00 53.34 575 ALA A O 1
ATOM 4459 N N . LYS A 1 576 ? 63.207 -2.807 1.236 1.00 48.28 576 LYS A N 1
ATOM 4460 C CA . LYS A 1 576 ? 63.853 -3.696 0.248 1.00 48.28 576 LYS A CA 1
ATOM 4461 C C . LYS A 1 576 ? 63.271 -5.113 0.391 1.00 48.28 576 LYS A C 1
ATOM 4463 O O . LYS A 1 576 ? 63.820 -5.933 1.121 1.00 48.28 576 LYS A O 1
ATOM 4468 N N . GLY A 1 577 ? 62.142 -5.401 -0.253 1.00 59.03 577 GLY A N 1
ATOM 4469 C CA . GLY A 1 577 ? 61.514 -6.727 -0.225 1.00 59.03 577 GLY A CA 1
ATOM 4470 C C . GLY A 1 577 ? 60.514 -6.937 -1.361 1.00 59.03 577 GLY A C 1
ATOM 4471 O O . GLY A 1 577 ? 59.997 -5.975 -1.922 1.00 59.03 577 GLY A O 1
ATOM 4472 N N . PHE A 1 578 ? 60.246 -8.199 -1.707 1.00 51.16 578 PHE A N 1
ATOM 4473 C CA . PHE A 1 578 ? 59.237 -8.556 -2.707 1.00 51.16 578 PHE A CA 1
ATOM 4474 C C . PHE A 1 578 ? 57.840 -8.202 -2.168 1.00 51.16 578 PHE A C 1
ATOM 4476 O O . PHE A 1 578 ? 57.469 -8.602 -1.055 1.00 51.16 578 PHE A O 1
ATOM 4483 N N . LEU A 1 579 ? 57.086 -7.412 -2.932 1.00 51.09 579 LEU A N 1
ATOM 4484 C CA . LEU A 1 579 ? 55.712 -7.045 -2.598 1.00 51.09 579 LEU A CA 1
ATOM 4485 C C . LEU A 1 579 ? 54.808 -8.262 -2.806 1.00 51.09 579 LEU A C 1
ATOM 4487 O O . LEU A 1 579 ? 54.938 -8.985 -3.792 1.00 51.09 579 LEU A O 1
ATOM 4491 N N . TRP A 1 580 ? 53.896 -8.506 -1.871 1.00 50.97 580 TRP A N 1
ATOM 4492 C CA . TRP A 1 580 ? 52.907 -9.576 -1.984 1.00 50.97 580 TRP A CA 1
ATOM 4493 C C . TRP A 1 580 ? 51.509 -9.031 -1.702 1.00 50.97 580 TRP A C 1
ATOM 4495 O O . TRP A 1 580 ? 51.321 -8.140 -0.869 1.00 50.97 580 TRP A O 1
ATOM 4505 N N . TRP A 1 581 ? 50.535 -9.549 -2.443 1.00 53.22 581 TRP A N 1
ATOM 4506 C CA . TRP A 1 581 ? 49.145 -9.126 -2.366 1.00 53.22 581 TRP A CA 1
ATOM 4507 C C . TRP A 1 581 ? 48.453 -9.797 -1.178 1.00 53.22 581 TRP A C 1
ATOM 4509 O O . TRP A 1 581 ? 48.413 -11.024 -1.096 1.00 53.22 581 TRP A O 1
ATOM 4519 N N . THR A 1 582 ? 47.897 -9.004 -0.256 1.00 48.00 582 THR A N 1
ATOM 4520 C CA . THR A 1 582 ? 47.155 -9.519 0.913 1.00 48.00 582 THR A CA 1
ATOM 4521 C C . THR A 1 582 ? 45.646 -9.619 0.671 1.00 48.00 582 THR A C 1
ATOM 4523 O O . THR A 1 582 ? 44.892 -9.865 1.610 1.00 48.00 582 THR A O 1
ATOM 4526 N N . GLY A 1 583 ? 45.182 -9.372 -0.559 1.00 43.56 583 GLY A N 1
ATOM 4527 C CA . GLY A 1 583 ? 43.756 -9.270 -0.886 1.00 43.56 583 GLY A CA 1
ATOM 4528 C C . GLY A 1 583 ? 43.097 -7.935 -0.508 1.00 43.56 583 GLY A C 1
ATOM 4529 O O . GLY A 1 583 ? 41.871 -7.856 -0.511 1.00 43.56 583 GLY A O 1
ATOM 4530 N N . SER A 1 584 ? 43.870 -6.902 -0.152 1.00 40.28 584 SER A N 1
ATOM 4531 C CA . SER A 1 584 ? 43.359 -5.547 0.142 1.00 40.28 584 SER A CA 1
ATOM 4532 C C . SER A 1 584 ? 44.370 -4.434 -0.145 1.00 40.28 584 SER A C 1
ATOM 4534 O O . SER A 1 584 ? 43.977 -3.353 -0.564 1.00 40.28 584 SER A O 1
ATOM 4536 N N . LYS A 1 585 ? 45.668 -4.690 0.052 1.00 49.19 585 LYS A N 1
ATOM 4537 C CA . LYS A 1 585 ? 46.768 -3.818 -0.375 1.00 49.19 585 LYS A CA 1
ATOM 4538 C C . LYS A 1 585 ? 48.027 -4.637 -0.643 1.00 49.19 585 LYS A C 1
ATOM 4540 O O . LYS A 1 585 ? 48.159 -5.771 -0.179 1.00 49.19 585 LYS A O 1
ATOM 4545 N N . TRP A 1 586 ? 48.971 -4.056 -1.374 1.00 51.88 586 TRP A N 1
ATOM 4546 C CA . TRP A 1 586 ? 50.316 -4.612 -1.478 1.00 51.88 586 TRP A CA 1
ATOM 4547 C C . TRP A 1 586 ? 51.084 -4.314 -0.189 1.00 51.88 586 TRP A C 1
ATOM 4549 O O . TRP A 1 586 ? 51.158 -3.168 0.252 1.00 51.88 586 TRP A O 1
ATOM 4559 N N . ALA A 1 587 ? 51.640 -5.353 0.431 1.00 60.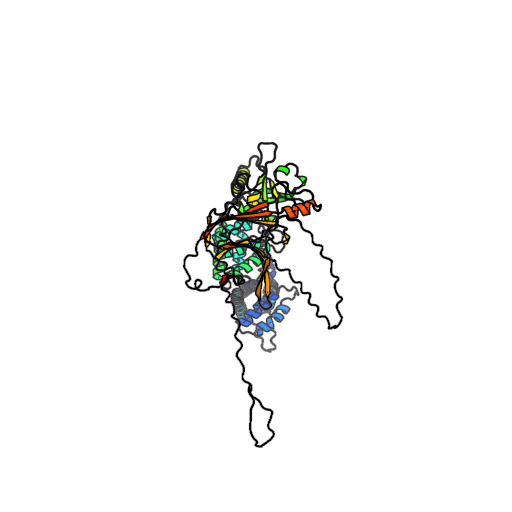62 587 ALA A N 1
ATOM 4560 C CA . ALA A 1 587 ? 52.490 -5.233 1.611 1.00 60.62 587 ALA A CA 1
ATOM 4561 C C . ALA A 1 587 ? 53.886 -5.782 1.300 1.00 60.62 587 ALA A C 1
ATOM 4563 O O . ALA A 1 587 ? 54.039 -6.687 0.480 1.00 60.62 587 ALA A O 1
ATOM 4564 N N . ALA A 1 588 ? 54.921 -5.266 1.963 1.00 63.53 588 ALA A N 1
ATOM 4565 C CA . ALA A 1 588 ? 56.251 -5.861 1.882 1.00 63.53 588 ALA A CA 1
ATOM 4566 C C . ALA A 1 588 ? 56.275 -7.165 2.695 1.00 63.53 588 ALA A C 1
ATOM 4568 O O . ALA A 1 588 ? 55.959 -7.163 3.888 1.00 63.53 588 ALA A O 1
ATOM 4569 N N . LYS A 1 589 ? 56.641 -8.295 2.075 1.00 61.38 589 LYS A N 1
ATOM 4570 C CA . LYS A 1 589 ? 56.838 -9.549 2.817 1.00 61.38 589 LYS A CA 1
ATOM 4571 C C . LYS A 1 589 ? 58.231 -9.527 3.431 1.00 61.38 589 LYS A C 1
ATOM 4573 O O . LYS A 1 589 ? 59.217 -9.641 2.707 1.00 61.38 589 LYS A O 1
ATOM 4578 N N . GLN A 1 590 ? 58.335 -9.404 4.754 1.00 50.78 590 GLN A N 1
ATOM 4579 C CA . GLN A 1 590 ? 59.621 -9.638 5.408 1.00 50.78 590 GLN A CA 1
ATOM 4580 C C . GLN A 1 590 ? 59.970 -11.126 5.303 1.00 50.78 590 GLN A C 1
ATOM 4582 O O . GLN A 1 590 ? 59.251 -11.987 5.818 1.00 50.78 590 GLN A O 1
ATOM 4587 N N . MET A 1 591 ? 61.067 -11.441 4.611 1.00 48.56 591 MET A N 1
ATOM 4588 C CA . MET A 1 591 ? 61.659 -12.772 4.677 1.00 48.56 591 MET A CA 1
ATOM 4589 C C . MET A 1 591 ? 62.153 -12.987 6.106 1.00 48.56 591 MET A C 1
ATOM 4591 O O . MET A 1 591 ? 63.046 -12.279 6.564 1.00 48.56 591 MET A O 1
ATOM 4595 N N . LYS A 1 592 ? 61.567 -13.953 6.821 1.00 51.75 592 LYS A N 1
ATOM 4596 C CA . LYS A 1 592 ? 62.117 -14.406 8.101 1.00 51.75 592 LYS A CA 1
ATOM 4597 C C . LYS A 1 592 ? 63.515 -14.958 7.828 1.00 51.75 592 LYS A C 1
ATOM 4599 O O . LYS A 1 592 ? 63.644 -16.009 7.200 1.00 51.75 592 LYS A O 1
ATOM 4604 N N . SER A 1 593 ? 64.548 -14.247 8.269 1.00 47.16 593 SER A N 1
ATOM 4605 C CA . SER A 1 593 ? 65.895 -14.799 8.337 1.00 47.16 593 SER A CA 1
ATOM 4606 C C . SER A 1 593 ? 65.862 -16.042 9.230 1.00 47.16 593 SER A C 1
ATOM 4608 O O . SER A 1 593 ? 65.202 -16.077 10.271 1.00 47.16 593 SER A O 1
ATOM 4610 N N . LYS A 1 594 ? 66.509 -17.111 8.762 1.00 48.22 594 LYS A N 1
ATOM 4611 C CA . LYS A 1 594 ? 66.586 -18.403 9.448 1.00 48.22 594 LYS A CA 1
ATOM 4612 C C . LYS A 1 594 ? 67.263 -18.177 10.814 1.00 48.22 594 LYS A C 1
ATOM 4614 O O . LYS A 1 594 ? 68.374 -17.649 10.816 1.00 48.22 594 LYS A O 1
ATOM 4619 N N . PRO A 1 595 ? 66.636 -18.521 11.954 1.00 44.09 595 PRO A N 1
ATOM 4620 C CA . PRO A 1 595 ? 67.264 -18.335 13.256 1.00 44.09 595 PRO A CA 1
ATOM 4621 C C . PRO A 1 595 ? 68.513 -19.217 13.355 1.00 44.09 595 PRO A C 1
ATOM 4623 O O . PRO A 1 595 ? 68.476 -20.410 13.044 1.00 44.09 595 PRO A O 1
ATOM 4626 N N . GLN A 1 596 ? 69.628 -18.600 13.737 1.00 44.00 596 GLN A N 1
ATOM 4627 C CA . GLN A 1 596 ? 70.896 -19.270 14.005 1.00 44.00 596 GLN A CA 1
ATOM 4628 C C . GLN A 1 596 ? 70.720 -20.159 15.255 1.00 44.00 596 GLN A C 1
ATOM 4630 O O . GLN A 1 596 ? 70.116 -19.700 16.224 1.00 44.00 596 GLN A O 1
ATOM 4635 N N . PRO A 1 597 ? 71.163 -21.430 15.255 1.00 48.38 597 PRO A N 1
ATOM 4636 C CA . PRO A 1 597 ? 70.913 -22.330 16.377 1.00 48.38 597 PRO A CA 1
ATOM 4637 C C . PRO A 1 597 ? 71.746 -21.932 17.604 1.00 48.38 597 PRO A C 1
ATOM 4639 O O . PRO A 1 597 ? 72.970 -22.036 17.591 1.00 48.38 597 PRO A O 1
ATOM 4642 N N . GLU A 1 598 ? 71.067 -21.507 18.672 1.00 41.38 598 GLU A N 1
ATOM 4643 C CA . GLU A 1 598 ? 71.647 -21.337 20.007 1.00 41.38 598 GLU A CA 1
ATOM 4644 C C . GLU A 1 598 ? 72.004 -22.701 20.618 1.00 41.38 598 GLU A C 1
ATOM 4646 O O . GLU A 1 598 ? 71.171 -23.601 20.759 1.00 41.38 598 GLU A O 1
ATOM 4651 N N . THR A 1 599 ? 73.270 -22.852 20.999 1.00 43.34 599 THR A N 1
ATOM 4652 C CA . THR A 1 599 ? 73.805 -23.985 21.757 1.00 43.34 599 THR A CA 1
ATOM 4653 C C . THR A 1 599 ? 73.247 -23.998 23.181 1.00 43.34 599 THR A C 1
ATOM 4655 O O . THR A 1 599 ? 73.518 -23.094 23.969 1.00 43.34 599 THR A O 1
ATOM 4658 N N . ARG A 1 600 ? 72.491 -25.047 23.525 1.00 41.88 600 ARG A N 1
ATOM 4659 C CA . ARG A 1 600 ? 71.904 -25.259 24.858 1.00 41.88 600 ARG A CA 1
ATOM 4660 C C . ARG A 1 600 ? 72.889 -26.006 25.785 1.00 41.88 600 ARG A C 1
ATOM 4662 O O . ARG A 1 600 ? 73.482 -26.991 25.338 1.00 41.88 600 ARG A O 1
ATOM 4669 N N . PRO A 1 601 ? 73.061 -25.593 27.056 1.00 42.25 601 PRO A N 1
ATOM 4670 C CA . PRO A 1 601 ? 73.990 -26.222 27.997 1.00 42.25 601 PRO A CA 1
ATOM 4671 C C . PRO A 1 601 ? 73.450 -27.559 28.533 1.00 42.25 601 PRO A C 1
ATOM 4673 O O . PRO A 1 601 ? 72.252 -27.703 28.779 1.00 42.25 601 PRO A O 1
ATOM 4676 N N . LYS A 1 602 ? 74.345 -28.539 28.724 1.00 39.41 602 LYS A N 1
ATOM 4677 C CA . LYS A 1 602 ? 74.063 -29.831 29.372 1.00 39.41 602 LYS A CA 1
ATOM 4678 C C . LYS A 1 602 ? 74.311 -29.723 30.881 1.00 39.41 602 LYS A C 1
ATOM 4680 O O . LYS A 1 602 ? 75.412 -29.357 31.281 1.00 39.41 602 LYS A O 1
ATOM 4685 N N . THR A 1 603 ? 73.341 -30.124 31.697 1.00 37.53 603 THR A N 1
ATOM 4686 C CA . THR A 1 603 ? 73.523 -30.452 33.122 1.00 37.53 603 THR A CA 1
ATOM 4687 C C . THR A 1 603 ? 73.377 -31.968 33.308 1.00 37.53 603 THR A C 1
ATOM 4689 O O . THR A 1 603 ? 72.381 -32.521 32.841 1.00 37.53 603 THR A O 1
ATOM 4692 N N . PRO A 1 604 ? 74.334 -32.657 33.958 1.00 41.72 604 PRO A N 1
ATOM 4693 C CA . PRO A 1 604 ? 74.249 -34.088 34.229 1.00 41.72 604 PRO A CA 1
ATOM 4694 C C . PRO A 1 604 ? 73.870 -34.379 35.688 1.00 41.72 604 PRO A C 1
ATOM 4696 O O . PRO A 1 604 ? 74.547 -33.944 36.617 1.00 41.72 604 PRO A O 1
ATOM 4699 N N . ALA A 1 605 ? 72.830 -35.187 35.870 1.00 37.09 605 ALA A N 1
ATOM 4700 C CA . ALA A 1 605 ? 72.582 -35.959 37.080 1.00 37.09 605 ALA A CA 1
ATOM 4701 C C . ALA A 1 605 ? 72.534 -37.438 36.678 1.00 37.09 605 ALA A C 1
ATOM 4703 O O . ALA A 1 605 ? 71.466 -37.947 36.380 1.00 37.09 605 ALA A O 1
ATOM 4704 N N . GLU A 1 606 ? 73.710 -38.065 36.571 1.00 37.56 606 GLU A N 1
ATOM 4705 C CA . GLU A 1 606 ? 73.961 -39.507 36.753 1.00 37.56 606 GLU A CA 1
ATOM 4706 C C . GLU A 1 606 ? 75.441 -39.792 36.452 1.00 37.56 606 GLU A C 1
ATOM 4708 O O . GLU A 1 606 ? 75.836 -39.963 35.305 1.00 37.56 606 GLU A O 1
ATOM 4713 N N . MET A 1 607 ? 76.277 -39.746 37.492 1.00 36.34 607 MET A N 1
ATOM 4714 C CA . MET A 1 607 ? 77.402 -40.669 37.733 1.00 36.34 607 MET A CA 1
ATOM 4715 C C . MET A 1 607 ? 78.166 -40.187 38.974 1.00 36.34 607 MET A C 1
ATOM 4717 O O . MET A 1 607 ? 79.206 -39.538 38.901 1.00 36.34 607 MET A O 1
ATOM 4721 N N . GLN A 1 608 ? 77.622 -40.507 40.148 1.00 40.16 608 GLN A N 1
ATOM 4722 C CA . GLN A 1 608 ? 78.448 -40.791 41.316 1.00 40.16 608 GLN A CA 1
ATOM 4723 C C . GLN A 1 608 ? 78.869 -42.259 41.212 1.00 40.16 608 GLN A C 1
ATOM 4725 O O . GLN A 1 608 ? 77.994 -43.115 41.272 1.00 40.16 608 GLN A O 1
ATOM 4730 N N . GLN A 1 609 ? 80.167 -42.546 41.075 1.00 35.25 609 GLN A N 1
ATOM 4731 C CA . GLN A 1 609 ? 80.857 -43.623 41.807 1.00 35.25 609 GLN A CA 1
ATOM 4732 C C . GLN A 1 609 ? 82.350 -43.712 41.439 1.00 35.25 609 GLN A C 1
ATOM 4734 O O . GLN A 1 609 ? 82.716 -43.688 40.269 1.00 35.25 609 GLN A O 1
ATOM 4739 N N . ASN A 1 610 ? 83.158 -43.902 42.491 1.00 33.50 610 ASN A N 1
ATOM 4740 C CA . ASN A 1 610 ? 84.561 -44.345 42.561 1.00 33.50 610 ASN A CA 1
ATOM 4741 C C . ASN A 1 610 ? 85.648 -43.319 42.187 1.00 33.50 610 ASN A C 1
ATOM 4743 O O . ASN A 1 610 ? 85.834 -42.955 41.036 1.00 33.50 610 ASN A O 1
ATOM 4747 N N . GLN A 1 611 ? 86.281 -42.670 43.171 1.00 33.50 611 GLN A N 1
ATOM 4748 C CA . GLN A 1 611 ? 87.384 -43.152 44.033 1.00 33.50 611 GLN A CA 1
ATOM 4749 C C . GLN A 1 611 ? 88.708 -43.445 43.296 1.00 33.50 611 GLN A C 1
ATOM 4751 O O . GLN A 1 611 ? 88.829 -44.412 42.559 1.00 33.50 611 GLN A O 1
ATOM 4756 N N . SER A 1 612 ? 89.692 -42.584 43.606 1.00 33.03 612 SER A N 1
ATOM 4757 C CA . SER A 1 612 ? 91.123 -42.845 43.861 1.00 33.03 612 SER A CA 1
ATOM 4758 C C . SER A 1 612 ? 91.922 -43.769 42.928 1.00 33.03 612 SER A C 1
ATOM 4760 O O . SER A 1 612 ? 91.733 -44.974 42.948 1.00 33.03 612 SER A O 1
ATOM 4762 N N . SER A 1 613 ? 92.975 -43.233 42.295 1.00 33.84 613 SER A N 1
ATOM 4763 C CA . SER A 1 613 ? 94.378 -43.361 42.758 1.00 33.84 613 SER A CA 1
ATOM 4764 C C . SER A 1 613 ? 95.391 -43.160 41.614 1.00 33.84 613 SER A C 1
ATOM 4766 O O . SER A 1 613 ? 95.297 -43.804 40.579 1.00 33.84 613 SER A O 1
ATOM 4768 N N . TRP A 1 614 ? 96.354 -42.262 41.845 1.00 33.41 614 TRP A N 1
ATOM 4769 C CA . TRP A 1 614 ? 97.773 -42.279 41.447 1.00 33.41 614 TRP A CA 1
ATOM 4770 C C . TRP A 1 614 ? 98.253 -43.260 40.347 1.00 33.41 614 TRP A C 1
ATOM 4772 O O . TRP A 1 614 ? 98.240 -44.462 40.573 1.00 33.41 614 TRP A O 1
ATOM 4782 N N . ALA A 1 615 ? 98.867 -42.741 39.263 1.00 34.81 615 ALA A N 1
ATOM 4783 C CA . ALA A 1 615 ? 100.301 -42.934 38.929 1.00 34.81 615 ALA A CA 1
ATOM 4784 C C . ALA A 1 615 ? 100.702 -42.545 37.473 1.00 34.81 615 ALA A C 1
ATOM 4786 O O . ALA A 1 615 ? 100.128 -43.015 36.502 1.00 34.81 615 ALA A O 1
ATOM 4787 N N . ARG A 1 616 ? 101.767 -41.725 37.389 1.00 35.78 616 ARG A N 1
ATOM 4788 C CA . ARG A 1 616 ? 102.906 -41.645 36.428 1.00 35.78 616 ARG A CA 1
ATOM 4789 C C . ARG A 1 616 ? 102.739 -41.820 34.890 1.00 35.78 616 ARG A C 1
ATOM 4791 O O . ARG A 1 616 ? 102.703 -42.936 34.400 1.00 35.78 616 ARG A O 1
ATOM 4798 N N . ALA A 1 617 ? 103.003 -40.697 34.192 1.00 38.84 617 ALA A N 1
ATOM 4799 C CA . ALA A 1 617 ? 104.100 -40.441 33.212 1.00 38.84 617 ALA A CA 1
ATOM 4800 C C . ALA A 1 617 ? 104.089 -41.136 31.799 1.00 38.84 617 ALA A C 1
ATOM 4802 O O . ALA A 1 617 ? 103.233 -41.969 31.548 1.00 38.84 617 ALA A O 1
ATOM 4803 N N . PRO A 1 618 ? 104.954 -40.744 30.819 1.00 54.25 618 PRO A N 1
ATOM 4804 C CA . PRO A 1 618 ? 104.579 -40.024 29.581 1.00 54.25 618 PRO A CA 1
ATOM 4805 C C . PRO A 1 618 ? 105.101 -40.740 28.288 1.00 54.25 618 PRO A C 1
ATOM 4807 O O . PRO A 1 618 ? 105.189 -41.962 28.278 1.00 54.25 618 PRO A O 1
ATOM 4810 N N . PRO A 1 619 ? 105.601 -40.029 27.250 1.00 61.75 619 PRO A N 1
ATOM 4811 C CA . PRO A 1 619 ? 104.936 -39.443 26.076 1.00 61.75 619 PRO A CA 1
ATOM 4812 C C . PRO A 1 619 ? 105.231 -40.233 24.774 1.00 61.75 619 PRO A C 1
ATOM 4814 O O . PRO A 1 619 ? 105.993 -41.195 24.804 1.00 61.75 619 PRO A O 1
ATOM 4817 N N . LYS A 1 620 ? 104.745 -39.770 23.606 1.00 40.88 620 LYS A N 1
ATOM 4818 C CA . LYS A 1 620 ? 105.477 -39.899 22.323 1.00 40.88 620 LYS A CA 1
ATOM 4819 C C . LYS A 1 620 ? 104.937 -38.978 21.212 1.00 40.88 620 LYS A C 1
ATOM 4821 O O . LYS A 1 620 ? 103.768 -39.046 20.852 1.00 40.88 620 LYS A O 1
ATOM 4826 N N . ARG A 1 621 ? 105.846 -38.142 20.695 1.00 37.41 621 ARG A N 1
ATOM 4827 C CA . ARG A 1 621 ? 105.925 -37.627 19.308 1.00 37.41 621 ARG A CA 1
ATOM 4828 C C . ARG A 1 621 ? 106.365 -38.771 18.360 1.00 37.41 621 ARG A C 1
ATOM 4830 O O . ARG A 1 621 ? 106.785 -39.810 18.884 1.00 37.41 621 ARG A O 1
ATOM 4837 N N . PRO A 1 622 ? 106.265 -38.649 17.021 1.00 54.56 622 PRO A N 1
ATOM 4838 C CA . PRO A 1 622 ? 106.948 -37.640 16.186 1.00 54.56 622 PRO A CA 1
ATOM 4839 C C . PRO A 1 622 ? 106.135 -36.379 15.907 1.00 54.56 622 PRO A C 1
ATOM 4841 O O . PRO A 1 622 ? 104.928 -36.521 15.619 1.00 54.56 622 PRO A O 1
#

Sequence (622 aa):
MAANAMNLSLIPAVDDMISRTTAWQSSADGRTSLLDALQKLFKAYDINEAGKIACSDFVKLEIRNGLDQGDPRRILQAFPKMMRADASGSGMLNFLEFCAAQLALPDQDSVSRKIPSIADLLRAAKRDLASTLSERWRMGARYSVEIRQELQQVFSGWKVEGASCLSPCDWVMAAKIVEAECDNILSARWTGEASFAEADRNRDGLLDLEEFLSFSCGVVEEFFEQDLSGALHMLRKVKSHHDSRPPTLNVKIAVHMPQAFGVFQLPNQAQHLESAYRHALDLELPSSITRLSDFLTVLRLKLGLIRMWFAVFWQSPGRSMEKHLDLLSPENGHKLLHETFDGAAKKTGFVAPTIYITNIRPKAFQLQEVLCQELELNTLRVQTGTRWCVDWELQLLGSARSRFIKCPRDFRIAVGDSIVISLPPEETGIVVKAYMGDGGALSKPSIEQVQVQKGKRGKQVIQALSGGVADGAAGAAGNELVPKAPADPKPANKRPQSGVSHRTARLHVDRRLVFVGQKEGTCTLFTELSWEHQEELLAQGMFPTPAAEASVGRIGPLQITVQKSSPQVPELQKAKGFLWWTGSKWAAKQMKSKPQPETRPKTPAEMQQNQSSWARAPPKRP

Foldseek 3Di:
DVVVVVVVVCVVVLLVVCCVLAVDDDDPVLSVLLLVLLVLLQCLLCQVSPQKHQLVSQLVLQLQLCVVVVNVVSNVCSNVLSVQLPPVVPSIHHSSSSSCSLSDDPDDPDPDDDRDHSVRSSVVSNVSSVSSQVVLLVVALSRHPLNLVLLLLLQCLLDDPPDQWAALQSLLVLLVLCVVLHDPVLSCCCRNLVLQVQLPPVLPLTHGSVSSSVSNRVSLCVPCVSPVVVSSVSSVSSSVVSVPDPDWDWDWAWEKEAPDPDDDDDPVVCQVPPPRIDGDDTDTHTLVCLAPVSVVSSVCSNNVLRQKDKWKWKFDPDPDPGTDTDTDDNVCPSVVSVVLRVLVVVVPPRDHIYMYIGPIGGNPPPPDPDPQPPPPPQPPARDDDDDDDDDQCCQVVPPPPDNADPDPQEAEAAFFDKDKDWDDAVVLVKDKDKDKDPFPQKDDKWKWWWDFDCDPPSRTDTDTDTDDDDDDDDDDDDDDDDDDDDDDDDDDDDDDDDDDPPPPDRGGTIIMIMMGRNDFDKMFMKMKIACVSVLVVVVVPPDPDRDPDDRIDMHDRHIYGHDHDDPDDPPPPPQPADWDDPPHGTDGDDDPDDDDDDDDDDDDDDDDDDDDDDDDDYDDDD

InterPro domains:
  IPR002048 EF-hand domain [PF13202] (194-215)
  IPR011992 EF-hand domain pair [SSF47473] (35-218)
  IPR018247 EF-Hand 1, calcium-binding site [PS00018] (86-98)
  IPR018247 EF-Hand 1, calcium-binding site [PS00018] (200-212)

pLDDT: mean 74.18, std 22.19, range [28.12, 98.06]

Secondary structure (DSSP, 8-state):
-HHHHHHHHHHHHHHHHHHHHSTTS--HHHHHHHHHHHHHHHHHH-TT-SSSEEHHHHHHHHHHHHHHHT-HHHHHHHHHHHHHH-TT-SSEE-HHHHHHHHHS------S---PPPHHHHHHHHHHHHHHHHHHHHHT-TTT-HHHHHHHHHHHHHHSPTT-SSB-HHHHHHHHHHHHHHS-HHHHHHHHSHHHHHHH-SS-SSSB-HHHHHHHHHHHHHHHHTT-HHHHHHHHHHHHHTGGG-PPPPEEEEEEEEESSTT----GGGGGG-TTTEEEEEEEEEETT--SHHHHHHHHHHHTT-TTEEEEEEEEE--SSSS-EEEEP-TTTHHHHHHHHHHHHHT-SSPPPPEEEEEEEEE---------TTSS-SSSS----S------HHHHHSS-TT--S----SEEEEETT-EEEEEEPPGGG--EEEEEE-TT--BPPPEEEEEEEEE-TTS-EEEEEEEEPPP-----------PPPPPPPPPP-----------------EEEEEEEEB-SSEEEEEEEEEE-HHHHHHHHTTTSS---SS--EEEEEEEEEEEEPPPS--TTSTT--S-EEE-SSSEEE----PPPP-PPPPP--------------------

Radius of gyration: 39.03 Å; chains: 1; bounding box: 141×69×96 Å